Protein AF-0000000083203795 (afdb_homodimer)

pLDDT: mean 94.67, std 5.0, range [56.75, 98.94]

Sequence (546 aa):
MTAILDIIRDFRTAQGEVFRIEGTQDGPYAAVDPRRMRIEAAAGASGRIVVVHTAPDMSSLEVVAAEDARLEITEVFLAEAFAEVAVKQSARSLCRLTAVQLTSANVSYTIDLDGRDAENMLGGVFLAGGEEHCVVKLRTNHNVPDCRSNSYIKGVAGGSARGEFCGLVYVAPDAQHTDAQQQNRNILLSETAHIATQPQLEIYADDVKCSHGATVGQMDSEAVLYMRQRGLSEVQARRLQIEGFVGDVVRRCGVEPLCETMMEAVRAKMEKLMTAILDIIRDFRTAQGEVFRIEGTQDGPYAAVDPRRMRIEAAAGASGRIVVVHTAPDMSSLEVVAAEDARLEITEVFLAEAFAEVAVKQSARSLCRLTAVQLTSANVSYTIDLDGRDAENMLGGVFLAGGEEHCVVKLRTNHNVPDCRSNSYIKGVAGGSARGEFCGLVYVAPDAQHTDAQQQNRNILLSETAHIATQPQLEIYADDVKCSHGATVGQMDSEAVLYMRQRGLSEVQARRLQIEGFVGDVVRRCGVEPLCETMMEAVRAKMEKL

Foldseek 3Di:
DVLLVVVQVPAAEADDQEGEFEAEDDTAYEYEQAAHHEYEYDALYEHEYEYEYQEEYEHEYEYEYEHNYEYEYEYEYNDEYEYEYEYEYAALYEYEYFYEALFAYAYAYEYEDDYAAYEYEYEYEYEYEAATEHEYEYEYEQPAAHYEYYYEYEYEYEHLYEYEYHYEYEYDLHHAAYHYEEEYEYAYDYPNYYYYYHYYYHHNYDRYHYDYYYDYYHFDPVQLVVVVVVPDDSLRSVLVRVCVVRLVRLVVSVPVSSSVVSSVSSSVSSSRD/DVLLVVVQVPAAEADDQEGEFEAEDDTAYEYEQAAHHEYEYDALYEHEYEYEYQEEYEHEYEYEYEHNYEYEYEYEYNDEYEYEYEYEYAALYEYEYFYEALFAYAYAYEYEDDYAAYEYEYEYEYEYEAATEHEYEYEYEQPAAHYEYYYEYEYEYEHLYEYEYHYEYEYDQHHAAYHYEEEYEYAYDYPNYYYYYHYYYHHNYDRYHYDYYYDYYHFDPVQLVVVVVVPDDSLRSVLVRVCVVRLVRLCVSVPVSSSVVSSVSSSVSSSRD

Nearest PDB structures (foldseek):
  5awf-assembly1_B  TM=9.243E-01  e=5.149E-15  Escherichia coli K-12
  5awg-assembly2_F  TM=8.968E-01  e=3.156E-12  Escherichia coli K-12
  5awg-assembly1_A  TM=8.172E-01  e=1.665E-10  Escherichia coli K-12
  5awf-assembly1_A  TM=7.887E-01  e=2.277E-10  Escherichia coli K-12
  5awf-assembly2_E  TM=7.917E-01  e=4.043E-10  Escherichia coli K-12

Solvent-accessible surface area (backbone atoms only — not comparable to full-atom values): 23954 Å² total; per-residue (Å²): 120,65,63,55,54,61,56,47,66,76,34,49,78,51,63,64,57,66,34,76,41,70,46,75,52,91,58,45,28,27,28,72,59,57,47,60,31,33,39,36,30,35,67,56,5,29,42,37,38,37,37,36,29,74,48,78,43,64,26,40,38,38,37,38,30,26,43,46,6,35,39,37,39,30,38,38,29,71,20,44,32,39,36,38,37,40,37,40,29,25,34,47,10,37,41,40,38,27,38,40,30,68,32,30,27,40,37,39,39,39,38,38,33,69,17,50,48,14,37,41,36,38,28,31,39,36,43,19,38,47,77,23,47,29,35,44,35,37,37,39,36,34,59,28,32,45,24,37,38,42,34,44,36,39,39,37,19,8,39,56,2,30,36,37,40,38,33,36,42,37,32,33,59,70,12,33,53,25,37,37,41,38,38,36,43,35,35,31,72,23,59,59,10,31,46,36,41,38,48,33,40,42,37,27,31,18,56,31,46,37,38,38,38,38,39,42,22,47,72,61,59,66,59,35,50,52,37,34,75,72,71,40,50,72,68,55,27,53,45,51,51,50,48,63,69,50,41,72,46,54,55,64,59,75,43,65,74,56,32,53,42,50,51,51,50,51,54,58,50,54,75,69,69,120,65,62,55,54,61,57,47,66,76,34,48,77,49,62,65,57,66,35,77,42,70,46,77,52,92,58,44,28,25,27,72,61,58,47,58,31,31,40,37,28,35,66,56,5,29,44,36,39,35,37,37,28,73,47,77,42,64,25,38,39,37,37,39,30,26,44,46,6,36,40,38,40,30,38,39,28,72,20,41,32,38,36,39,37,39,38,42,28,24,34,46,11,36,41,38,38,28,38,40,30,68,33,29,27,39,38,38,38,39,37,38,34,69,16,50,48,14,36,41,37,38,28,32,38,36,42,19,37,45,78,23,47,29,37,44,36,37,37,37,36,34,60,29,32,44,24,36,38,42,34,44,36,38,41,38,19,8,38,54,2,30,36,38,40,38,35,35,43,36,32,33,58,69,13,34,53,26,38,36,41,37,40,36,43,34,35,31,72,24,59,60,9,30,45,36,41,38,48,33,41,41,37,28,30,17,55,29,46,36,38,40,37,38,39,42,21,47,74,60,59,66,59,37,50,52,39,34,75,72,72,38,49,71,66,54,27,52,46,51,51,51,46,63,69,49,39,73,46,52,55,64,59,77,41,65,74,57,33,52,44,50,51,50,50,50,53,58,50,54,76,70,70

InterPro domains:
  IPR000825 SUF system FeS cluster assembly, SufBD core domain [PF01458] (34-245)
  IPR037284 SUF system FeS cluster assembly, SufBD superfamily [SSF101960] (32-272)
  IPR055346 SUF system FeS cluster assembly, SufBD [PTHR43575] (79-271)

Structure (mmCIF, N/CA/C/O backbone):
data_AF-0000000083203795-model_v1
#
loop_
_entity.id
_entity.type
_entity.pdbx_description
1 polymer 'SufD family Fe-S cluster assembly protein'
#
loop_
_atom_site.group_PDB
_atom_site.id
_atom_site.type_symbol
_atom_site.label_atom_id
_atom_site.label_alt_id
_atom_site.label_comp_id
_atom_site.label_asym_id
_atom_site.label_entity_id
_atom_site.label_seq_id
_atom_site.pdbx_PDB_ins_code
_atom_site.Cartn_x
_atom_site.Cartn_y
_atom_site.Cartn_z
_atom_site.occupancy
_atom_site.B_iso_or_equiv
_atom_site.auth_seq_id
_atom_site.auth_comp_id
_atom_site.auth_asym_id
_atom_site.auth_atom_id
_atom_site.pdbx_PDB_model_num
ATOM 1 N N . MET A 1 1 ? -15.531 27.109 13.641 1 56.75 1 MET A N 1
ATOM 2 C CA . MET A 1 1 ? -14.625 27.75 12.688 1 56.75 1 MET A CA 1
ATOM 3 C C . MET A 1 1 ? -14.008 29 13.281 1 56.75 1 MET A C 1
ATOM 5 O O . MET A 1 1 ? -12.797 29.203 13.188 1 56.75 1 MET A O 1
ATOM 9 N N . THR A 1 2 ? -14.727 29.562 14.086 1 67 2 THR A N 1
ATOM 10 C CA . THR A 1 2 ? -14.32 30.859 14.633 1 67 2 THR A CA 1
ATOM 11 C C . THR A 1 2 ? -13.328 30.672 15.781 1 67 2 THR A C 1
ATOM 13 O O . THR A 1 2 ? -12.438 31.484 15.984 1 67 2 THR A O 1
ATOM 16 N N . ALA A 1 3 ? -13.344 29.484 16.344 1 84.44 3 ALA A N 1
ATOM 17 C CA . ALA A 1 3 ? -12.523 29.297 17.531 1 84.44 3 ALA A CA 1
ATOM 18 C C . ALA A 1 3 ? -11.047 29.156 17.172 1 84.44 3 ALA A C 1
ATOM 20 O O . ALA A 1 3 ? -10.18 29.641 17.891 1 84.44 3 ALA A O 1
ATOM 21 N N . ILE A 1 4 ? -10.773 28.625 16.078 1 87.81 4 ILE A N 1
ATOM 22 C CA . ILE A 1 4 ? -9.391 28.422 15.641 1 87.81 4 ILE A CA 1
ATOM 23 C C . ILE A 1 4 ? -8.766 29.766 15.289 1 87.81 4 ILE A C 1
ATOM 25 O O . ILE A 1 4 ? -7.641 30.062 15.688 1 87.81 4 ILE A O 1
ATOM 29 N N . LEU A 1 5 ? -9.539 30.578 14.734 1 88 5 LEU A N 1
ATOM 30 C CA . LEU A 1 5 ? -9.055 31.906 14.359 1 88 5 LEU A CA 1
ATOM 31 C C . LEU A 1 5 ? -8.773 32.75 15.594 1 88 5 LEU A C 1
ATOM 33 O O . LEU A 1 5 ? -7.82 33.531 15.609 1 88 5 LEU A O 1
ATOM 37 N N . ASP A 1 6 ? -9.617 32.562 16.578 1 89.69 6 ASP A N 1
ATOM 38 C CA . ASP A 1 6 ? -9.422 33.312 17.828 1 89.69 6 ASP A CA 1
ATOM 39 C C . ASP A 1 6 ? -8.102 32.906 18.484 1 89.69 6 ASP A C 1
ATOM 41 O O . ASP A 1 6 ? -7.402 33.781 19.031 1 89.69 6 ASP A O 1
ATOM 45 N N . ILE A 1 7 ? -7.746 31.719 18.359 1 90 7 ILE A N 1
ATOM 46 C CA . ILE A 1 7 ? -6.523 31.234 18.984 1 90 7 ILE A CA 1
ATOM 47 C C . ILE A 1 7 ? -5.305 31.734 18.219 1 90 7 ILE A C 1
ATOM 49 O O . ILE A 1 7 ? -4.332 32.188 18.812 1 90 7 ILE A O 1
ATOM 53 N N . ILE A 1 8 ? -5.371 31.734 16.953 1 89.62 8 ILE A N 1
ATOM 54 C CA . ILE A 1 8 ? -4.188 32.031 16.141 1 89.62 8 ILE A CA 1
ATOM 55 C C . ILE A 1 8 ? -3.941 33.531 16.125 1 89.62 8 ILE A C 1
ATOM 57 O O . ILE A 1 8 ? -2.85 34 15.773 1 89.62 8 ILE A O 1
ATOM 61 N N . ARG A 1 9 ? -4.945 34.312 16.516 1 88.56 9 ARG A N 1
ATOM 62 C CA . ARG A 1 9 ? -4.789 35.75 16.625 1 88.56 9 ARG A CA 1
ATOM 63 C C . ARG A 1 9 ? -3.711 36.125 17.641 1 88.56 9 ARG A C 1
ATOM 65 O O . ARG A 1 9 ? -3.102 37.188 17.547 1 88.56 9 ARG A O 1
ATOM 72 N N . ASP A 1 10 ? -3.469 35.156 18.562 1 88.12 10 ASP A N 1
ATOM 73 C CA . ASP A 1 10 ? -2.486 35.438 19.609 1 88.12 10 ASP A CA 1
ATOM 74 C C . ASP A 1 10 ? -1.089 35 19.172 1 88.12 10 ASP A C 1
ATOM 76 O O . ASP A 1 10 ? -0.113 35.188 19.906 1 88.12 10 ASP A O 1
ATOM 80 N N . PHE A 1 11 ? -1.006 34.438 18 1 92.69 11 PHE A N 1
ATOM 81 C CA . PHE A 1 11 ? 0.296 34.031 17.484 1 92.69 11 PHE A CA 1
ATOM 82 C C . PHE A 1 11 ? 0.985 35.156 16.75 1 92.69 11 PHE A C 1
ATOM 84 O O . PHE A 1 11 ? 0.326 36.094 16.281 1 92.69 11 PHE A O 1
ATOM 91 N N . ARG A 1 12 ? 2.357 35.094 16.75 1 93.44 12 ARG A N 1
ATOM 92 C CA . ARG A 1 12 ? 3.076 36 15.867 1 93.44 12 ARG A CA 1
ATOM 93 C C . ARG A 1 12 ? 2.717 35.75 14.406 1 93.44 12 ARG A C 1
ATOM 95 O O . ARG A 1 12 ? 2.553 34.594 13.992 1 93.44 12 ARG A O 1
ATOM 102 N N . THR A 1 13 ? 2.619 36.812 13.664 1 92.5 13 THR A N 1
ATOM 103 C CA . THR A 1 13 ? 2.166 36.688 12.281 1 92.5 13 THR A CA 1
ATOM 104 C C . THR A 1 13 ? 3.336 36.375 11.359 1 92.5 13 THR A C 1
ATOM 106 O O . THR A 1 13 ? 4.391 37.031 11.438 1 92.5 13 THR A O 1
ATOM 109 N N . ALA A 1 14 ? 3.201 35.375 10.57 1 92.44 14 ALA A N 1
ATOM 110 C CA . ALA A 1 14 ? 4.105 35.125 9.461 1 92.44 14 ALA A CA 1
ATOM 111 C C . ALA A 1 14 ? 3.561 35.688 8.156 1 92.44 14 ALA A C 1
ATOM 113 O O . ALA A 1 14 ? 2.477 35.312 7.707 1 92.44 14 ALA A O 1
ATOM 114 N N . GLN A 1 15 ? 4.266 36.625 7.645 1 86.75 15 GLN A N 1
ATOM 115 C CA . GLN A 1 15 ? 3.781 37.281 6.434 1 86.75 15 GLN A CA 1
ATOM 116 C C . GLN A 1 15 ? 4.922 37.531 5.449 1 86.75 15 GLN A C 1
ATOM 118 O O . GLN A 1 15 ? 6.094 37.406 5.809 1 86.75 15 GLN A O 1
ATOM 123 N N . GLY A 1 16 ? 4.492 37.688 4.184 1 87.81 16 GLY A N 1
ATOM 124 C CA . GLY A 1 16 ? 5.461 37.938 3.133 1 87.81 16 GLY A CA 1
ATOM 125 C C . GLY A 1 16 ? 5.754 36.75 2.266 1 87.81 16 GLY A C 1
ATOM 126 O O . GLY A 1 16 ? 5.27 35.625 2.541 1 87.81 16 GLY A O 1
ATOM 127 N N . GLU A 1 17 ? 6.508 37.031 1.245 1 91.88 17 GLU A N 1
ATOM 128 C CA . GLU A 1 17 ? 6.875 35.969 0.317 1 91.88 17 GLU A CA 1
ATOM 129 C C . GLU A 1 17 ? 7.887 35.031 0.943 1 91.88 17 GLU A C 1
ATOM 131 O O . GLU A 1 17 ? 7.824 33.812 0.727 1 91.88 17 GLU A O 1
ATOM 136 N N . VAL A 1 18 ? 8.812 35.656 1.651 1 95.81 18 VAL A N 1
ATOM 137 C CA . VAL A 1 18 ? 9.805 34.844 2.367 1 95.81 18 VAL A CA 1
ATOM 138 C C . VAL A 1 18 ? 9.75 35.188 3.859 1 95.81 18 VAL A C 1
ATOM 140 O O . VAL A 1 18 ? 9.852 36.344 4.258 1 95.81 18 VAL A O 1
ATOM 143 N N . PHE A 1 19 ? 9.492 34.188 4.723 1 96.31 19 PHE A N 1
ATOM 144 C CA . PHE A 1 19 ? 9.492 34.281 6.176 1 96.31 19 PHE A CA 1
ATOM 145 C C . PHE A 1 19 ? 10.648 33.5 6.773 1 96.31 19 PHE A C 1
ATOM 147 O O . PHE A 1 19 ? 10.703 32.281 6.633 1 96.31 19 PHE A O 1
ATOM 154 N N . ARG A 1 20 ? 11.562 34.156 7.504 1 96.69 20 ARG A N 1
ATOM 155 C CA . ARG A 1 20 ? 12.773 33.531 8 1 96.69 20 ARG A CA 1
ATOM 156 C C . ARG A 1 20 ? 12.703 33.344 9.516 1 96.69 20 ARG A C 1
ATOM 158 O O . ARG A 1 20 ? 12.32 34.25 10.242 1 96.69 20 ARG A O 1
ATOM 165 N N . ILE A 1 21 ? 12.953 32.156 9.852 1 95.94 21 ILE A N 1
ATOM 166 C CA . ILE A 1 21 ? 13.078 31.812 11.266 1 95.94 21 ILE A CA 1
ATOM 167 C C . ILE A 1 21 ? 14.555 31.672 11.633 1 95.94 21 ILE A C 1
ATOM 169 O O . ILE A 1 21 ? 15.25 30.797 11.125 1 95.94 21 ILE A O 1
ATOM 173 N N . GLU A 1 22 ? 14.852 32.562 12.5 1 94.94 22 GLU A N 1
ATOM 174 C CA . GLU A 1 22 ? 16.219 32.562 13 1 94.94 22 GLU A CA 1
ATOM 175 C C . GLU A 1 22 ? 16.266 32.188 14.484 1 94.94 22 GLU A C 1
ATOM 177 O O . GLU A 1 22 ? 15.391 32.625 15.25 1 94.94 22 GLU A O 1
ATOM 182 N N . GLY A 1 23 ? 17.078 31.328 14.875 1 93.94 23 GLY A N 1
ATOM 183 C CA . GLY A 1 23 ? 17.219 30.953 16.266 1 93.94 23 GLY A CA 1
ATOM 184 C C . GLY A 1 23 ? 16.047 30.125 16.781 1 93.94 23 GLY A C 1
ATOM 185 O O . GLY A 1 23 ? 15.344 29.484 16 1 93.94 23 GLY A O 1
ATOM 186 N N . THR A 1 24 ? 15.992 29.969 18.031 1 92.56 24 THR A N 1
ATOM 187 C CA . THR A 1 24 ? 14.914 29.219 18.672 1 92.56 24 THR A CA 1
ATOM 188 C C . THR A 1 24 ? 13.75 30.141 19.016 1 92.56 24 THR A C 1
ATOM 190 O O . THR A 1 24 ? 13.922 31.125 19.75 1 92.56 24 THR A O 1
ATOM 193 N N . GLN A 1 25 ? 12.617 29.781 18.547 1 87.12 25 GLN A N 1
ATOM 194 C CA . GLN A 1 25 ? 11.461 30.641 18.75 1 87.12 25 GLN A CA 1
ATOM 195 C C . GLN A 1 25 ? 10.609 30.172 19.906 1 87.12 25 GLN A C 1
ATOM 197 O O . GLN A 1 25 ? 10.375 28.969 20.062 1 87.12 25 GLN A O 1
ATOM 202 N N . ASP A 1 26 ? 10.055 31 20.688 1 80.94 26 ASP A N 1
ATOM 203 C CA . ASP A 1 26 ? 9.273 30.688 21.891 1 80.94 26 ASP A CA 1
ATOM 204 C C . ASP A 1 26 ? 7.832 30.328 21.516 1 80.94 26 ASP A C 1
ATOM 206 O O . ASP A 1 26 ? 7.23 29.453 22.141 1 80.94 26 ASP A O 1
ATOM 210 N N . GLY A 1 27 ? 7.375 31 20.547 1 86.81 27 GLY A N 1
ATOM 211 C CA . GLY A 1 27 ? 5.977 30.812 20.203 1 86.81 27 GLY A CA 1
ATOM 212 C C . GLY A 1 27 ? 5.754 30.547 18.719 1 86.81 27 GLY A C 1
ATOM 213 O O . GLY A 1 27 ? 6.664 30.734 17.906 1 86.81 27 GLY A O 1
ATOM 214 N N . PRO A 1 28 ? 4.488 30.109 18.594 1 93.12 28 PRO A N 1
ATOM 215 C CA . PRO A 1 28 ? 4.184 29.781 17.203 1 93.12 28 PRO A CA 1
ATOM 216 C C . PRO A 1 28 ? 3.889 31.016 16.344 1 93.12 28 PRO A C 1
ATOM 218 O O . PRO A 1 28 ? 3.49 32.062 16.875 1 93.12 28 PRO A O 1
ATOM 221 N N . TYR A 1 29 ? 4.18 30.891 15.102 1 94.69 29 TYR A N 1
ATOM 222 C CA . TYR A 1 29 ? 3.736 31.844 14.094 1 94.69 29 TYR A CA 1
ATOM 223 C C . TYR A 1 29 ? 2.453 31.375 13.422 1 94.69 29 TYR A C 1
ATOM 225 O O . TYR A 1 29 ? 2.105 30.188 13.492 1 94.69 29 TYR A O 1
ATOM 233 N N . ALA A 1 30 ? 1.77 32.375 12.844 1 95.31 30 ALA A N 1
ATOM 234 C CA . ALA A 1 30 ? 0.572 32 12.094 1 95.31 30 ALA A CA 1
ATOM 235 C C . ALA A 1 30 ? 0.577 32.656 10.711 1 95.31 30 ALA A C 1
ATOM 237 O O . ALA A 1 30 ? 0.967 33.812 10.562 1 95.31 30 ALA A O 1
ATOM 238 N N . ALA A 1 31 ? 0.233 31.922 9.727 1 95.19 31 ALA A N 1
ATOM 239 C CA . ALA A 1 31 ? -0.056 32.406 8.383 1 95.19 31 ALA A CA 1
ATOM 240 C C . ALA A 1 31 ? -1.481 32.062 7.969 1 95.19 31 ALA A C 1
ATOM 242 O O . ALA A 1 31 ? -1.871 30.875 7.996 1 95.19 31 ALA A O 1
ATOM 243 N N . VAL A 1 32 ? -2.252 33.062 7.566 1 94.06 32 VAL A N 1
ATOM 244 C CA . VAL A 1 32 ? -3.646 32.844 7.195 1 94.06 32 VAL A CA 1
ATOM 245 C C . VAL A 1 32 ? -3.811 33 5.688 1 94.06 32 VAL A C 1
ATOM 247 O O . VAL A 1 32 ? -3.482 34.062 5.137 1 94.06 32 VAL A O 1
ATOM 250 N N . ASP A 1 33 ? -4.258 32.031 4.992 1 94.56 33 ASP A N 1
ATOM 251 C CA . ASP A 1 33 ? -4.57 32 3.564 1 94.56 33 ASP A CA 1
ATOM 252 C C . ASP A 1 33 ? -3.379 32.469 2.734 1 94.56 33 ASP A C 1
ATOM 254 O O . ASP A 1 33 ? -3.521 33.344 1.878 1 94.56 33 ASP A O 1
ATOM 258 N N . PRO A 1 34 ? -2.234 31.844 3.068 1 94.31 34 PRO A N 1
ATOM 259 C CA . PRO A 1 34 ? -1.097 32.25 2.236 1 94.31 34 PRO A CA 1
ATOM 260 C C . PRO A 1 34 ? -1.214 31.75 0.797 1 94.31 34 PRO A C 1
ATOM 262 O O . PRO A 1 34 ? -1.435 30.562 0.567 1 94.31 34 PRO A O 1
ATOM 265 N N . ARG A 1 35 ? -1.07 32.656 -0.225 1 93.94 35 ARG A N 1
ATOM 266 C CA . ARG A 1 35 ? -1.091 32.25 -1.624 1 93.94 35 ARG A CA 1
ATOM 267 C C . ARG A 1 35 ? 0.244 31.625 -2.033 1 93.94 35 ARG A C 1
ATOM 269 O O . ARG A 1 35 ? 0.287 30.5 -2.551 1 93.94 35 ARG A O 1
ATOM 276 N N . ARG A 1 36 ? 1.267 32.406 -1.869 1 96.19 36 ARG A N 1
ATOM 277 C CA . ARG A 1 36 ? 2.643 31.969 -2.08 1 96.19 36 ARG A CA 1
ATOM 278 C C . ARG A 1 36 ? 3.537 32.375 -0.921 1 96.19 36 ARG A C 1
ATOM 280 O O . ARG A 1 36 ? 3.578 33.562 -0.564 1 96.19 36 ARG A O 1
ATOM 287 N N . MET A 1 37 ? 4.207 31.391 -0.273 1 96.81 37 MET A N 1
ATOM 288 C CA . MET A 1 37 ? 5.059 31.703 0.871 1 96.81 37 MET A CA 1
ATOM 289 C C . MET A 1 37 ? 6.219 30.719 0.969 1 96.81 37 MET A C 1
ATOM 291 O O . MET A 1 37 ? 6.039 29.516 0.747 1 96.81 37 MET A O 1
ATOM 295 N N . ARG A 1 38 ? 7.348 31.297 1.157 1 98.38 38 ARG A N 1
ATOM 296 C CA . ARG A 1 38 ? 8.523 30.484 1.467 1 98.38 38 ARG A CA 1
ATOM 297 C C . ARG A 1 38 ? 8.93 30.656 2.928 1 98.38 38 ARG A C 1
ATOM 299 O O . ARG A 1 38 ? 9.109 31.781 3.406 1 98.38 38 ARG A O 1
ATOM 306 N N . ILE A 1 39 ? 9.023 29.562 3.643 1 98.19 39 ILE A N 1
ATOM 307 C CA . ILE A 1 39 ? 9.477 29.547 5.027 1 98.19 39 ILE A CA 1
ATOM 308 C C . ILE A 1 39 ? 10.891 28.984 5.102 1 98.19 39 ILE A C 1
ATOM 310 O O . ILE A 1 39 ? 11.141 27.844 4.688 1 98.19 39 ILE A O 1
ATOM 314 N N . GLU A 1 40 ? 11.789 29.75 5.668 1 98.5 40 GLU A N 1
ATOM 315 C CA . GLU A 1 40 ? 13.18 29.328 5.789 1 98.5 40 GLU A CA 1
ATOM 316 C C . GLU A 1 40 ? 13.609 29.25 7.254 1 98.5 40 GLU A C 1
ATOM 318 O O . GLU A 1 40 ? 13.562 30.25 7.969 1 98.5 40 GLU A O 1
ATOM 323 N N . ALA A 1 41 ? 13.992 28.094 7.652 1 98.38 41 ALA A N 1
ATOM 324 C CA . ALA A 1 41 ? 14.625 27.953 8.961 1 98.38 41 ALA A CA 1
ATOM 325 C C . ALA A 1 41 ? 16.141 27.891 8.836 1 98.38 41 ALA A C 1
ATOM 327 O O . ALA A 1 41 ? 16.688 27 8.172 1 98.38 41 ALA A O 1
ATOM 328 N N . ALA A 1 42 ? 16.781 28.781 9.523 1 98.5 42 ALA A N 1
ATOM 329 C CA . ALA A 1 42 ? 18.234 28.828 9.5 1 98.5 42 ALA A CA 1
ATOM 330 C C . ALA A 1 42 ? 18.844 27.641 10.234 1 98.5 42 ALA A C 1
ATOM 332 O O . ALA A 1 42 ? 18.141 26.906 10.922 1 98.5 42 ALA A O 1
ATOM 333 N N . ALA A 1 43 ? 20.156 27.484 9.953 1 98.56 43 ALA A N 1
ATOM 334 C CA . ALA A 1 43 ? 20.859 26.391 10.609 1 98.56 43 ALA A CA 1
ATOM 335 C C . ALA A 1 43 ? 20.656 26.422 12.125 1 98.56 43 ALA A C 1
ATOM 337 O O . ALA A 1 43 ? 20.859 27.469 12.75 1 98.56 43 ALA A O 1
ATOM 338 N N . GLY A 1 44 ? 20.156 25.375 12.617 1 98.25 44 GLY A N 1
ATOM 339 C CA . GLY A 1 44 ? 20 25.25 14.055 1 98.25 44 GLY A CA 1
ATOM 340 C C . GLY A 1 44 ? 18.75 25.938 14.586 1 98.25 44 GLY A C 1
ATOM 341 O O . GLY A 1 44 ? 18.453 25.844 15.773 1 98.25 44 GLY A O 1
ATOM 342 N N . ALA A 1 45 ? 18.031 26.562 13.68 1 98.38 45 ALA A N 1
ATOM 343 C CA . ALA A 1 45 ? 16.844 27.281 14.117 1 98.38 45 ALA A CA 1
ATOM 344 C C . ALA A 1 45 ? 15.695 26.328 14.43 1 98.38 45 ALA A C 1
ATOM 346 O O . ALA A 1 45 ? 15.688 25.188 13.961 1 98.38 45 ALA A O 1
ATOM 347 N N . SER A 1 46 ? 14.836 26.75 15.312 1 97.44 46 SER A N 1
ATOM 348 C CA . SER A 1 46 ? 13.648 25.969 15.656 1 97.44 46 SER A CA 1
ATOM 349 C C . SER A 1 46 ? 12.406 26.859 15.727 1 97.44 46 SER A C 1
ATOM 351 O O . SER A 1 46 ? 12.461 27.984 16.234 1 97.44 46 SER A O 1
ATOM 353 N N . GLY A 1 47 ? 11.352 26.422 15.141 1 95.06 47 GLY A N 1
ATOM 354 C CA . GLY A 1 47 ? 10.125 27.203 15.18 1 95.06 47 GLY A CA 1
ATOM 355 C C . GLY A 1 47 ? 8.891 26.391 14.82 1 95.06 47 GLY A C 1
ATOM 356 O O . GLY A 1 47 ? 8.992 25.266 14.344 1 95.06 47 GLY A O 1
ATOM 357 N N . ARG A 1 48 ? 7.758 26.984 15.227 1 95.56 48 ARG A N 1
ATOM 358 C CA . ARG A 1 48 ? 6.441 26.422 14.93 1 95.56 48 ARG A CA 1
ATOM 359 C C . ARG A 1 48 ? 5.602 27.406 14.117 1 95.56 48 ARG A C 1
ATOM 361 O O . ARG A 1 48 ? 5.582 28.609 14.414 1 95.56 48 ARG A O 1
ATOM 368 N N . ILE A 1 49 ? 5.023 26.844 13.078 1 95.62 49 ILE A N 1
ATOM 369 C CA . ILE A 1 49 ? 4.168 27.688 12.242 1 95.62 49 ILE A CA 1
ATOM 370 C C . ILE A 1 49 ? 2.828 26.984 12.023 1 95.62 49 ILE A C 1
ATOM 372 O O . ILE A 1 49 ? 2.783 25.781 11.742 1 95.62 49 ILE A O 1
ATOM 376 N N . VAL A 1 50 ? 1.783 27.734 12.18 1 95.94 50 VAL A N 1
ATOM 377 C CA . VAL A 1 50 ? 0.435 27.281 11.875 1 95.94 50 VAL A CA 1
ATOM 378 C C . VAL A 1 50 ? -0.076 27.969 10.617 1 95.94 50 VAL A C 1
ATOM 380 O O . VAL A 1 50 ? -0.086 29.203 10.539 1 95.94 50 VAL A O 1
ATOM 383 N N . VAL A 1 51 ? -0.446 27.203 9.641 1 95.56 51 VAL A N 1
ATOM 384 C CA . VAL A 1 51 ? -1.045 27.719 8.406 1 95.56 51 VAL A CA 1
ATOM 385 C C . VAL A 1 51 ? -2.533 27.375 8.375 1 95.56 51 VAL A C 1
ATOM 387 O O . VAL A 1 51 ? -2.908 26.203 8.5 1 95.56 51 VAL A O 1
ATOM 390 N N . VAL A 1 52 ? -3.326 28.422 8.203 1 94.81 52 VAL A N 1
ATOM 391 C CA . VAL A 1 52 ? -4.766 28.172 8.219 1 94.81 52 VAL A CA 1
ATOM 392 C C . VAL A 1 52 ? -5.391 28.641 6.91 1 94.81 52 VAL A C 1
ATOM 394 O O . VAL A 1 52 ? -5.141 29.75 6.461 1 94.81 52 VAL A O 1
ATOM 397 N N . HIS A 1 53 ? -6.168 27.75 6.289 1 95.88 53 HIS A N 1
ATOM 398 C CA . HIS A 1 53 ? -6.957 28.094 5.109 1 95.88 53 HIS A CA 1
ATOM 399 C C . HIS A 1 53 ? -8.414 28.359 5.477 1 95.88 53 HIS A C 1
ATOM 401 O O . HIS A 1 53 ? -9.148 27.438 5.84 1 95.88 53 HIS A O 1
ATOM 407 N N . THR A 1 54 ? -8.836 29.594 5.406 1 93.81 54 THR A N 1
ATOM 408 C CA . THR A 1 54 ? -10.148 30 5.895 1 93.81 54 THR A CA 1
ATOM 409 C C . THR A 1 54 ? -11.086 30.328 4.73 1 93.81 54 THR A C 1
ATOM 411 O O . THR A 1 54 ? -12.281 30.531 4.926 1 93.81 54 THR A O 1
ATOM 414 N N . ALA A 1 55 ? -10.547 30.391 3.51 1 93 55 ALA A N 1
ATOM 415 C CA . ALA A 1 55 ? -11.305 30.688 2.295 1 93 55 ALA A CA 1
ATOM 416 C C . ALA A 1 55 ? -10.789 29.859 1.119 1 93 55 ALA A C 1
ATOM 418 O O . ALA A 1 55 ? -9.703 29.281 1.184 1 93 55 ALA A O 1
ATOM 419 N N . PRO A 1 56 ? -11.75 29.656 0.118 1 88.5 56 PRO A N 1
ATOM 420 C CA . PRO A 1 56 ? -11.242 28.953 -1.062 1 88.5 56 PRO A CA 1
ATOM 421 C C . PRO A 1 56 ? -9.914 29.531 -1.566 1 88.5 56 PRO A C 1
ATOM 423 O O . PRO A 1 56 ? -9.781 30.75 -1.691 1 88.5 56 PRO A O 1
ATOM 426 N N . ASP A 1 57 ? -8.984 28.672 -1.72 1 85.88 57 ASP A N 1
ATOM 427 C CA . ASP A 1 57 ? -7.637 29.188 -1.969 1 85.88 57 ASP A CA 1
ATOM 428 C C . ASP A 1 57 ? -6.793 28.156 -2.732 1 85.88 57 ASP A C 1
ATOM 430 O O . ASP A 1 57 ? -7.105 26.969 -2.742 1 85.88 57 ASP A O 1
ATOM 434 N N . MET A 1 58 ? -5.867 28.75 -3.51 1 93.38 58 MET A N 1
ATOM 435 C CA . MET A 1 58 ? -4.723 28 -4.039 1 93.38 58 MET A CA 1
ATOM 436 C C . MET A 1 58 ? -3.432 28.438 -3.354 1 93.38 58 MET A C 1
ATOM 438 O O . MET A 1 58 ? -3.043 29.609 -3.432 1 93.38 58 MET A O 1
ATOM 442 N N . SER A 1 59 ? -2.836 27.562 -2.641 1 96.31 59 SER A N 1
ATOM 443 C CA . SER A 1 59 ? -1.688 27.906 -1.809 1 96.31 59 SER A CA 1
ATOM 444 C C . SER A 1 59 ? -0.452 27.109 -2.221 1 96.31 59 SER A C 1
ATOM 446 O O . SER A 1 59 ? -0.549 25.922 -2.545 1 96.31 59 SER A O 1
ATOM 448 N N . SER A 1 60 ? 0.619 27.797 -2.35 1 97.81 60 SER A N 1
ATOM 449 C CA . SER A 1 60 ? 1.926 27.188 -2.576 1 97.81 60 SER A CA 1
ATOM 450 C C . SER A 1 60 ? 2.906 27.547 -1.468 1 97.81 60 SER A C 1
ATOM 452 O O . SER A 1 60 ? 3.27 28.719 -1.313 1 97.81 60 SER A O 1
ATOM 454 N N . LEU A 1 61 ? 3.309 26.578 -0.708 1 97.88 61 LEU A N 1
ATOM 455 C CA . LEU A 1 61 ? 4.242 26.781 0.396 1 97.88 61 LEU A CA 1
ATOM 456 C C . LEU A 1 61 ? 5.555 26.047 0.13 1 97.88 61 LEU A C 1
ATOM 458 O O . LEU A 1 61 ? 5.555 24.859 -0.219 1 97.88 61 LEU A O 1
ATOM 462 N N . GLU A 1 62 ? 6.641 26.766 0.216 1 98.75 62 GLU A N 1
ATOM 463 C CA . GLU A 1 62 ? 7.977 26.172 0.202 1 98.75 62 GLU A CA 1
ATOM 464 C C . GLU A 1 62 ? 8.633 26.266 1.575 1 98.75 62 GLU A C 1
ATOM 466 O O . GLU A 1 62 ? 8.703 27.344 2.166 1 98.75 62 GLU A O 1
ATOM 471 N N . VAL A 1 63 ? 9.086 25.156 2.051 1 98.81 63 VAL A N 1
ATOM 472 C CA . VAL A 1 63 ? 9.742 25.094 3.352 1 98.81 63 VAL A CA 1
ATOM 473 C C . VAL A 1 63 ? 11.195 24.641 3.178 1 98.81 63 VAL A C 1
ATOM 475 O O . VAL A 1 63 ? 11.453 23.594 2.561 1 98.81 63 VAL A O 1
ATOM 478 N N . VAL A 1 64 ? 12.055 25.406 3.719 1 98.88 64 VAL A N 1
ATOM 479 C CA . VAL A 1 64 ? 13.469 25.047 3.67 1 98.88 64 VAL A CA 1
ATOM 480 C C . VAL A 1 64 ? 14.031 24.953 5.09 1 98.88 64 VAL A C 1
ATOM 482 O O . VAL A 1 64 ? 14.031 25.953 5.828 1 98.88 64 VAL A O 1
ATOM 485 N N . ALA A 1 65 ? 14.445 23.797 5.461 1 98.88 65 ALA A N 1
ATOM 486 C CA . ALA A 1 65 ? 15.094 23.578 6.754 1 98.88 65 ALA A CA 1
ATOM 487 C C . ALA A 1 65 ? 16.594 23.391 6.59 1 98.88 65 ALA A C 1
ATOM 489 O O . ALA A 1 65 ? 17.047 22.375 6.051 1 98.88 65 ALA A O 1
ATOM 490 N N . ALA A 1 66 ? 17.344 24.297 7.07 1 98.81 66 ALA A N 1
ATOM 491 C CA . ALA A 1 66 ? 18.797 24.203 7.012 1 98.81 66 ALA A CA 1
ATOM 492 C C . ALA A 1 66 ? 19.328 23.188 8.023 1 98.81 66 ALA A C 1
ATOM 494 O O . ALA A 1 66 ? 18.547 22.516 8.703 1 98.81 66 ALA A O 1
ATOM 495 N N . GLU A 1 67 ? 20.656 23.078 7.973 1 98.81 67 GLU A N 1
ATOM 496 C CA . GLU A 1 67 ? 21.297 22.062 8.805 1 98.81 67 GLU A CA 1
ATOM 497 C C . GLU A 1 67 ? 20.875 22.219 10.266 1 98.81 67 GLU A C 1
ATOM 499 O O . GLU A 1 67 ? 20.875 23.312 10.812 1 98.81 67 GLU A O 1
ATOM 504 N N . ASP A 1 68 ? 20.406 21.172 10.875 1 98.75 68 ASP A N 1
ATOM 505 C CA . ASP A 1 68 ? 20.109 21.078 12.297 1 98.75 68 ASP A CA 1
ATOM 506 C C . ASP A 1 68 ? 18.859 21.875 12.641 1 98.75 68 ASP A C 1
ATOM 508 O O . ASP A 1 68 ? 18.547 22.078 13.82 1 98.75 68 ASP A O 1
ATOM 512 N N . ALA A 1 69 ? 18.141 22.328 11.617 1 98.75 69 ALA A N 1
ATOM 513 C CA . ALA A 1 69 ? 16.906 23.078 11.875 1 98.75 69 ALA A CA 1
ATOM 514 C C . ALA A 1 69 ? 15.789 22.141 12.32 1 98.75 69 ALA A C 1
ATOM 516 O O . ALA A 1 69 ? 15.75 20.969 11.93 1 98.75 69 ALA A O 1
ATOM 517 N N . ARG A 1 70 ? 14.922 22.656 13.188 1 98.19 70 ARG A N 1
ATOM 518 C CA . ARG A 1 70 ? 13.742 21.922 13.648 1 98.19 70 ARG A CA 1
ATOM 519 C C . ARG A 1 70 ? 12.477 22.734 13.414 1 98.19 70 ARG A C 1
ATOM 521 O O . ARG A 1 70 ? 12.273 23.781 14.031 1 98.19 70 ARG A O 1
ATOM 528 N N . LEU A 1 71 ? 11.633 22.219 12.555 1 97.06 71 LEU A N 1
ATOM 529 C CA . LEU A 1 71 ? 10.43 22.953 12.188 1 97.06 71 LEU A CA 1
ATOM 530 C C . LEU A 1 71 ? 9.188 22.109 12.43 1 97.06 71 LEU A C 1
ATOM 532 O O . LEU A 1 71 ? 9.18 20.906 12.148 1 97.06 71 LEU A O 1
ATOM 536 N N . GLU A 1 72 ? 8.203 22.703 13.047 1 96.56 72 GLU A N 1
ATOM 537 C CA . GLU A 1 72 ? 6.867 22.125 13.156 1 96.56 72 GLU A CA 1
ATOM 538 C C . GLU A 1 72 ? 5.84 22.969 12.406 1 96.56 72 GLU A C 1
ATOM 540 O O . GLU A 1 72 ? 5.691 24.156 12.68 1 96.56 72 GLU A O 1
ATOM 545 N N . ILE A 1 73 ? 5.195 22.344 11.477 1 96.81 73 ILE A N 1
ATOM 546 C CA . ILE A 1 73 ? 4.203 23.062 10.68 1 96.81 73 ILE A CA 1
ATOM 547 C C . ILE A 1 73 ? 2.848 22.359 10.805 1 96.81 73 ILE A C 1
ATOM 549 O O . ILE A 1 73 ? 2.738 21.156 10.562 1 96.81 73 ILE A O 1
ATOM 553 N N . THR A 1 74 ? 1.896 23.078 11.227 1 96.69 74 THR A N 1
ATOM 554 C CA . THR A 1 74 ? 0.521 22.594 11.25 1 96.69 74 THR A CA 1
ATOM 555 C C . THR A 1 74 ? -0.333 23.328 10.219 1 96.69 74 THR A C 1
ATOM 557 O O . THR A 1 74 ? -0.381 24.562 10.211 1 96.69 74 THR A O 1
ATOM 560 N N . GLU A 1 75 ? -0.934 22.609 9.398 1 96.44 75 GLU A N 1
ATOM 561 C CA . GLU A 1 75 ? -1.804 23.156 8.367 1 96.44 75 GLU A CA 1
ATOM 562 C C . GLU A 1 75 ? -3.256 22.75 8.586 1 96.44 75 GLU A C 1
ATOM 564 O O . GLU A 1 75 ? -3.566 21.547 8.664 1 96.44 75 GLU A O 1
ATOM 569 N N . VAL A 1 76 ? -4.137 23.719 8.68 1 95.62 76 VAL A N 1
ATOM 570 C CA . VAL A 1 76 ? -5.547 23.453 8.961 1 95.62 76 VAL A CA 1
ATOM 571 C C . VAL A 1 76 ? -6.406 23.969 7.809 1 95.62 76 VAL A C 1
ATOM 573 O O . VAL A 1 76 ? -6.297 25.125 7.414 1 95.62 76 VAL A O 1
ATOM 576 N N . PHE A 1 77 ? -7.27 23.125 7.316 1 96.31 77 PHE A N 1
ATOM 577 C CA . PHE A 1 77 ? -8.172 23.469 6.223 1 96.31 77 PHE A CA 1
ATOM 578 C C . PHE A 1 77 ? -9.594 23.656 6.73 1 96.31 77 PHE A C 1
ATOM 580 O O . PHE A 1 77 ? -10.305 22.688 6.969 1 96.31 77 PHE A O 1
ATOM 587 N N . LEU A 1 78 ? -10.016 24.922 6.816 1 93.38 78 LEU A N 1
ATOM 588 C CA . LEU A 1 78 ? -11.359 25.266 7.273 1 93.38 78 LEU A CA 1
ATOM 589 C C . LEU A 1 78 ? -12.266 25.578 6.094 1 93.38 78 LEU A C 1
ATOM 591 O O . LEU A 1 78 ? -13.484 25.734 6.262 1 93.38 78 LEU A O 1
ATOM 595 N N . ALA A 1 79 ? -11.633 25.703 4.934 1 94.44 79 ALA A N 1
ATOM 596 C CA . ALA A 1 79 ? -12.336 25.938 3.676 1 94.44 79 ALA A CA 1
ATOM 597 C C . ALA A 1 79 ? -11.703 25.156 2.537 1 94.44 79 ALA A C 1
ATOM 599 O O . ALA A 1 79 ? -10.594 24.625 2.68 1 94.44 79 ALA A O 1
ATOM 600 N N . GLU A 1 80 ? -12.5 25.031 1.48 1 94.25 80 GLU A N 1
ATOM 601 C CA . GLU A 1 80 ? -11.977 24.328 0.313 1 94.25 80 GLU A CA 1
ATOM 602 C C . GLU A 1 80 ? -10.664 24.953 -0.167 1 94.25 80 GLU A C 1
ATOM 604 O O . GLU A 1 80 ? -10.578 26.172 -0.335 1 94.25 80 GLU A O 1
ATOM 609 N N . ALA A 1 81 ? -9.695 24.125 -0.333 1 93.31 81 ALA A N 1
ATOM 610 C CA . ALA A 1 81 ? -8.406 24.656 -0.752 1 93.31 81 ALA A CA 1
ATOM 611 C C . ALA A 1 81 ? -7.602 23.625 -1.521 1 93.31 81 ALA A C 1
ATOM 613 O O . ALA A 1 81 ? -7.816 22.422 -1.356 1 93.31 81 ALA A O 1
ATOM 614 N N . PHE A 1 82 ? -6.855 24.109 -2.408 1 97 82 PHE A N 1
ATOM 615 C CA . PHE A 1 82 ? -5.785 23.359 -3.053 1 97 82 PHE A CA 1
ATOM 616 C C . PHE A 1 82 ? -4.418 23.844 -2.576 1 97 82 PHE A C 1
ATOM 618 O O . PHE A 1 82 ? -4.102 25.031 -2.686 1 97 82 PHE A O 1
ATOM 625 N N . ALA A 1 83 ? -3.666 23 -2 1 97.81 83 ALA A N 1
ATOM 626 C CA . ALA A 1 83 ? -2.383 23.406 -1.438 1 97.81 83 ALA A CA 1
ATOM 627 C C . ALA A 1 83 ? -1.25 22.516 -1.936 1 97.81 83 ALA A C 1
ATOM 629 O O . ALA A 1 83 ? -1.418 21.297 -2.059 1 97.81 83 ALA A O 1
ATOM 630 N N . GLU A 1 84 ? -0.186 23.109 -2.297 1 98.56 84 GLU A N 1
ATOM 631 C CA . GLU A 1 84 ? 1.079 22.438 -2.578 1 98.56 84 GLU A CA 1
ATOM 632 C C . GLU A 1 84 ? 2.152 22.844 -1.569 1 98.56 84 GLU A C 1
ATOM 634 O O . GLU A 1 84 ? 2.43 24.031 -1.385 1 98.56 84 GLU A O 1
ATOM 639 N N . VAL A 1 85 ? 2.734 21.906 -0.944 1 98.62 85 VAL A N 1
ATOM 640 C CA . VAL A 1 85 ? 3.785 22.156 0.037 1 98.62 85 VAL A CA 1
ATOM 641 C C . VAL A 1 85 ? 5.055 21.406 -0.362 1 98.62 85 VAL A C 1
ATOM 643 O O . VAL A 1 85 ? 5.055 20.172 -0.464 1 98.62 85 VAL A O 1
ATOM 646 N N . ALA A 1 86 ? 6.086 22.125 -0.622 1 98.88 86 ALA A N 1
ATOM 647 C CA . ALA A 1 86 ? 7.402 21.547 -0.898 1 98.88 86 ALA A CA 1
ATOM 648 C C . ALA A 1 86 ? 8.352 21.75 0.279 1 98.88 86 ALA A C 1
ATOM 650 O O . ALA A 1 86 ? 8.531 22.875 0.75 1 98.88 86 ALA A O 1
ATOM 651 N N . VAL A 1 87 ? 8.938 20.672 0.773 1 98.94 87 VAL A N 1
ATOM 652 C CA . VAL A 1 87 ? 9.867 20.734 1.896 1 98.94 87 VAL A CA 1
ATOM 653 C C . VAL A 1 87 ? 11.25 20.266 1.446 1 98.94 87 VAL A C 1
ATOM 655 O O . VAL A 1 87 ? 11.391 19.188 0.872 1 98.94 87 VAL A O 1
ATOM 658 N N . LYS A 1 88 ? 12.211 21.062 1.65 1 98.94 88 LYS A N 1
ATOM 659 C CA . LYS A 1 88 ? 13.609 20.703 1.438 1 98.94 88 LYS A CA 1
ATOM 660 C C . LYS A 1 88 ? 14.367 20.641 2.76 1 98.94 88 LYS A C 1
ATOM 662 O O . LYS A 1 88 ? 14.422 21.641 3.492 1 98.94 88 LYS A O 1
ATOM 667 N N . GLN A 1 89 ? 14.969 19.5 3.045 1 98.94 89 GLN A N 1
ATOM 668 C CA . GLN A 1 89 ? 15.602 19.328 4.348 1 98.94 89 GLN A CA 1
ATOM 669 C C . GLN A 1 89 ? 17.094 19.047 4.203 1 98.94 89 GLN A C 1
ATOM 671 O O . GLN A 1 89 ? 17.484 18.125 3.488 1 98.94 89 GLN A O 1
ATOM 676 N N . SER A 1 90 ? 17.906 19.828 4.875 1 98.88 90 SER A N 1
ATOM 677 C CA . SER A 1 90 ? 19.359 19.625 4.957 1 98.88 90 SER A CA 1
ATOM 678 C C . SER A 1 90 ? 19.719 18.656 6.086 1 98.88 90 SER A C 1
ATOM 680 O O . SER A 1 90 ? 18.828 18.094 6.73 1 98.88 90 SER A O 1
ATOM 682 N N . ALA A 1 91 ? 21.016 18.5 6.25 1 98.88 91 ALA A N 1
ATOM 683 C CA . ALA A 1 91 ? 21.516 17.453 7.137 1 98.88 91 ALA A CA 1
ATOM 684 C C . ALA A 1 91 ? 21.016 17.656 8.562 1 98.88 91 ALA A C 1
ATOM 686 O O . ALA A 1 91 ? 20.969 18.781 9.062 1 98.88 91 ALA A O 1
ATOM 687 N N . ARG A 1 92 ? 20.531 16.609 9.242 1 98.81 92 ARG A N 1
ATOM 688 C CA . ARG A 1 92 ? 20.156 16.531 10.656 1 98.81 92 ARG A CA 1
ATOM 689 C C . ARG A 1 92 ? 18.984 17.469 10.961 1 98.81 92 ARG A C 1
ATOM 691 O O . ARG A 1 92 ? 18.797 17.875 12.109 1 98.81 92 ARG A O 1
ATOM 698 N N . SER A 1 93 ? 18.312 17.859 9.914 1 98.88 93 SER A N 1
ATOM 699 C CA . SER A 1 93 ? 17.125 18.656 10.148 1 98.88 93 SER A CA 1
ATOM 700 C C . SER A 1 93 ? 15.922 17.766 10.477 1 98.88 93 SER A C 1
ATOM 702 O O . SER A 1 93 ? 15.914 16.578 10.148 1 98.88 93 SER A O 1
ATOM 704 N N . LEU A 1 94 ? 14.984 18.344 11.211 1 98.75 94 LEU A N 1
ATOM 705 C CA . LEU A 1 94 ? 13.727 17.688 11.547 1 98.75 94 LEU A CA 1
ATOM 706 C C . LEU A 1 94 ? 12.539 18.562 11.148 1 98.75 94 LEU A C 1
ATOM 708 O O . LEU A 1 94 ? 12.461 19.719 11.539 1 98.75 94 LEU A O 1
ATOM 712 N N . CYS A 1 95 ? 11.68 18.047 10.352 1 98.56 95 CYS A N 1
ATOM 713 C CA . CYS A 1 95 ? 10.445 18.734 9.992 1 98.56 95 CYS A CA 1
ATOM 714 C C . CYS A 1 95 ? 9.227 17.859 10.312 1 98.56 95 CYS A C 1
ATOM 716 O O . CYS A 1 95 ? 9.094 16.766 9.789 1 98.56 95 CYS A O 1
ATOM 718 N N . ARG A 1 96 ? 8.414 18.297 11.188 1 97.69 96 ARG A N 1
ATOM 719 C CA . ARG A 1 96 ? 7.152 17.656 11.531 1 97.69 96 ARG A CA 1
ATOM 720 C C . ARG A 1 96 ? 5.965 18.422 10.961 1 97.69 96 ARG A C 1
ATOM 722 O O . ARG A 1 96 ? 5.773 19.594 11.266 1 97.69 96 ARG A O 1
ATOM 729 N N . LEU A 1 97 ? 5.238 17.75 10.148 1 98 97 LEU A N 1
ATOM 730 C CA . LEU A 1 97 ? 4.047 18.344 9.547 1 98 97 LEU A CA 1
ATOM 731 C C . LEU A 1 97 ? 2.781 17.688 10.086 1 98 97 LEU A C 1
ATOM 733 O O . LEU A 1 97 ? 2.742 16.469 10.281 1 98 97 LEU A O 1
ATOM 737 N N . THR A 1 98 ? 1.816 18.438 10.375 1 97.25 98 THR A N 1
ATOM 738 C CA . THR A 1 98 ? 0.471 17.984 10.703 1 97.25 98 THR A CA 1
ATOM 739 C C . THR A 1 98 ? -0.565 18.656 9.812 1 97.25 98 THR A C 1
ATOM 741 O O . THR A 1 98 ? -0.596 19.891 9.711 1 97.25 98 THR A O 1
ATOM 744 N N . ALA A 1 99 ? -1.365 17.906 9.156 1 97.56 99 ALA A N 1
ATOM 745 C CA . ALA A 1 99 ? -2.42 18.438 8.297 1 97.56 99 ALA A CA 1
ATOM 746 C C . ALA A 1 99 ? -3.797 17.984 8.773 1 97.56 99 ALA A C 1
ATOM 748 O O . ALA A 1 99 ? -4.02 16.797 9.008 1 97.56 99 ALA A O 1
ATOM 749 N N . VAL A 1 100 ? -4.676 18.906 8.914 1 96.81 100 VAL A N 1
ATOM 750 C CA . VAL A 1 100 ? -6.039 18.594 9.328 1 96.81 100 VAL A CA 1
ATOM 751 C C . VAL A 1 100 ? -7.031 19.188 8.336 1 96.81 100 VAL A C 1
ATOM 753 O O . VAL A 1 100 ? -7.184 20.406 8.273 1 96.81 100 VAL A O 1
ATOM 756 N N . GLN A 1 101 ? -7.688 18.375 7.594 1 97.25 101 GLN A N 1
ATOM 757 C CA . GLN A 1 101 ? -8.734 18.797 6.668 1 97.25 101 GLN A CA 1
ATOM 758 C C . GLN A 1 101 ? -10.117 18.609 7.27 1 97.25 101 GLN A C 1
ATOM 760 O O . GLN A 1 101 ? -10.562 17.469 7.457 1 97.25 101 GLN A O 1
ATOM 765 N N . LEU A 1 102 ? -10.805 19.672 7.445 1 95 102 LEU A N 1
ATOM 766 C CA . LEU A 1 102 ? -12.133 19.609 8.039 1 95 102 LEU A CA 1
ATOM 767 C C . LEU A 1 102 ? -13.219 19.828 6.984 1 95 102 LEU A C 1
ATOM 769 O O . LEU A 1 102 ? -14.406 19.859 7.305 1 95 102 LEU A O 1
ATOM 773 N N . THR A 1 103 ? -12.836 20.078 5.773 1 95.12 103 THR A N 1
ATOM 774 C CA . THR A 1 103 ? -13.672 20.203 4.586 1 95.12 103 THR A CA 1
ATOM 775 C C . THR A 1 103 ? -12.898 19.781 3.336 1 95.12 103 THR A C 1
ATOM 777 O O . THR A 1 103 ? -11.766 19.312 3.43 1 95.12 103 THR A O 1
ATOM 780 N N . SER A 1 104 ? -13.578 19.938 2.213 1 97.12 104 SER A N 1
ATOM 781 C CA . SER A 1 104 ? -12.938 19.578 0.951 1 97.12 104 SER A CA 1
ATOM 782 C C . SER A 1 104 ? -11.594 20.281 0.79 1 97.12 104 SER A C 1
ATOM 784 O O . SER A 1 104 ? -11.523 21.516 0.851 1 97.12 104 SER A O 1
ATOM 786 N N . ALA A 1 105 ? -10.602 19.516 0.6 1 97.62 105 ALA A N 1
ATOM 787 C CA . ALA A 1 105 ? -9.273 20.047 0.319 1 97.62 105 ALA A CA 1
ATOM 788 C C . ALA A 1 105 ? -8.406 19.031 -0.417 1 97.62 105 ALA A C 1
ATOM 790 O O . ALA A 1 105 ? -8.594 17.828 -0.261 1 97.62 105 ALA A O 1
ATOM 791 N N . ASN A 1 106 ? -7.621 19.516 -1.289 1 98.31 106 ASN A N 1
ATOM 792 C CA . ASN A 1 106 ? -6.602 18.75 -2.002 1 98.31 106 ASN A CA 1
ATOM 793 C C . ASN A 1 106 ? -5.199 19.281 -1.695 1 98.31 106 ASN A C 1
ATOM 795 O O . ASN A 1 106 ? -4.844 20.391 -2.094 1 98.31 106 ASN A O 1
ATOM 799 N N . VAL A 1 107 ? -4.441 18.5 -0.959 1 98.44 107 VAL A N 1
ATOM 800 C CA . VAL A 1 107 ? -3.111 18.969 -0.586 1 98.44 107 VAL A CA 1
ATOM 801 C C . VAL A 1 107 ? -2.061 17.969 -1.068 1 98.44 107 VAL A C 1
ATOM 803 O O . VAL A 1 107 ? -2.264 16.766 -0.991 1 98.44 107 VAL A O 1
ATOM 806 N N . SER A 1 108 ? -0.987 18.5 -1.634 1 98.75 108 SER A N 1
ATOM 807 C CA . SER A 1 108 ? 0.151 17.703 -2.088 1 98.75 108 SER A CA 1
ATOM 808 C C . SER A 1 108 ? 1.43 18.109 -1.359 1 98.75 108 SER A C 1
ATOM 810 O O . SER A 1 108 ? 1.816 19.281 -1.372 1 98.75 108 SER A O 1
ATOM 812 N N . TYR A 1 109 ? 2.031 17.125 -0.708 1 98.81 109 TYR A N 1
ATOM 813 C CA . TYR A 1 109 ? 3.316 17.328 -0.046 1 98.81 109 TYR A CA 1
ATOM 814 C C . TYR A 1 109 ? 4.445 16.672 -0.834 1 98.81 109 TYR A C 1
ATOM 816 O O . TYR A 1 109 ? 4.344 15.5 -1.223 1 98.81 109 TYR A O 1
ATOM 824 N N . THR A 1 110 ? 5.418 17.375 -1.113 1 98.94 110 THR A N 1
ATOM 825 C CA . THR A 1 110 ? 6.668 16.844 -1.641 1 98.94 110 THR A CA 1
ATOM 826 C C . THR A 1 110 ? 7.82 17.094 -0.672 1 98.94 110 THR A C 1
ATOM 828 O O . THR A 1 110 ? 8.172 18.25 -0.41 1 98.94 110 THR A O 1
ATOM 831 N N . ILE A 1 111 ? 8.383 16.062 -0.146 1 98.94 111 ILE A N 1
ATOM 832 C CA . ILE A 1 111 ? 9.461 16.141 0.839 1 98.94 111 ILE A CA 1
ATOM 833 C C . ILE A 1 111 ? 10.766 15.664 0.214 1 98.94 111 ILE A C 1
ATOM 835 O O . ILE A 1 111 ? 10.852 14.539 -0.281 1 98.94 111 ILE A O 1
ATOM 839 N N . ASP A 1 112 ? 11.695 16.484 0.236 1 98.94 112 ASP A N 1
ATOM 840 C CA . ASP A 1 112 ? 13.031 16.125 -0.222 1 98.94 112 ASP A CA 1
ATOM 841 C C . ASP A 1 112 ? 14.016 16.047 0.945 1 98.94 112 ASP A C 1
ATOM 843 O O . ASP A 1 112 ? 14.352 17.078 1.542 1 98.94 112 ASP A O 1
ATOM 847 N N . LEU A 1 113 ? 14.438 14.867 1.273 1 98.94 113 LEU A N 1
ATOM 848 C CA . LEU A 1 113 ? 15.516 14.672 2.238 1 98.94 113 LEU A CA 1
ATOM 849 C C . LEU A 1 113 ? 16.875 14.711 1.548 1 98.94 113 LEU A C 1
ATOM 851 O O . LEU A 1 113 ? 17.344 13.688 1.052 1 98.94 113 LEU A O 1
ATOM 855 N N . ASP A 1 114 ? 17.5 15.898 1.673 1 98.81 114 ASP A N 1
ATOM 856 C CA . ASP A 1 114 ? 18.672 16.188 0.846 1 98.81 114 ASP A CA 1
ATOM 857 C C . ASP A 1 114 ? 19.953 16.156 1.674 1 98.81 114 ASP A C 1
ATOM 859 O O . ASP A 1 114 ? 21.047 16.25 1.126 1 98.81 114 ASP A O 1
ATOM 863 N N . GLY A 1 115 ? 19.875 16.094 2.959 1 98.75 115 GLY A N 1
ATOM 864 C CA . GLY A 1 115 ? 21.016 15.969 3.836 1 98.75 115 GLY A CA 1
ATOM 865 C C . GLY A 1 115 ? 20.938 14.789 4.777 1 98.75 115 GLY A C 1
ATOM 866 O O . GLY A 1 115 ? 19.844 14.445 5.258 1 98.75 115 GLY A O 1
ATOM 867 N N . ARG A 1 116 ? 22.109 14.219 5.059 1 98.56 116 ARG A N 1
ATOM 868 C CA . ARG A 1 116 ? 22.172 13.008 5.875 1 98.56 116 ARG A CA 1
ATOM 869 C C . ARG A 1 116 ? 21.5 13.234 7.23 1 98.56 116 ARG A C 1
ATOM 871 O O . ARG A 1 116 ? 21.625 14.312 7.812 1 98.56 116 ARG A O 1
ATOM 878 N N . ASP A 1 117 ? 20.812 12.219 7.727 1 98.75 117 ASP A N 1
ATOM 879 C CA . ASP A 1 117 ? 20.203 12.188 9.055 1 98.75 117 ASP A CA 1
ATOM 880 C C . ASP A 1 117 ? 19.031 13.156 9.156 1 98.75 117 ASP A C 1
ATOM 882 O O . ASP A 1 117 ? 18.641 13.547 10.258 1 98.75 117 ASP A O 1
ATOM 886 N N . ALA A 1 118 ? 18.547 13.633 8 1 98.88 118 ALA A N 1
ATOM 887 C CA . ALA A 1 118 ? 17.281 14.383 8.023 1 98.88 118 ALA A CA 1
ATOM 888 C C . ALA A 1 118 ? 16.109 13.477 8.359 1 98.88 118 ALA A C 1
ATOM 890 O O . ALA A 1 118 ? 16.109 12.297 8 1 98.88 118 ALA A O 1
ATOM 891 N N . GLU A 1 119 ? 15.164 14.016 9.07 1 98.88 119 GLU A N 1
ATOM 892 C CA . GLU A 1 119 ? 13.969 13.266 9.461 1 98.88 119 GLU A CA 1
ATOM 893 C C . GLU A 1 119 ? 12.703 14.062 9.164 1 98.88 119 GLU A C 1
ATOM 895 O O . GLU A 1 119 ? 12.617 15.25 9.477 1 98.88 119 GLU A O 1
ATOM 900 N N . ASN A 1 120 ? 11.805 13.422 8.508 1 98.88 120 ASN A N 1
ATOM 901 C CA . ASN A 1 120 ? 10.516 14.031 8.234 1 98.88 120 ASN A CA 1
ATOM 902 C C . ASN A 1 120 ? 9.367 13.195 8.797 1 98.88 120 ASN A C 1
ATOM 904 O O . ASN A 1 120 ? 9.359 11.969 8.648 1 98.88 120 ASN A O 1
ATOM 908 N N . MET A 1 121 ? 8.422 13.836 9.438 1 98.38 121 MET A N 1
ATOM 909 C CA . MET A 1 121 ? 7.195 13.211 9.922 1 98.38 121 MET A CA 1
ATOM 910 C C . MET A 1 121 ? 5.965 13.961 9.414 1 98.38 121 MET A C 1
ATOM 912 O O . MET A 1 121 ? 5.898 15.188 9.5 1 98.38 121 MET A O 1
ATOM 916 N N . LEU A 1 122 ? 5.062 13.25 8.867 1 98.31 122 LEU A N 1
ATOM 917 C CA . LEU A 1 122 ? 3.791 13.844 8.461 1 98.31 122 LEU A CA 1
ATOM 918 C C . LEU A 1 122 ? 2.619 13.102 9.094 1 98.31 122 LEU A C 1
ATOM 920 O O . LEU A 1 122 ? 2.467 11.891 8.898 1 98.31 122 LEU A O 1
ATOM 924 N N . GLY A 1 123 ? 1.873 13.766 9.898 1 97.88 123 GLY A N 1
ATOM 925 C CA . GLY A 1 123 ? 0.56 13.32 10.336 1 97.88 123 GLY A CA 1
ATOM 926 C C . GLY A 1 123 ? -0.578 14.039 9.633 1 97.88 123 GLY A C 1
ATOM 927 O O . GLY A 1 123 ? -0.584 15.266 9.547 1 97.88 123 GLY A O 1
ATOM 928 N N . GLY A 1 124 ? -1.454 13.32 9.102 1 97.81 124 GLY A N 1
ATOM 929 C CA . GLY A 1 124 ? -2.582 13.922 8.414 1 97.81 124 GLY A CA 1
ATOM 930 C C . GLY A 1 124 ? -3.914 13.305 8.797 1 97.81 124 GLY A C 1
ATOM 931 O O . GLY A 1 124 ? -4 12.102 9.031 1 97.81 124 GLY A O 1
ATOM 932 N N . VAL A 1 125 ? -4.879 14.188 8.844 1 97.75 125 VAL A N 1
ATOM 933 C CA . VAL A 1 125 ? -6.254 13.75 9.055 1 97.75 125 VAL A CA 1
ATOM 934 C C . VAL A 1 125 ? -7.184 14.453 8.07 1 97.75 125 VAL A C 1
ATOM 936 O O . VAL A 1 125 ? -7.059 15.664 7.848 1 97.75 125 VAL A O 1
ATOM 939 N N . PHE A 1 126 ? -8.102 13.703 7.5 1 97.75 126 PHE A N 1
ATOM 940 C CA . PHE A 1 126 ? -9.195 14.352 6.789 1 97.75 126 PHE A CA 1
ATOM 941 C C . PHE A 1 126 ? -10.539 13.773 7.215 1 97.75 126 PHE A C 1
ATOM 943 O O . PHE A 1 126 ? -10.656 12.57 7.457 1 97.75 126 PHE A O 1
ATOM 950 N N . LEU A 1 127 ? -11.453 14.594 7.41 1 96.88 127 LEU A N 1
ATOM 951 C CA . LEU A 1 127 ? -12.852 14.281 7.688 1 96.88 127 LEU A CA 1
ATOM 952 C C . LEU A 1 127 ? -13.758 14.805 6.578 1 96.88 127 LEU A C 1
ATOM 954 O O . LEU A 1 127 ? -13.992 16.016 6.48 1 96.88 127 LEU A O 1
ATOM 958 N N . ALA A 1 128 ? -14.281 13.906 5.797 1 96.56 128 ALA A N 1
ATOM 959 C CA . ALA A 1 128 ? -15.125 14.281 4.664 1 96.56 128 ALA A CA 1
ATOM 960 C C . ALA A 1 128 ? -16.578 13.906 4.91 1 96.56 128 ALA A C 1
ATOM 962 O O . ALA A 1 128 ? -16.891 12.742 5.184 1 96.56 128 ALA A O 1
ATOM 963 N N . GLY A 1 129 ? -17.453 14.875 4.84 1 94.81 129 GLY A N 1
ATOM 964 C CA . GLY A 1 129 ? -18.891 14.641 4.984 1 94.81 129 GLY A CA 1
ATOM 965 C C . GLY A 1 129 ? -19.703 15.156 3.811 1 94.81 129 GLY A C 1
ATOM 966 O O . GLY A 1 129 ? -19.188 15.938 2.998 1 94.81 129 GLY A O 1
ATOM 967 N N . GLY A 1 130 ? -20.953 14.75 3.766 1 94.69 130 GLY A N 1
ATOM 968 C CA . GLY A 1 130 ? -21.781 15.188 2.658 1 94.69 130 GLY A CA 1
ATOM 969 C C . GLY A 1 130 ? -21.219 14.812 1.301 1 94.69 130 GLY A C 1
ATOM 970 O O . GLY A 1 130 ? -20.984 13.633 1.022 1 94.69 130 GLY A O 1
ATOM 971 N N . GLU A 1 131 ? -20.953 15.805 0.543 1 96 131 GLU A N 1
ATOM 972 C CA . GLU A 1 131 ? -20.406 15.578 -0.792 1 96 131 GLU A CA 1
ATOM 973 C C . GLU A 1 131 ? -18.969 16.062 -0.889 1 96 131 GLU A C 1
ATOM 975 O O . GLU A 1 131 ? -18.453 16.297 -1.987 1 96 131 GLU A O 1
ATOM 980 N N . GLU A 1 132 ? -18.375 16.188 0.259 1 96.94 132 GLU A N 1
ATOM 981 C CA . GLU A 1 132 ? -17.016 16.734 0.306 1 96.94 132 GLU A CA 1
ATOM 982 C C . GLU A 1 132 ? -16 15.75 -0.278 1 96.94 132 GLU A C 1
ATOM 984 O O . GLU A 1 132 ? -16.25 14.547 -0.311 1 96.94 132 GLU A O 1
ATOM 989 N N . HIS A 1 133 ? -14.93 16.25 -0.756 1 98.19 133 HIS A N 1
ATOM 990 C CA . HIS A 1 133 ? -13.836 15.484 -1.339 1 98.19 133 HIS A CA 1
ATOM 991 C C . HIS A 1 133 ? -12.492 15.906 -0.756 1 98.19 133 HIS A C 1
ATOM 993 O O . HIS A 1 133 ? -12.055 17.031 -0.961 1 98.19 133 HIS A O 1
ATOM 999 N N . CYS A 1 134 ? -11.859 15.047 -0.037 1 98.5 134 CYS A N 1
ATOM 1000 C CA . CYS A 1 134 ? -10.555 15.312 0.562 1 98.5 134 CYS A CA 1
ATOM 1001 C C . CYS A 1 134 ? -9.477 14.453 -0.087 1 98.5 134 CYS A C 1
ATOM 1003 O O . CYS A 1 134 ? -9.656 13.25 -0.272 1 98.5 134 CYS A O 1
ATOM 1005 N N . VAL A 1 135 ? -8.383 15.062 -0.466 1 98.69 135 VAL A N 1
ATOM 1006 C CA . VAL A 1 135 ? -7.258 14.383 -1.099 1 98.69 135 VAL A CA 1
ATOM 1007 C C . VAL A 1 135 ? -5.957 14.75 -0.387 1 98.69 135 VAL A C 1
ATOM 1009 O O . VAL A 1 135 ? -5.703 15.93 -0.124 1 98.69 135 VAL A O 1
ATOM 1012 N N . VAL A 1 136 ? -5.199 13.766 0.012 1 98.69 136 VAL A N 1
ATOM 1013 C CA . VAL A 1 136 ? -3.838 13.961 0.496 1 98.69 136 VAL A CA 1
ATOM 1014 C C . VAL A 1 136 ? -2.859 13.195 -0.393 1 98.69 136 VAL A C 1
ATOM 1016 O O . VAL A 1 136 ? -2.936 11.969 -0.5 1 98.69 136 VAL A O 1
ATOM 1019 N N . LYS A 1 137 ? -1.99 13.898 -1.031 1 98.75 137 LYS A N 1
ATOM 1020 C CA . LYS A 1 137 ? -0.893 13.32 -1.801 1 98.75 137 LYS A CA 1
ATOM 1021 C C . LYS A 1 137 ? 0.45 13.578 -1.122 1 98.75 137 LYS A C 1
ATOM 1023 O O . LYS A 1 137 ? 0.687 14.664 -0.596 1 98.75 137 LYS A O 1
ATOM 1028 N N . LEU A 1 138 ? 1.277 12.586 -1.082 1 98.75 138 LEU A N 1
ATOM 1029 C CA . LEU A 1 138 ? 2.58 12.688 -0.434 1 98.75 138 LEU A CA 1
ATOM 1030 C C . LEU A 1 138 ? 3.656 12 -1.266 1 98.75 138 LEU A C 1
ATOM 1032 O O . LEU A 1 138 ? 3.482 10.852 -1.691 1 98.75 138 LEU A O 1
ATOM 1036 N N . ARG A 1 139 ? 4.633 12.695 -1.581 1 98.81 139 ARG A N 1
ATOM 1037 C CA . ARG A 1 139 ? 5.855 12.117 -2.131 1 98.81 139 ARG A CA 1
ATOM 1038 C C . ARG A 1 139 ? 7.051 12.414 -1.229 1 98.81 139 ARG A C 1
ATOM 1040 O O . ARG A 1 139 ? 7.387 13.578 -0.995 1 98.81 139 ARG A O 1
ATOM 1047 N N . THR A 1 140 ? 7.672 11.406 -0.692 1 98.88 140 THR A N 1
ATOM 1048 C CA . THR A 1 140 ? 8.875 11.555 0.116 1 98.88 140 THR A CA 1
ATOM 1049 C C . THR A 1 140 ? 10.094 10.984 -0.616 1 98.88 140 THR A C 1
ATOM 1051 O O . THR A 1 140 ? 10.141 9.789 -0.903 1 98.88 140 THR A O 1
ATOM 1054 N N . ASN A 1 141 ? 10.984 11.836 -0.847 1 98.88 141 ASN A N 1
ATOM 1055 C CA . ASN A 1 141 ? 12.203 11.453 -1.554 1 98.88 141 ASN A CA 1
ATOM 1056 C C . ASN A 1 141 ? 13.391 11.32 -0.601 1 98.88 141 ASN A C 1
ATOM 1058 O O . ASN A 1 141 ? 13.875 12.32 -0.07 1 98.88 141 ASN A O 1
ATOM 1062 N N . HIS A 1 142 ? 13.766 10.094 -0.377 1 98.88 142 HIS A N 1
ATOM 1063 C CA . HIS A 1 142 ? 15.055 9.852 0.267 1 98.88 142 HIS A CA 1
ATOM 1064 C C . HIS A 1 142 ? 16.203 9.922 -0.742 1 98.88 142 HIS A C 1
ATOM 1066 O O . HIS A 1 142 ? 16.5 8.93 -1.406 1 98.88 142 HIS A O 1
ATOM 1072 N N . ASN A 1 143 ? 16.844 11.031 -0.721 1 98.75 143 ASN A N 1
ATOM 1073 C CA . ASN A 1 143 ? 17.812 11.289 -1.776 1 98.75 143 ASN A CA 1
ATOM 1074 C C . ASN A 1 143 ? 19.234 10.938 -1.332 1 98.75 143 ASN A C 1
ATOM 1076 O O . ASN A 1 143 ? 20.125 10.781 -2.164 1 98.75 143 ASN A O 1
ATOM 1080 N N . VAL A 1 144 ? 19.484 10.883 0.004 1 98.56 144 VAL A N 1
ATOM 1081 C CA . VAL A 1 144 ? 20.812 10.594 0.562 1 98.56 144 VAL A CA 1
ATOM 1082 C C . VAL A 1 144 ? 20.672 9.57 1.685 1 98.56 144 VAL A C 1
ATOM 1084 O O . VAL A 1 144 ? 19.562 9.273 2.139 1 98.56 144 VAL A O 1
ATOM 1087 N N . PRO A 1 145 ? 21.781 9.023 2.104 1 98.19 145 PRO A N 1
ATOM 1088 C CA . PRO A 1 145 ? 21.734 7.953 3.105 1 98.19 145 PRO A CA 1
ATOM 1089 C C . PRO A 1 145 ? 21.297 8.453 4.48 1 98.19 145 PRO A C 1
ATOM 1091 O O . PRO A 1 145 ? 21.359 9.656 4.758 1 98.19 145 PRO A O 1
ATOM 1094 N N . ASP A 1 146 ? 20.828 7.621 5.324 1 98.62 146 ASP A N 1
ATOM 1095 C CA . ASP A 1 146 ? 20.656 7.75 6.766 1 98.62 146 ASP A CA 1
ATOM 1096 C C . ASP A 1 146 ? 19.5 8.688 7.102 1 98.62 146 ASP A C 1
ATOM 1098 O O . ASP A 1 146 ? 19.531 9.398 8.109 1 98.62 146 ASP A O 1
ATOM 1102 N N . CYS A 1 147 ? 18.562 8.773 6.148 1 98.81 147 CYS A N 1
ATOM 1103 C CA . CYS A 1 147 ? 17.391 9.602 6.422 1 98.81 147 CYS A CA 1
ATOM 1104 C C . CYS A 1 147 ? 16.234 8.75 6.906 1 98.81 147 CYS A C 1
ATOM 1106 O O . CYS A 1 147 ? 16.219 7.531 6.707 1 98.81 147 CYS A O 1
ATOM 1108 N N . ARG A 1 148 ? 15.297 9.383 7.609 1 98.81 148 ARG A N 1
ATOM 1109 C CA . ARG A 1 148 ? 14.125 8.711 8.156 1 98.81 148 ARG A CA 1
ATOM 1110 C C . ARG A 1 148 ? 12.852 9.477 7.812 1 98.81 148 ARG A C 1
ATOM 1112 O O . ARG A 1 148 ? 12.828 10.711 7.852 1 98.81 148 ARG A O 1
ATOM 1119 N N . SER A 1 149 ? 11.836 8.758 7.492 1 98.81 149 SER A N 1
ATOM 1120 C CA . SER A 1 149 ? 10.523 9.359 7.293 1 98.81 149 SER A CA 1
ATOM 1121 C C . SER A 1 149 ? 9.422 8.492 7.887 1 98.81 149 SER A C 1
ATOM 1123 O O . SER A 1 149 ? 9.5 7.262 7.852 1 98.81 149 SER A O 1
ATOM 1125 N N . ASN A 1 150 ? 8.414 9.109 8.453 1 98.5 150 ASN A N 1
ATOM 1126 C CA . ASN A 1 150 ? 7.219 8.469 9 1 98.5 150 ASN A CA 1
ATOM 1127 C C . ASN A 1 150 ? 5.961 9.273 8.68 1 98.5 150 ASN A C 1
ATOM 1129 O O . ASN A 1 150 ? 5.836 10.43 9.094 1 98.5 150 ASN A O 1
ATOM 1133 N N . SER A 1 151 ? 5.09 8.727 7.914 1 98.12 151 SER A N 1
ATOM 1134 C CA . SER A 1 151 ? 3.816 9.367 7.605 1 98.12 151 SER A CA 1
ATOM 1135 C C . SER A 1 151 ? 2.641 8.516 8.07 1 98.12 151 SER A C 1
ATOM 1137 O O . SER A 1 151 ? 2.646 7.293 7.898 1 98.12 151 SER A O 1
ATOM 1139 N N . TYR A 1 152 ? 1.738 9.109 8.688 1 97.94 152 TYR A N 1
ATOM 1140 C CA . TYR A 1 152 ? 0.533 8.477 9.203 1 97.94 152 TYR A CA 1
ATOM 1141 C C . TYR A 1 152 ? -0.707 9.289 8.859 1 97.94 152 TYR A C 1
ATOM 1143 O O . TYR A 1 152 ? -0.965 10.328 9.469 1 97.94 152 TYR A O 1
ATOM 1151 N N . ILE A 1 153 ? -1.457 8.805 7.906 1 98.31 153 ILE A N 1
ATOM 1152 C CA . ILE A 1 153 ? -2.631 9.523 7.426 1 98.31 153 ILE A CA 1
ATOM 1153 C C . ILE A 1 153 ? -3.896 8.758 7.809 1 98.31 153 ILE A C 1
ATOM 1155 O O . ILE A 1 153 ? -4 7.555 7.562 1 98.31 153 ILE A O 1
ATOM 1159 N N . LYS A 1 154 ? -4.805 9.461 8.398 1 98 154 LYS A N 1
ATOM 1160 C CA . LYS A 1 154 ? -6.094 8.883 8.773 1 98 154 LYS A CA 1
ATOM 1161 C C . LYS A 1 154 ? -7.242 9.594 8.062 1 98 154 LYS A C 1
ATOM 1163 O O . LYS A 1 154 ? -7.277 10.828 8.016 1 98 154 LYS A O 1
ATOM 1168 N N . GLY A 1 155 ? -8.141 8.812 7.504 1 97.62 155 GLY A N 1
ATOM 1169 C CA . GLY A 1 155 ? -9.289 9.359 6.797 1 97.62 155 GLY A CA 1
ATOM 1170 C C . GLY A 1 155 ? -10.617 8.859 7.332 1 97.62 155 GLY A C 1
ATOM 1171 O O . GLY A 1 155 ? -10.742 7.688 7.691 1 97.62 155 GLY A O 1
ATOM 1172 N N . VAL A 1 156 ? -11.547 9.742 7.426 1 97 156 VAL A N 1
ATOM 1173 C CA . VAL A 1 156 ? -12.93 9.414 7.754 1 97 156 VAL A CA 1
ATOM 1174 C C . VAL A 1 156 ? -13.867 10.008 6.703 1 97 156 VAL A C 1
ATOM 1176 O O . VAL A 1 156 ? -13.758 11.188 6.367 1 97 156 VAL A O 1
ATOM 1179 N N . ALA A 1 157 ? -14.742 9.219 6.145 1 96.62 157 ALA A N 1
ATOM 1180 C CA . ALA A 1 157 ? -15.688 9.711 5.145 1 96.62 157 ALA A CA 1
ATOM 1181 C C . ALA A 1 157 ? -17.109 9.25 5.465 1 96.62 157 ALA A C 1
ATOM 1183 O O . ALA A 1 157 ? -17.328 8.094 5.832 1 96.62 157 ALA A O 1
ATOM 1184 N N . GLY A 1 158 ? -18.031 10.164 5.375 1 94.38 158 GLY A N 1
ATOM 1185 C CA . GLY A 1 158 ? -19.453 9.891 5.559 1 94.38 158 GLY A CA 1
ATOM 1186 C C . GLY A 1 158 ? -20.328 10.523 4.492 1 94.38 158 GLY A C 1
ATOM 1187 O O . GLY A 1 158 ? -19.828 11.289 3.66 1 94.38 158 GLY A O 1
ATOM 1188 N N . GLY A 1 159 ? -21.609 10.234 4.566 1 93.94 159 GLY A N 1
ATOM 1189 C CA . GLY A 1 159 ? -22.469 10.711 3.49 1 93.94 159 GLY A CA 1
ATOM 1190 C C . GLY A 1 159 ? -22.078 10.156 2.131 1 93.94 159 GLY A C 1
ATOM 1191 O O . GLY A 1 159 ? -21.922 8.945 1.964 1 93.94 159 GLY A O 1
ATOM 1192 N N . SER A 1 160 ? -21.969 11.016 1.191 1 95.5 160 SER A N 1
ATOM 1193 C CA . SER A 1 160 ? -21.5 10.633 -0.135 1 95.5 160 SER A CA 1
ATOM 1194 C C . SER A 1 160 ? -20.094 11.18 -0.408 1 95.5 160 SER A C 1
ATOM 1196 O O . SER A 1 160 ? -19.734 11.406 -1.562 1 95.5 160 SER A O 1
ATOM 1198 N N . ALA A 1 161 ? -19.391 11.414 0.707 1 96.75 161 ALA A N 1
ATOM 1199 C CA . ALA A 1 161 ? -18.078 12.055 0.599 1 96.75 161 ALA A CA 1
ATOM 1200 C C . ALA A 1 161 ? -17.047 11.094 0.027 1 96.75 161 ALA A C 1
ATOM 1202 O O . ALA A 1 161 ? -17.266 9.883 -0.023 1 96.75 161 ALA A O 1
ATOM 1203 N N . ARG A 1 162 ? -16.016 11.75 -0.414 1 97.44 162 ARG A N 1
ATOM 1204 C CA . ARG A 1 162 ? -14.906 11.008 -0.987 1 97.44 162 ARG A CA 1
ATOM 1205 C C . ARG A 1 162 ? -13.586 11.391 -0.32 1 97.44 162 ARG A C 1
ATOM 1207 O O . ARG A 1 162 ? -13.344 12.57 -0.056 1 97.44 162 ARG A O 1
ATOM 1214 N N . GLY A 1 163 ? -12.781 10.375 -0.04 1 98.25 163 GLY A N 1
ATOM 1215 C CA . GLY A 1 163 ? -11.43 10.562 0.459 1 98.25 163 GLY A CA 1
ATOM 1216 C C . GLY A 1 163 ? -10.383 9.828 -0.357 1 98.25 163 GLY A C 1
ATOM 1217 O O . GLY A 1 163 ? -10.617 8.711 -0.813 1 98.25 163 GLY A O 1
ATOM 1218 N N . GLU A 1 164 ? -9.227 10.461 -0.567 1 98.44 164 GLU A N 1
ATOM 1219 C CA . GLU A 1 164 ? -8.148 9.844 -1.333 1 98.44 164 GLU A CA 1
ATOM 1220 C C . GLU A 1 164 ? -6.797 10.094 -0.677 1 98.44 164 GLU A C 1
ATOM 1222 O O . GLU A 1 164 ? -6.496 11.219 -0.27 1 98.44 164 GLU A O 1
ATOM 1227 N N . PHE A 1 165 ? -6.031 8.984 -0.534 1 98.5 165 PHE A N 1
ATOM 1228 C CA . PHE A 1 165 ? -4.625 9.109 -0.163 1 98.5 165 PHE A CA 1
ATOM 1229 C C . PHE A 1 165 ? -3.729 8.469 -1.219 1 98.5 165 PHE A C 1
ATOM 1231 O O . PHE A 1 165 ? -3.949 7.328 -1.619 1 98.5 165 PHE A O 1
ATOM 1238 N N . CYS A 1 166 ? -2.764 9.227 -1.69 1 97.81 166 CYS A N 1
ATOM 1239 C CA . CYS A 1 166 ? -1.698 8.742 -2.562 1 97.81 166 CYS A CA 1
ATOM 1240 C C . CYS A 1 166 ? -0.328 9.047 -1.972 1 97.81 166 CYS A C 1
ATOM 1242 O O . CYS A 1 166 ? 0.052 10.219 -1.85 1 97.81 166 CYS A O 1
ATOM 1244 N N . GLY A 1 167 ? 0.4 8.031 -1.604 1 97.88 167 GLY A N 1
ATOM 1245 C CA . GLY A 1 167 ? 1.707 8.219 -0.996 1 97.88 167 GLY A CA 1
ATOM 1246 C C . GLY A 1 167 ? 2.809 7.445 -1.697 1 97.88 167 GLY A C 1
ATOM 1247 O O . GLY A 1 167 ? 2.658 6.254 -1.972 1 97.88 167 GLY A O 1
ATOM 1248 N N . LEU A 1 168 ? 3.875 8.156 -1.969 1 98.31 168 LEU A N 1
ATOM 1249 C CA . LEU A 1 168 ? 5.031 7.512 -2.584 1 98.31 168 LEU A CA 1
ATOM 1250 C C . LEU A 1 168 ? 6.293 7.758 -1.761 1 98.31 168 LEU A C 1
ATOM 1252 O O . LEU A 1 168 ? 6.605 8.906 -1.427 1 98.31 168 LEU A O 1
ATOM 1256 N N . VAL A 1 169 ? 6.938 6.676 -1.38 1 98.62 169 VAL A N 1
ATOM 1257 C CA . VAL A 1 169 ? 8.297 6.77 -0.861 1 98.62 169 VAL A CA 1
ATOM 1258 C C . VAL A 1 169 ? 9.297 6.371 -1.947 1 98.62 169 VAL A C 1
ATOM 1260 O O . VAL A 1 169 ? 9.234 5.262 -2.477 1 98.62 169 VAL A O 1
ATOM 1263 N N . TYR A 1 170 ? 10.078 7.301 -2.229 1 98.62 170 TYR A N 1
ATOM 1264 C CA . TYR A 1 170 ? 11.156 7.07 -3.184 1 98.62 170 TYR A CA 1
ATOM 1265 C C . TYR A 1 170 ? 12.508 6.984 -2.475 1 98.62 170 TYR A C 1
ATOM 1267 O O . TYR A 1 170 ? 12.836 7.848 -1.659 1 98.62 170 TYR A O 1
ATOM 1275 N N . VAL A 1 171 ? 13.297 5.926 -2.799 1 98.38 171 VAL A N 1
ATOM 1276 C CA . VAL A 1 171 ? 14.641 5.785 -2.244 1 98.38 171 VAL A CA 1
ATOM 1277 C C . VAL A 1 171 ? 15.664 5.746 -3.375 1 98.38 171 VAL A C 1
ATOM 1279 O O . VAL A 1 171 ? 15.672 4.816 -4.184 1 98.38 171 VAL A O 1
ATOM 1282 N N . ALA A 1 172 ? 16.5 6.711 -3.387 1 97.75 172 ALA A N 1
ATOM 1283 C CA . ALA A 1 172 ? 17.516 6.84 -4.43 1 97.75 172 ALA A CA 1
ATOM 1284 C C . ALA A 1 172 ? 18.578 5.746 -4.309 1 97.75 172 ALA A C 1
ATOM 1286 O O . ALA A 1 172 ? 18.734 5.145 -3.244 1 97.75 172 ALA A O 1
ATOM 1287 N N . PRO A 1 173 ? 19.375 5.371 -5.363 1 94.44 173 PRO A N 1
ATOM 1288 C CA . PRO A 1 173 ? 20.359 4.289 -5.359 1 94.44 173 PRO A CA 1
ATOM 1289 C C . PRO A 1 173 ? 21.375 4.43 -4.227 1 94.44 173 PRO A C 1
ATOM 1291 O O . PRO A 1 173 ? 21.781 3.43 -3.629 1 94.44 173 PRO A O 1
ATOM 1294 N N . ASP A 1 174 ? 21.719 5.695 -3.814 1 93.69 174 ASP A N 1
ATOM 1295 C CA . ASP A 1 174 ? 22.766 5.887 -2.814 1 93.69 174 ASP A CA 1
ATOM 1296 C C . ASP A 1 174 ? 22.172 6.199 -1.444 1 93.69 174 ASP A C 1
ATOM 1298 O O . ASP A 1 174 ? 22.906 6.434 -0.481 1 93.69 174 ASP A O 1
ATOM 1302 N N . ALA A 1 175 ? 20.891 6.066 -1.361 1 97.19 175 ALA A N 1
ATOM 1303 C CA . ALA A 1 175 ? 20.25 6.441 -0.105 1 97.19 175 ALA A CA 1
ATOM 1304 C C . ALA A 1 175 ? 20.172 5.254 0.851 1 97.19 175 ALA A C 1
ATOM 1306 O O . ALA A 1 175 ? 19.094 4.895 1.323 1 97.19 175 ALA A O 1
ATOM 1307 N N . GLN A 1 176 ? 21.281 4.727 1.227 1 96.12 176 GLN A N 1
ATOM 1308 C CA . GLN A 1 176 ? 21.391 3.58 2.123 1 96.12 176 GLN A CA 1
ATOM 1309 C C . GLN A 1 176 ? 20.938 3.943 3.535 1 96.12 176 GLN A C 1
ATOM 1311 O O . GLN A 1 176 ? 20.922 5.117 3.906 1 96.12 176 GLN A O 1
ATOM 1316 N N . HIS A 1 177 ? 20.5 2.986 4.254 1 96.81 177 HIS A N 1
ATOM 1317 C CA . HIS A 1 177 ? 20.078 3.111 5.645 1 96.81 177 HIS A CA 1
ATOM 1318 C C . HIS A 1 177 ? 18.844 3.984 5.77 1 96.81 177 HIS A C 1
ATOM 1320 O O . HIS A 1 177 ? 18.594 4.574 6.824 1 96.81 177 HIS A O 1
ATOM 1326 N N . THR A 1 178 ? 18.172 4.086 4.637 1 97.62 178 THR A N 1
ATOM 1327 C CA . THR A 1 178 ? 16.859 4.723 4.688 1 97.62 178 THR A CA 1
ATOM 1328 C C . THR A 1 178 ? 15.914 3.938 5.594 1 97.62 178 THR A C 1
ATOM 1330 O O . THR A 1 178 ? 15.875 2.707 5.535 1 97.62 178 THR A O 1
ATOM 1333 N N . ASP A 1 179 ? 15.203 4.578 6.449 1 98.5 179 ASP A N 1
ATOM 1334 C CA . ASP A 1 179 ? 14.094 4.051 7.25 1 98.5 179 ASP A CA 1
ATOM 1335 C C . ASP A 1 179 ? 12.812 4.832 6.988 1 98.5 179 ASP A C 1
ATOM 1337 O O . ASP A 1 179 ? 12.68 5.98 7.414 1 98.5 179 ASP A O 1
ATOM 1341 N N . ALA A 1 180 ? 11.914 4.238 6.238 1 98.56 180 ALA A N 1
ATOM 1342 C CA . ALA A 1 180 ? 10.703 4.934 5.828 1 98.56 180 ALA A CA 1
ATOM 1343 C C . ALA A 1 180 ? 9.461 4.113 6.164 1 98.56 180 ALA A C 1
ATOM 1345 O O . ALA A 1 180 ? 9.391 2.924 5.852 1 98.56 180 ALA A O 1
ATOM 1346 N N . GLN A 1 181 ? 8.523 4.695 6.844 1 98.31 181 GLN A N 1
ATOM 1347 C CA . GLN A 1 181 ? 7.238 4.086 7.168 1 98.31 181 GLN A CA 1
ATOM 1348 C C . GLN A 1 181 ? 6.082 4.973 6.719 1 98.31 181 GLN A C 1
ATOM 1350 O O . GLN A 1 181 ? 6.113 6.191 6.914 1 98.31 181 GLN A O 1
ATOM 1355 N N . GLN A 1 182 ? 5.109 4.367 6.051 1 98.12 182 GLN A N 1
ATOM 1356 C CA . GLN A 1 182 ? 3.906 5.059 5.598 1 98.12 182 GLN A CA 1
ATOM 1357 C C . GLN A 1 182 ? 2.65 4.262 5.938 1 98.12 182 GLN A C 1
ATOM 1359 O O . GLN A 1 182 ? 2.529 3.094 5.559 1 98.12 182 GLN A O 1
ATOM 1364 N N . GLN A 1 183 ? 1.772 4.871 6.711 1 97.5 183 GLN A N 1
ATOM 1365 C CA . GLN A 1 183 ? 0.531 4.207 7.094 1 97.5 183 GLN A CA 1
ATOM 1366 C C . GLN A 1 183 ? -0.682 5.055 6.734 1 97.5 183 GLN A C 1
ATOM 1368 O O . GLN A 1 183 ? -0.663 6.277 6.898 1 97.5 183 GLN A O 1
ATOM 1373 N N . ASN A 1 184 ? -1.718 4.422 6.191 1 98.12 184 ASN A N 1
ATOM 1374 C CA . ASN A 1 184 ? -2.998 5.047 5.883 1 98.12 184 ASN A CA 1
ATOM 1375 C C . ASN A 1 184 ? -4.168 4.23 6.422 1 98.12 184 ASN A C 1
ATOM 1377 O O . ASN A 1 184 ? -4.379 3.09 6 1 98.12 184 ASN A O 1
ATOM 1381 N N . ARG A 1 185 ? -4.883 4.789 7.371 1 97.62 185 ARG A N 1
ATOM 1382 C CA . ARG A 1 185 ? -6.039 4.117 7.961 1 97.62 185 ARG A CA 1
ATOM 1383 C C . ARG A 1 185 ? -7.32 4.902 7.695 1 97.62 185 ARG A C 1
ATOM 1385 O O . ARG A 1 185 ? -7.363 6.117 7.902 1 97.62 185 ARG A O 1
ATOM 1392 N N . ASN A 1 186 ? -8.359 4.18 7.281 1 97.75 186 ASN A N 1
ATOM 1393 C CA . ASN A 1 186 ? -9.578 4.859 6.859 1 97.75 186 ASN A CA 1
ATOM 1394 C C . ASN A 1 186 ? -10.82 4.195 7.445 1 97.75 186 ASN A C 1
ATOM 1396 O O . ASN A 1 186 ? -10.891 2.969 7.547 1 97.75 186 ASN A O 1
ATOM 1400 N N . ILE A 1 187 ? -11.742 5.02 7.793 1 96.38 187 ILE A N 1
ATOM 1401 C CA . ILE A 1 187 ? -13.039 4.559 8.281 1 96.38 187 ILE A CA 1
ATOM 1402 C C . ILE A 1 187 ? -14.148 5.113 7.387 1 96.38 187 ILE A C 1
ATOM 1404 O O . ILE A 1 187 ? -14.18 6.312 7.09 1 96.38 187 ILE A O 1
ATOM 1408 N N . LEU A 1 188 ? -15.008 4.246 6.977 1 95.81 188 LEU A N 1
ATOM 1409 C CA . LEU A 1 188 ? -16.219 4.637 6.254 1 95.81 188 LEU A CA 1
ATOM 1410 C C . LEU A 1 188 ? -17.422 4.641 7.176 1 95.81 188 LEU A C 1
ATOM 1412 O O . LEU A 1 188 ? -17.672 3.66 7.879 1 95.81 188 LEU A O 1
ATOM 1416 N N . LEU A 1 189 ? -18.219 5.723 7.066 1 93.12 189 LEU A N 1
ATOM 1417 C CA . LEU A 1 189 ? -19.328 5.883 8 1 93.12 189 LEU A CA 1
ATOM 1418 C C . LEU A 1 189 ? -20.656 5.625 7.312 1 93.12 189 LEU A C 1
ATOM 1420 O O . LEU A 1 189 ? -21.703 5.582 7.969 1 93.12 189 LEU A O 1
ATOM 1424 N N . SER A 1 190 ? -20.625 5.578 6.023 1 91.81 190 SER A N 1
ATOM 1425 C CA . SER A 1 190 ? -21.859 5.398 5.266 1 91.81 190 SER A CA 1
ATOM 1426 C C . SER A 1 190 ? -21.641 4.496 4.055 1 91.81 190 SER A C 1
ATOM 1428 O O . SER A 1 190 ? -20.516 4.352 3.578 1 91.81 190 SER A O 1
ATOM 1430 N N . GLU A 1 191 ? -22.719 3.98 3.5 1 89.81 191 GLU A N 1
ATOM 1431 C CA . GLU A 1 191 ? -22.672 3.055 2.373 1 89.81 191 GLU A CA 1
ATOM 1432 C C . GLU A 1 191 ? -22.297 3.777 1.081 1 89.81 191 GLU A C 1
ATOM 1434 O O . GLU A 1 191 ? -21.844 3.148 0.12 1 89.81 191 GLU A O 1
ATOM 1439 N N . THR A 1 192 ? -22.469 5.078 1.114 1 92.75 192 THR A N 1
ATOM 1440 C CA . THR A 1 192 ? -22.281 5.816 -0.131 1 92.75 192 THR A CA 1
ATOM 1441 C C . THR A 1 192 ? -20.938 6.547 -0.129 1 92.75 192 THR A C 1
ATOM 1443 O O . THR A 1 192 ? -20.547 7.148 -1.134 1 92.75 192 THR A O 1
ATOM 1446 N N . ALA A 1 193 ? -20.266 6.477 0.984 1 94.25 193 ALA A N 1
ATOM 1447 C CA . ALA A 1 193 ? -18.938 7.094 1.048 1 94.25 193 ALA A CA 1
ATOM 1448 C C . ALA A 1 193 ? -17.906 6.223 0.353 1 94.25 193 ALA A C 1
ATOM 1450 O O . ALA A 1 193 ? -18.078 5.008 0.242 1 94.25 193 ALA A O 1
ATOM 1451 N N . HIS A 1 194 ? -16.844 6.922 -0.118 1 94.75 194 HIS A N 1
ATOM 1452 C CA . HIS A 1 194 ? -15.805 6.242 -0.889 1 94.75 194 HIS A CA 1
ATOM 1453 C C . HIS A 1 194 ? -14.414 6.656 -0.421 1 94.75 194 HIS A C 1
ATOM 1455 O O . HIS A 1 194 ? -14.148 7.84 -0.196 1 94.75 194 HIS A O 1
ATOM 1461 N N . ILE A 1 195 ? -13.555 5.609 -0.341 1 96.75 195 ILE A N 1
ATOM 1462 C CA . ILE A 1 195 ? -12.156 5.891 -0.04 1 96.75 195 ILE A CA 1
ATOM 1463 C C . ILE A 1 195 ? -11.258 5.172 -1.047 1 96.75 195 ILE A C 1
ATOM 1465 O O . ILE A 1 195 ? -11.477 4 -1.361 1 96.75 195 ILE A O 1
ATOM 1469 N N . ALA A 1 196 ? -10.289 5.879 -1.608 1 96.81 196 ALA A N 1
ATOM 1470 C CA . ALA A 1 196 ? -9.227 5.324 -2.436 1 96.81 196 ALA A CA 1
ATOM 1471 C C . ALA A 1 196 ? -7.859 5.555 -1.794 1 96.81 196 ALA A C 1
ATOM 1473 O O . ALA A 1 196 ? -7.531 6.676 -1.404 1 96.81 196 ALA A O 1
ATOM 1474 N N . THR A 1 197 ? -7.059 4.453 -1.58 1 96.12 197 THR A N 1
ATOM 1475 C CA . THR A 1 197 ? -5.723 4.543 -1.003 1 96.12 197 THR A CA 1
ATOM 1476 C C . THR A 1 197 ? -4.688 3.912 -1.931 1 96.12 197 THR A C 1
ATOM 1478 O O . THR A 1 197 ? -4.891 2.805 -2.432 1 96.12 197 THR A O 1
ATOM 1481 N N . GLN A 1 198 ? -3.613 4.641 -2.229 1 94.62 198 GLN A N 1
ATOM 1482 C CA . GLN A 1 198 ? -2.57 4.188 -3.145 1 94.62 198 GLN A CA 1
ATOM 1483 C C . GLN A 1 198 ? -1.182 4.449 -2.57 1 94.62 198 GLN A C 1
ATOM 1485 O O . GLN A 1 198 ? -0.435 5.281 -3.094 1 94.62 198 GLN A O 1
ATOM 1490 N N . PRO A 1 199 ? -0.781 3.693 -1.597 1 94.19 199 PRO A N 1
ATOM 1491 C CA . PRO A 1 199 ? 0.609 3.797 -1.146 1 94.19 199 PRO A CA 1
ATOM 1492 C C . PRO A 1 199 ? 1.586 3.078 -2.074 1 94.19 199 PRO A C 1
ATOM 1494 O O . PRO A 1 199 ? 1.251 2.035 -2.641 1 94.19 199 PRO A O 1
ATOM 1497 N N . GLN A 1 200 ? 2.734 3.689 -2.256 1 95.25 200 GLN A N 1
ATOM 1498 C CA . GLN A 1 200 ? 3.713 3.15 -3.193 1 95.25 200 GLN A CA 1
ATOM 1499 C C . 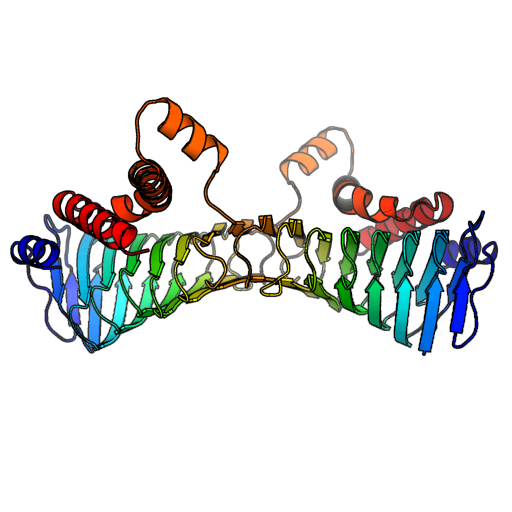GLN A 1 200 ? 5.121 3.207 -2.609 1 95.25 200 GLN A C 1
ATOM 1501 O O . GLN A 1 200 ? 5.445 4.117 -1.843 1 95.25 200 GLN A O 1
ATOM 1506 N N . LEU A 1 201 ? 5.91 2.193 -2.955 1 96.62 201 LEU A N 1
ATOM 1507 C CA . LEU A 1 201 ? 7.34 2.18 -2.676 1 96.62 201 LEU A CA 1
ATOM 1508 C C . LEU A 1 201 ? 8.141 2.021 -3.963 1 96.62 201 LEU A C 1
ATOM 1510 O O . LEU A 1 201 ? 7.859 1.14 -4.773 1 96.62 201 LEU A O 1
ATOM 1514 N N . GLU A 1 202 ? 9.023 2.896 -4.223 1 96.94 202 GLU A N 1
ATOM 1515 C CA . GLU A 1 202 ? 10.008 2.801 -5.293 1 96.94 202 GLU A CA 1
ATOM 1516 C C . GLU A 1 202 ? 11.43 2.824 -4.738 1 96.94 202 GLU A C 1
ATOM 1518 O O . GLU A 1 202 ? 11.953 3.889 -4.402 1 96.94 202 GLU A O 1
ATOM 1523 N N . ILE A 1 203 ? 12.141 1.63 -4.676 1 96.56 203 ILE A N 1
ATOM 1524 C CA . ILE A 1 203 ? 13.352 1.468 -3.875 1 96.56 203 ILE A CA 1
ATOM 1525 C C . ILE A 1 203 ? 14.516 1.054 -4.777 1 96.56 203 ILE A C 1
ATOM 1527 O O . ILE A 1 203 ? 14.461 0.006 -5.422 1 96.56 203 ILE A O 1
ATOM 1531 N N . TYR A 1 204 ? 15.602 1.876 -4.75 1 94.5 204 TYR A N 1
ATOM 1532 C CA . TYR A 1 204 ? 16.766 1.604 -5.582 1 94.5 204 TYR A CA 1
ATOM 1533 C C . TYR A 1 204 ? 18 1.364 -4.727 1 94.5 204 TYR A C 1
ATOM 1535 O O . TYR A 1 204 ? 19.125 1.54 -5.191 1 94.5 204 TYR A O 1
ATOM 1543 N N . ALA A 1 205 ? 17.812 1.121 -3.471 1 91.75 205 ALA A N 1
ATOM 1544 C CA . ALA A 1 205 ? 18.891 0.807 -2.529 1 91.75 205 ALA A CA 1
ATOM 1545 C C . ALA A 1 205 ? 18.562 -0.461 -1.74 1 91.75 205 ALA A C 1
ATOM 1547 O O . ALA A 1 205 ? 17.406 -0.742 -1.447 1 91.75 205 ALA A O 1
ATOM 1548 N N . ASP A 1 206 ? 19.562 -1.146 -1.309 1 89.62 206 ASP A N 1
ATOM 1549 C CA . ASP A 1 206 ? 19.281 -2.471 -0.76 1 89.62 206 ASP A CA 1
ATOM 1550 C C . ASP A 1 206 ? 19.266 -2.439 0.766 1 89.62 206 ASP A C 1
ATOM 1552 O O . ASP A 1 206 ? 18.531 -3.209 1.396 1 89.62 206 ASP A O 1
ATOM 1556 N N . ASP A 1 207 ? 20.141 -1.556 1.338 1 93.25 207 ASP A N 1
ATOM 1557 C CA . ASP A 1 207 ? 20.188 -1.488 2.795 1 93.25 207 ASP A CA 1
ATOM 1558 C C . ASP A 1 207 ? 19.172 -0.47 3.324 1 93.25 207 ASP A C 1
ATOM 1560 O O . ASP A 1 207 ? 19.562 0.603 3.795 1 93.25 207 ASP A O 1
ATOM 1564 N N . VAL A 1 208 ? 17.922 -0.84 3.158 1 95.44 208 VAL A N 1
ATOM 1565 C CA . VAL A 1 208 ? 16.828 0.046 3.549 1 95.44 208 VAL A CA 1
ATOM 1566 C C . VAL A 1 208 ? 15.805 -0.733 4.367 1 95.44 208 VAL A C 1
ATOM 1568 O O . VAL A 1 208 ? 15.812 -1.967 4.367 1 95.44 208 VAL A O 1
ATOM 1571 N N . LYS A 1 209 ? 15.023 -0.116 5.152 1 96.38 209 LYS A N 1
ATOM 1572 C CA . LYS A 1 209 ? 13.805 -0.59 5.805 1 96.38 209 LYS A CA 1
ATOM 1573 C C . LYS A 1 209 ? 12.609 0.289 5.445 1 96.38 209 LYS A C 1
ATOM 1575 O O . LYS A 1 209 ? 12.414 1.352 6.039 1 96.38 209 LYS A O 1
ATOM 1580 N N . CYS A 1 210 ? 11.875 -0.178 4.469 1 97.62 210 CYS A N 1
ATOM 1581 C CA . CYS A 1 210 ? 10.727 0.587 4 1 97.62 210 CYS A CA 1
ATOM 1582 C C . CYS A 1 210 ? 9.445 -0.235 4.105 1 97.62 210 CYS A C 1
ATOM 1584 O O . CYS A 1 210 ? 9.43 -1.413 3.746 1 97.62 210 CYS A O 1
ATOM 1586 N N . SER A 1 211 ? 8.43 0.384 4.633 1 97.31 211 SER A N 1
ATOM 1587 C CA . SER A 1 211 ? 7.145 -0.3 4.742 1 97.31 211 SER A CA 1
ATOM 1588 C C . SER A 1 211 ? 5.984 0.674 4.566 1 97.31 211 SER A C 1
ATOM 1590 O O . SER A 1 211 ? 6.129 1.872 4.82 1 97.31 211 SER A O 1
ATOM 1592 N N . HIS A 1 212 ? 4.934 0.147 4.094 1 95.88 212 HIS A N 1
ATOM 1593 C CA . HIS A 1 212 ? 3.678 0.889 4.121 1 95.88 212 HIS A CA 1
ATOM 1594 C C . HIS A 1 212 ? 2.5 -0.033 4.422 1 95.88 212 HIS A C 1
ATOM 1596 O O . HIS A 1 212 ? 2.613 -1.254 4.289 1 95.88 212 HIS A O 1
ATOM 1602 N N . GLY A 1 213 ? 1.424 0.547 4.809 1 96.12 213 GLY A N 1
ATOM 1603 C CA . GLY A 1 213 ? 0.182 -0.159 5.086 1 96.12 213 GLY A CA 1
ATOM 1604 C C . GLY A 1 213 ? -1.051 0.703 4.891 1 96.12 213 GLY A C 1
ATOM 1605 O O . GLY A 1 213 ? -0.988 1.926 5.027 1 96.12 213 GLY A O 1
ATOM 1606 N N . ALA A 1 214 ? -2.094 0.039 4.559 1 96.75 214 ALA A N 1
ATOM 1607 C CA . ALA A 1 214 ? -3.369 0.739 4.422 1 96.75 214 ALA A CA 1
ATOM 1608 C C . ALA A 1 214 ? -4.531 -0.148 4.863 1 96.75 214 ALA A C 1
ATOM 1610 O O . ALA A 1 214 ? -4.523 -1.357 4.621 1 96.75 214 ALA A O 1
ATOM 1611 N N . THR A 1 215 ? -5.508 0.461 5.52 1 96.5 215 THR A N 1
ATOM 1612 C CA . THR A 1 215 ? -6.738 -0.223 5.895 1 96.5 215 THR A CA 1
ATOM 1613 C C . THR A 1 215 ? -7.957 0.632 5.555 1 96.5 215 THR A C 1
ATOM 1615 O O . THR A 1 215 ? -7.887 1.862 5.59 1 96.5 215 THR A O 1
ATOM 1618 N N . VAL A 1 216 ? -8.992 -0.001 5.148 1 96.56 216 VAL A N 1
ATOM 1619 C CA . VAL A 1 216 ? -10.312 0.6 5 1 96.56 216 VAL A CA 1
ATOM 1620 C C . VAL A 1 216 ? -11.359 -0.28 5.676 1 96.56 216 VAL A C 1
ATOM 1622 O O . VAL A 1 216 ? -11.438 -1.482 5.41 1 96.56 216 VAL A O 1
ATOM 1625 N N . GLY A 1 217 ? -12.18 0.363 6.512 1 94.12 217 GLY A N 1
ATOM 1626 C CA . GLY A 1 217 ? -13.227 -0.383 7.195 1 94.12 217 GLY A CA 1
ATOM 1627 C C . GLY A 1 217 ? -14.25 0.508 7.883 1 94.12 217 GLY A C 1
ATOM 1628 O O . GLY A 1 217 ? -14.414 1.672 7.512 1 94.12 217 GLY A O 1
ATOM 1629 N N . GLN A 1 218 ? -14.938 -0.206 8.797 1 90.88 218 GLN A N 1
ATOM 1630 C CA . GLN A 1 218 ? -15.953 0.512 9.57 1 90.88 218 GLN A CA 1
ATOM 1631 C C . GLN A 1 218 ? -15.5 0.73 11.008 1 90.88 218 GLN A C 1
ATOM 1633 O O . GLN A 1 218 ? -14.406 0.297 11.391 1 90.88 218 GLN A O 1
ATOM 1638 N N . MET A 1 219 ? -16.344 1.482 11.656 1 88.69 219 MET A N 1
ATOM 1639 C CA . MET A 1 219 ? -16.125 1.653 13.094 1 88.69 219 MET A CA 1
ATOM 1640 C C . MET A 1 219 ? -16.234 0.318 13.82 1 88.69 219 MET A C 1
ATOM 1642 O O . MET A 1 219 ? -16.906 -0.602 13.344 1 88.69 219 MET A O 1
ATOM 1646 N N . ASP A 1 220 ? -15.57 0.263 14.898 1 87.88 220 ASP A N 1
ATOM 1647 C CA . ASP A 1 220 ? -15.648 -0.933 15.734 1 87.88 220 ASP A CA 1
ATOM 1648 C C . ASP A 1 220 ? -17.031 -1.075 16.375 1 87.88 220 ASP A C 1
ATOM 1650 O O . ASP A 1 220 ? -17.312 -0.443 17.391 1 87.88 220 ASP A O 1
ATOM 1654 N N . SER A 1 221 ? -17.734 -1.972 15.836 1 86.94 221 SER A N 1
ATOM 1655 C CA . SER A 1 221 ? -19.125 -2.139 16.266 1 86.94 221 SER A CA 1
ATOM 1656 C C . SER A 1 221 ? -19.188 -2.666 17.703 1 86.94 221 SER A C 1
ATOM 1658 O O . SER A 1 221 ? -20.078 -2.295 18.469 1 86.94 221 SER A O 1
ATOM 1660 N N . GLU A 1 222 ? -18.25 -3.51 18 1 90.12 222 GLU A N 1
ATOM 1661 C CA . GLU A 1 222 ? -18.219 -4.047 19.359 1 90.12 222 GLU A CA 1
ATOM 1662 C C . GLU A 1 222 ? -17.922 -2.953 20.375 1 90.12 222 GLU A C 1
ATOM 1664 O O . GLU A 1 222 ? -18.531 -2.912 21.453 1 90.12 222 GLU A O 1
ATOM 1669 N N . ALA A 1 223 ? -16.984 -2.152 19.969 1 90.31 223 ALA A N 1
ATOM 1670 C CA . ALA A 1 223 ? -16.672 -1.032 20.844 1 90.31 223 ALA A CA 1
ATOM 1671 C C . ALA A 1 223 ? -17.859 -0.096 21 1 90.31 223 ALA A C 1
ATOM 1673 O O . ALA A 1 223 ? -18.156 0.367 22.109 1 90.31 223 ALA A O 1
ATOM 1674 N N . VAL A 1 224 ? -18.547 0.142 19.969 1 90.62 224 VAL A N 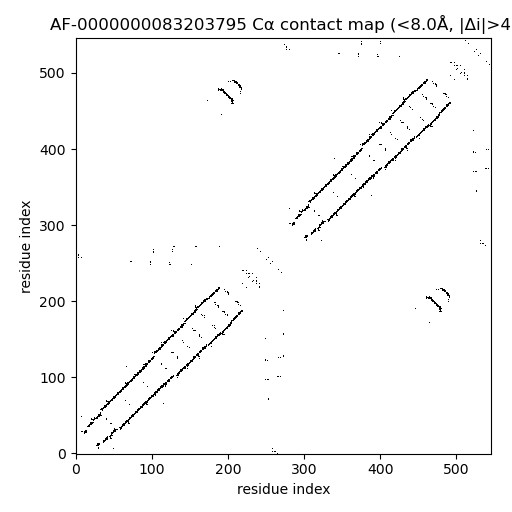1
ATOM 1675 C CA . VAL A 1 224 ? -19.719 1.014 20 1 90.62 224 VAL A CA 1
ATOM 1676 C C . VAL A 1 224 ? -20.812 0.389 20.859 1 90.62 224 VAL A C 1
ATOM 1678 O O . VAL A 1 224 ? -21.391 1.064 21.719 1 90.62 224 VAL A O 1
ATOM 1681 N N . LEU A 1 225 ? -21 -0.882 20.688 1 92.62 225 LEU A N 1
ATOM 1682 C CA . LEU A 1 225 ? -21.984 -1.583 21.484 1 92.62 225 LEU A CA 1
ATOM 1683 C C . LEU A 1 225 ? -21.641 -1.525 22.969 1 92.62 225 LEU A C 1
ATOM 1685 O O . LEU A 1 225 ? -22.516 -1.285 23.812 1 92.62 225 LEU A O 1
ATOM 1689 N N . TYR A 1 226 ? -20.406 -1.711 23.188 1 93.94 226 TYR A N 1
ATOM 1690 C CA . TYR A 1 226 ? -19.938 -1.66 24.562 1 93.94 226 TYR A CA 1
ATOM 1691 C C . TYR A 1 226 ? -20.219 -0.298 25.188 1 93.94 226 TYR A C 1
ATOM 1693 O O . TYR A 1 226 ? -20.719 -0.213 26.312 1 93.94 226 TYR A O 1
ATOM 1701 N N . MET A 1 227 ? -19.938 0.762 24.469 1 93.94 227 MET A N 1
ATOM 1702 C CA . MET A 1 227 ? -20.141 2.121 24.953 1 93.94 227 MET A CA 1
ATOM 1703 C C . MET A 1 227 ? -21.625 2.414 25.156 1 93.94 227 MET A C 1
ATOM 1705 O O . MET A 1 227 ? -22.016 3.1 26.109 1 93.94 227 MET A O 1
ATOM 1709 N N . ARG A 1 228 ? -22.375 1.824 24.312 1 94.06 228 ARG A N 1
ATOM 1710 C CA . ARG A 1 228 ? -23.812 2.012 24.438 1 94.06 228 ARG A CA 1
ATOM 1711 C C . ARG A 1 228 ? -24.359 1.306 25.672 1 94.06 228 ARG A C 1
ATOM 1713 O O . ARG A 1 228 ? -25.234 1.833 26.359 1 94.06 228 ARG A O 1
ATOM 1720 N N . GLN A 1 229 ? -23.828 0.209 25.922 1 95.75 229 GLN A N 1
ATOM 1721 C CA . GLN A 1 229 ? -24.219 -0.531 27.109 1 95.75 229 GLN A CA 1
ATOM 1722 C C . GLN A 1 229 ? -23.859 0.239 28.391 1 95.75 229 GLN A C 1
ATOM 1724 O O . GLN A 1 229 ? -24.453 0.017 29.438 1 95.75 229 GLN A O 1
ATOM 1729 N N . ARG A 1 230 ? -22.938 1.106 28.281 1 94.81 230 ARG A N 1
ATOM 1730 C CA . ARG A 1 230 ? -22.5 1.905 29.422 1 94.81 230 ARG A CA 1
ATOM 1731 C C . ARG A 1 230 ? -23.234 3.242 29.469 1 94.81 230 ARG A C 1
ATOM 1733 O O . ARG A 1 230 ? -22.797 4.172 30.156 1 94.81 230 ARG A O 1
ATOM 1740 N N . GLY A 1 231 ? -24.266 3.422 28.609 1 95.38 231 GLY A N 1
ATOM 1741 C CA . GLY A 1 231 ? -25.172 4.543 28.766 1 95.38 231 GLY A CA 1
ATOM 1742 C C . GLY A 1 231 ? -24.969 5.621 27.719 1 95.38 231 GLY A C 1
ATOM 1743 O O . GLY A 1 231 ? -25.672 6.637 27.719 1 95.38 231 GLY A O 1
ATOM 1744 N N . LEU A 1 232 ? -24.094 5.43 26.781 1 94.94 232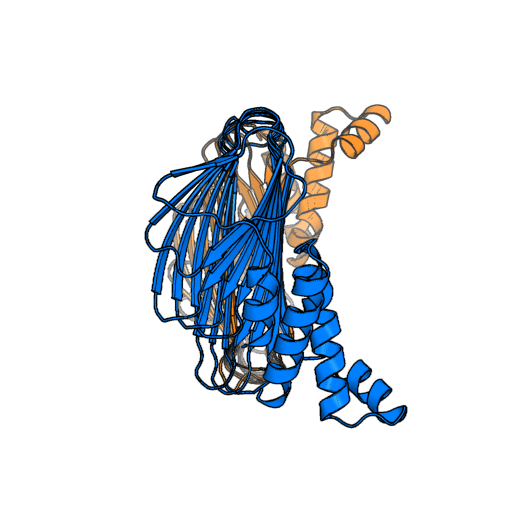 LEU A N 1
ATOM 1745 C CA . LEU A 1 232 ? -23.891 6.418 25.734 1 94.94 232 LEU A CA 1
ATOM 1746 C C . LEU A 1 232 ? -24.859 6.191 24.578 1 94.94 232 LEU A C 1
ATOM 1748 O O . LEU A 1 232 ? -25.219 5.051 24.281 1 94.94 232 LEU A O 1
ATOM 1752 N N . SER A 1 233 ? -25.344 7.293 23.969 1 93.31 233 SER A N 1
ATOM 1753 C CA . SER A 1 233 ? -26.094 7.164 22.734 1 93.31 233 SER A CA 1
ATOM 1754 C C . SER A 1 233 ? -25.219 6.68 21.594 1 93.31 233 SER A C 1
ATOM 1756 O O . SER A 1 233 ? -23.984 6.699 21.703 1 93.31 233 SER A O 1
ATOM 1758 N N . GLU A 1 234 ? -25.891 6.23 20.516 1 89.12 234 GLU A N 1
ATOM 1759 C CA . GLU A 1 234 ? -25.141 5.797 19.344 1 89.12 234 GLU A CA 1
ATOM 1760 C C . GLU A 1 234 ? -24.281 6.926 18.781 1 89.12 234 GLU A C 1
ATOM 1762 O O . GLU A 1 234 ? -23.109 6.719 18.438 1 89.12 234 GLU A O 1
ATOM 1767 N N . VAL A 1 235 ? -24.875 8.039 18.828 1 87.19 235 VAL A N 1
ATOM 1768 C CA . VAL A 1 235 ? -24.203 9.211 18.281 1 87.19 235 VAL A CA 1
ATOM 1769 C C . VAL A 1 235 ? -22.984 9.547 19.141 1 87.19 235 VAL A C 1
ATOM 1771 O O . VAL A 1 235 ? -21.891 9.82 18.609 1 87.19 235 VAL A O 1
ATOM 1774 N N . GLN A 1 236 ? -23.156 9.5 20.359 1 90.12 236 GLN A N 1
ATOM 1775 C CA . GLN A 1 236 ? -22.062 9.781 21.281 1 90.12 236 GLN A CA 1
ATOM 1776 C C . GLN A 1 236 ? -20.953 8.742 21.156 1 90.12 236 GLN A C 1
ATOM 1778 O O . GLN A 1 236 ? -19.766 9.086 21.141 1 90.12 236 GLN A O 1
ATOM 1783 N N . ALA A 1 237 ? -21.328 7.52 21.078 1 92 237 ALA A N 1
ATOM 1784 C CA . ALA A 1 237 ? -20.375 6.422 20.969 1 92 237 ALA A CA 1
ATOM 1785 C C . ALA A 1 237 ? -19.547 6.547 19.688 1 92 237 ALA A C 1
ATOM 1787 O O . ALA A 1 237 ? -18.312 6.406 19.734 1 92 237 ALA A O 1
ATOM 1788 N N . ARG A 1 238 ? -20.172 6.816 18.641 1 89.88 238 ARG A N 1
ATOM 1789 C CA . ARG A 1 238 ? -19.5 6.961 17.359 1 89.88 238 ARG A CA 1
ATOM 1790 C C . ARG A 1 238 ? -18.547 8.148 17.375 1 89.88 238 ARG A C 1
ATOM 1792 O O . ARG A 1 238 ? -17.438 8.055 16.859 1 89.88 238 ARG A O 1
ATOM 1799 N N . ARG A 1 239 ? -18.984 9.172 17.953 1 90.5 239 ARG A N 1
ATOM 1800 C CA . ARG A 1 239 ? -18.156 10.367 18.062 1 90.5 239 ARG A CA 1
ATOM 1801 C C . ARG A 1 239 ? -16.875 10.07 18.844 1 90.5 239 ARG A C 1
ATOM 1803 O O . ARG A 1 239 ? -15.789 10.453 18.422 1 90.5 239 ARG A O 1
ATOM 1810 N N . LEU A 1 240 ? -17 9.406 19.922 1 91.5 240 LEU A N 1
ATOM 1811 C CA . LEU A 1 240 ? -15.859 9.086 20.766 1 91.5 240 LEU A CA 1
ATOM 1812 C C . LEU A 1 240 ? -14.867 8.188 20.016 1 91.5 240 LEU A C 1
ATOM 1814 O O . LEU A 1 240 ? -13.656 8.352 20.156 1 91.5 240 LEU A O 1
ATOM 1818 N N . GLN A 1 241 ? -15.414 7.312 19.359 1 92.06 241 GLN A N 1
ATOM 1819 C CA . GLN A 1 241 ? -14.555 6.406 18.609 1 92.06 241 GLN A CA 1
ATOM 1820 C C . GLN A 1 241 ? -13.742 7.168 17.562 1 92.06 241 GLN A C 1
ATOM 1822 O O . GLN A 1 241 ? -12.539 6.941 17.406 1 92.06 241 GLN A O 1
ATOM 1827 N N . ILE A 1 242 ? -14.367 8.031 16.875 1 92.75 242 ILE A N 1
ATOM 1828 C CA . ILE A 1 242 ? -13.688 8.789 15.828 1 92.75 242 ILE A CA 1
ATOM 1829 C C . ILE A 1 242 ? -12.68 9.75 16.453 1 92.75 242 ILE A C 1
ATOM 1831 O O . ILE A 1 242 ? -11.586 9.938 15.93 1 92.75 242 ILE A O 1
ATOM 1835 N N . GLU A 1 243 ? -13.008 10.336 17.547 1 92.44 243 GLU A N 1
ATOM 1836 C CA . GLU A 1 243 ? -12.07 11.195 18.266 1 92.44 243 GLU A CA 1
ATOM 1837 C C . GLU A 1 243 ? -10.812 10.43 18.656 1 92.44 243 GLU A C 1
ATOM 1839 O O . GLU A 1 243 ? -9.695 10.945 18.547 1 92.44 243 GLU A O 1
ATOM 1844 N N . GLY A 1 244 ? -11.055 9.25 19.188 1 92.44 244 GLY A N 1
ATOM 1845 C CA . GLY A 1 244 ? -9.914 8.398 19.516 1 92.44 244 GLY A CA 1
ATOM 1846 C C . GLY A 1 244 ? -9.094 8.023 18.297 1 92.44 244 GLY A C 1
ATOM 1847 O O . GLY A 1 244 ? -7.863 7.941 18.375 1 92.44 244 GLY A O 1
ATOM 1848 N N . PHE A 1 245 ? -9.836 7.844 17.203 1 95.5 245 PHE A N 1
ATOM 1849 C CA . PHE A 1 245 ? -9.195 7.414 15.969 1 95.5 245 PHE A CA 1
ATOM 1850 C C . PHE A 1 245 ? -8.289 8.508 15.422 1 95.5 245 PHE A C 1
ATOM 1852 O O . PHE A 1 245 ? -7.156 8.234 15.016 1 95.5 245 PHE A O 1
ATOM 1859 N N . VAL A 1 246 ? -8.711 9.781 15.477 1 95.19 246 VAL A N 1
ATOM 1860 C CA . VAL A 1 246 ? -7.945 10.836 14.812 1 95.19 246 VAL A CA 1
ATOM 1861 C C . VAL A 1 246 ? -7.137 11.617 15.852 1 95.19 246 VAL A C 1
ATOM 1863 O O . VAL A 1 246 ? -6.254 12.398 15.5 1 95.19 246 VAL A O 1
ATOM 1866 N N . GLY A 1 247 ? -7.332 11.445 17.125 1 94.12 247 GLY A N 1
ATOM 1867 C CA . GLY A 1 247 ? -6.797 12.266 18.203 1 94.12 247 GLY A CA 1
ATOM 1868 C C . GLY A 1 247 ? -5.281 12.281 18.234 1 94.12 247 GLY A C 1
ATOM 1869 O O . GLY A 1 247 ? -4.668 13.328 18.469 1 94.12 247 GLY A O 1
ATOM 1870 N N . ASP A 1 248 ? -4.672 11.117 18.031 1 92.88 248 ASP A N 1
ATOM 1871 C CA . ASP A 1 248 ? -3.219 11.031 18.125 1 92.88 248 ASP A CA 1
ATOM 1872 C C . ASP A 1 248 ? -2.549 11.891 17.062 1 92.88 248 ASP A C 1
ATOM 1874 O O . ASP A 1 248 ? -1.483 12.469 17.297 1 92.88 248 ASP A O 1
ATOM 1878 N N . VAL A 1 249 ? -3.178 12.062 15.914 1 94.44 249 VAL A N 1
ATOM 1879 C CA . VAL A 1 249 ? -2.609 12.875 14.844 1 94.44 249 VAL A CA 1
ATOM 1880 C C . VAL A 1 249 ? -2.84 14.352 15.141 1 94.44 249 VAL A C 1
ATOM 1882 O O . VAL A 1 249 ? -1.911 15.164 15.07 1 94.44 249 VAL A O 1
ATOM 1885 N N . VAL A 1 250 ? -4.008 14.672 15.57 1 92.62 250 VAL A N 1
ATOM 1886 C CA . VAL A 1 250 ? -4.371 16.062 15.836 1 92.62 250 VAL A CA 1
ATOM 1887 C C . VAL A 1 250 ? -3.52 16.609 16.984 1 92.62 250 VAL A C 1
ATOM 1889 O O . VAL A 1 250 ? -3.098 17.766 16.953 1 92.62 250 VAL A O 1
ATOM 1892 N N . ARG A 1 251 ? -3.158 15.789 17.859 1 89.38 251 ARG A N 1
ATOM 1893 C CA . ARG A 1 251 ? -2.43 16.234 19.047 1 89.38 251 ARG A CA 1
ATOM 1894 C C . ARG A 1 251 ? -0.95 16.438 18.734 1 89.38 251 ARG A C 1
ATOM 1896 O O . ARG A 1 251 ? -0.222 17.047 19.516 1 89.38 251 ARG A O 1
ATOM 1903 N N . ARG A 1 252 ? -0.515 16.078 17.578 1 86.31 252 ARG A N 1
ATOM 1904 C CA . ARG A 1 252 ? 0.865 16.297 17.172 1 86.31 252 ARG A CA 1
ATOM 1905 C C . ARG A 1 252 ? 1.136 17.781 16.938 1 86.31 252 ARG A C 1
ATOM 1907 O O . ARG A 1 252 ? 2.293 18.203 16.859 1 86.31 252 ARG A O 1
ATOM 1914 N N . CYS A 1 253 ? 0.191 18.609 16.719 1 83.81 253 CYS A N 1
ATOM 1915 C CA . CYS A 1 253 ? 0.316 20.047 16.484 1 83.81 253 CYS A CA 1
ATOM 1916 C C . CYS A 1 253 ? 1.155 20.703 17.578 1 83.81 253 CYS A C 1
ATOM 1918 O O . CYS A 1 253 ? 1.846 21.703 17.328 1 83.81 253 CYS A O 1
ATOM 1920 N N . GLY A 1 254 ? 1.242 20.281 18.75 1 79.31 254 GLY A N 1
ATOM 1921 C CA . GLY A 1 254 ? 2.107 20.781 19.797 1 79.31 254 GLY A CA 1
ATOM 1922 C C . GLY A 1 254 ? 1.615 22.094 20.406 1 79.31 254 GLY A C 1
ATOM 1923 O O . GLY A 1 254 ? 2.281 22.672 21.266 1 79.31 254 GLY A O 1
ATOM 1924 N N . VAL A 1 255 ? 0.587 22.734 19.859 1 87.06 255 VAL A N 1
ATOM 1925 C CA . VAL A 1 255 ? -0.039 23.938 20.422 1 87.06 255 VAL A CA 1
ATOM 1926 C C . VAL A 1 255 ? -1.361 23.562 21.094 1 87.06 255 VAL A C 1
ATOM 1928 O O . VAL A 1 255 ? -2.389 23.438 20.422 1 87.06 255 VAL A O 1
ATOM 1931 N N . GLU A 1 256 ? -1.277 23.5 22.359 1 86.88 256 GLU A N 1
ATOM 1932 C CA . GLU A 1 256 ? -2.346 22.875 23.109 1 86.88 256 GLU A CA 1
ATOM 1933 C C . GLU A 1 256 ? -3.695 23.531 22.828 1 86.88 256 GLU A C 1
ATOM 1935 O O . GLU A 1 256 ? -4.672 22.828 22.516 1 86.88 256 GLU A O 1
ATOM 1940 N N . PRO A 1 257 ? -3.713 24.922 22.891 1 88.12 257 PRO A N 1
ATOM 1941 C CA . PRO A 1 257 ? -5.016 25.531 22.609 1 88.12 257 PRO A CA 1
ATOM 1942 C C . PRO A 1 257 ? -5.523 25.219 21.203 1 88.12 257 PRO A C 1
ATOM 1944 O O . PRO A 1 257 ? -6.73 25.078 21 1 88.12 257 PRO A O 1
ATOM 1947 N N . LEU A 1 258 ? -4.672 25.094 20.328 1 90.75 258 LEU A N 1
ATOM 1948 C CA . LEU A 1 258 ? -5.051 24.781 18.953 1 90.75 258 LEU A CA 1
ATOM 1949 C C . LEU A 1 258 ? -5.508 23.344 18.828 1 90.75 258 LEU A C 1
ATOM 1951 O O . LEU A 1 258 ? -6.5 23.047 18.156 1 90.75 258 LEU A O 1
ATOM 1955 N N . CYS A 1 259 ? -4.859 22.469 19.516 1 91.25 259 CYS A N 1
ATOM 1956 C CA . CYS A 1 259 ? -5.242 21.047 19.531 1 91.25 259 CYS A CA 1
ATOM 1957 C C . CYS A 1 259 ? -6.672 20.891 20.031 1 91.25 259 CYS A C 1
ATOM 1959 O O . CYS A 1 259 ? -7.477 20.188 19.406 1 91.25 259 CYS A O 1
ATOM 1961 N N . GLU A 1 260 ? -6.941 21.531 21.078 1 91.06 260 GLU A N 1
ATOM 1962 C CA . GLU A 1 260 ? -8.266 21.422 21.688 1 91.06 260 GLU A CA 1
ATOM 1963 C C . GLU A 1 260 ? -9.352 21.969 20.75 1 91.06 260 GLU A C 1
ATOM 1965 O O . GLU A 1 260 ? -10.406 21.359 20.609 1 91.06 260 GLU A O 1
ATOM 1970 N N . THR A 1 261 ? -9.039 23.047 20.172 1 90.62 261 THR A N 1
ATOM 1971 C CA . THR A 1 261 ? -10.023 23.641 19.297 1 90.62 261 THR A CA 1
ATOM 1972 C C . THR A 1 261 ? -10.211 22.812 18.031 1 90.62 261 THR A C 1
ATOM 1974 O O . THR A 1 261 ? -11.328 22.688 17.516 1 90.62 261 THR A O 1
ATOM 1977 N N . MET A 1 262 ? -9.156 22.234 17.562 1 92 262 MET A N 1
ATOM 1978 C CA . MET A 1 262 ? -9.266 21.344 16.422 1 92 262 MET A CA 1
ATOM 1979 C C . MET A 1 262 ? -10.094 20.109 16.766 1 92 262 MET A C 1
ATOM 1981 O O . MET A 1 262 ? -10.93 19.672 15.961 1 92 262 MET A O 1
ATOM 1985 N N . MET A 1 263 ? -9.914 19.641 17.938 1 91.62 263 MET A N 1
ATOM 1986 C CA . MET A 1 263 ? -10.688 18.484 18.375 1 91.62 263 MET A CA 1
ATOM 1987 C C . MET A 1 263 ? -12.164 18.844 18.5 1 91.62 263 MET A C 1
ATOM 1989 O O . MET A 1 263 ? -13.031 18.016 18.219 1 91.62 263 MET A O 1
ATOM 1993 N N . GLU A 1 264 ? -12.406 20.031 18.922 1 90.88 264 GLU A N 1
ATOM 1994 C CA . GLU A 1 264 ? -13.789 20.5 18.969 1 90.88 264 GLU A CA 1
ATOM 1995 C C . GLU A 1 264 ? -14.398 20.578 17.578 1 90.88 264 GLU A C 1
ATOM 1997 O O . GLU A 1 264 ? -15.57 20.234 17.375 1 90.88 264 GLU A O 1
ATOM 2002 N N . ALA A 1 265 ? -13.625 21 16.703 1 89.75 265 ALA A N 1
ATOM 2003 C CA . ALA A 1 265 ? -14.086 21.078 15.32 1 89.75 265 ALA A CA 1
ATOM 2004 C C . ALA A 1 265 ? -14.359 19.688 14.766 1 89.75 265 ALA A C 1
ATOM 2006 O O . ALA A 1 265 ? -15.32 19.484 14.023 1 89.75 265 ALA A O 1
ATOM 2007 N N . VAL A 1 266 ? -13.531 18.766 15.109 1 90.06 266 VAL A N 1
ATOM 2008 C CA . VAL A 1 266 ? -13.727 17.375 14.719 1 90.06 266 VAL A CA 1
ATOM 2009 C C . VAL A 1 266 ? -15.055 16.859 15.266 1 90.06 266 VAL A C 1
ATOM 2011 O O . VAL A 1 266 ? -15.844 16.266 14.539 1 90.06 266 VAL A O 1
ATOM 2014 N N . ARG A 1 267 ? -15.312 17.172 16.484 1 88.88 267 ARG A N 1
ATOM 2015 C CA . ARG A 1 267 ? -16.547 16.734 17.125 1 88.88 267 ARG A CA 1
ATOM 2016 C C . ARG A 1 267 ? -17.766 17.328 16.422 1 88.88 267 ARG A C 1
ATOM 2018 O O . ARG A 1 267 ? -18.75 16.625 16.172 1 88.88 267 ARG A O 1
ATOM 2025 N N . ALA A 1 268 ? -17.656 18.562 16.156 1 88.06 268 ALA A N 1
ATOM 2026 C CA . ALA A 1 268 ? -18.766 19.25 15.508 1 88.06 268 ALA A CA 1
ATOM 2027 C C . ALA A 1 268 ? -19.047 18.656 14.125 1 88.06 268 ALA A C 1
ATOM 2029 O O . ALA A 1 268 ? -20.203 18.516 13.727 1 88.06 268 ALA A O 1
ATOM 2030 N N . LYS A 1 269 ? -18.047 18.344 13.484 1 88.31 269 LYS A N 1
ATOM 2031 C CA . LYS A 1 269 ? -18.188 17.75 12.156 1 88.31 269 LYS A CA 1
ATOM 2032 C C . LYS A 1 269 ? -18.828 16.375 12.227 1 88.31 269 LYS A C 1
ATOM 2034 O O . LYS A 1 269 ? -19.656 16.031 11.375 1 88.31 269 LYS A O 1
ATOM 2039 N N . MET A 1 270 ? -18.484 15.617 13.219 1 86.06 270 MET A N 1
ATOM 2040 C CA . MET A 1 270 ? -19 14.258 13.367 1 86.06 270 MET A CA 1
ATOM 2041 C C . MET A 1 270 ? -20.5 14.258 13.586 1 86.06 270 MET A C 1
ATOM 2043 O O . MET A 1 270 ? -21.188 13.281 13.258 1 86.06 270 MET A O 1
ATOM 2047 N N . GLU A 1 271 ? -20.984 15.273 14.094 1 81.75 271 GLU A N 1
ATOM 2048 C CA . GLU A 1 271 ? -22.422 15.391 14.312 1 81.75 271 GLU A CA 1
ATOM 2049 C C . GLU A 1 271 ? -23.188 15.492 12.984 1 81.75 271 GLU A C 1
ATOM 2051 O O . GLU A 1 271 ? -24.375 15.211 12.922 1 81.75 271 GLU A O 1
ATOM 2056 N N . LYS A 1 272 ? -22.438 15.828 12.016 1 79.25 272 LYS A N 1
ATOM 2057 C CA . LYS A 1 272 ? -23.062 16.047 10.719 1 79.25 272 LYS A CA 1
ATOM 2058 C C . LYS A 1 272 ? -22.828 14.859 9.781 1 79.25 272 LYS A C 1
ATOM 2060 O O . LYS A 1 272 ? -23.328 14.836 8.664 1 79.25 272 LYS A O 1
ATOM 2065 N N . LEU A 1 273 ? -21.844 13.984 10.188 1 78.31 273 LEU A N 1
ATOM 2066 C CA . LEU A 1 273 ? -21.438 12.883 9.32 1 78.31 273 LEU A CA 1
ATOM 2067 C C . LEU A 1 273 ? -22.391 11.703 9.469 1 78.31 273 LEU A C 1
ATOM 2069 O O . LEU A 1 273 ? -22.719 11.031 8.484 1 78.31 273 LEU A O 1
ATOM 2073 N N . MET B 1 1 ? 15.742 -26.953 -14.398 1 57.28 1 MET B N 1
ATOM 2074 C CA . MET B 1 1 ? 14.688 -26.688 -15.375 1 57.28 1 MET B CA 1
ATOM 2075 C C . MET B 1 1 ? 14.078 -28 -15.883 1 57.28 1 MET B C 1
ATOM 2077 O O . MET B 1 1 ? 12.859 -28.141 -15.938 1 57.28 1 MET B O 1
ATOM 2081 N N . THR B 1 2 ? 14.875 -28.938 -15.961 1 66.62 2 THR B N 1
ATOM 2082 C CA . THR B 1 2 ? 14.461 -30.203 -16.547 1 66.62 2 THR B CA 1
ATOM 2083 C C . THR B 1 2 ? 13.664 -31.031 -15.539 1 66.62 2 THR B C 1
ATOM 2085 O O . THR B 1 2 ? 12.75 -31.766 -15.914 1 66.62 2 THR B O 1
ATOM 2088 N N . ALA B 1 3 ? 13.82 -30.688 -14.273 1 84.19 3 ALA B N 1
ATOM 2089 C CA . ALA B 1 3 ? 13.203 -31.531 -13.258 1 84.19 3 ALA B CA 1
ATOM 2090 C C . ALA B 1 3 ? 11.703 -31.266 -13.156 1 84.19 3 ALA B C 1
ATOM 2092 O O . ALA B 1 3 ? 10.914 -32.188 -12.953 1 84.19 3 ALA B O 1
ATOM 2093 N N . ILE B 1 4 ? 11.305 -30.125 -13.414 1 87.94 4 ILE B N 1
ATOM 2094 C CA . ILE B 1 4 ? 9.891 -29.766 -13.336 1 87.94 4 ILE B CA 1
ATOM 2095 C C . ILE B 1 4 ? 9.133 -30.391 -14.5 1 87.94 4 ILE B C 1
ATOM 2097 O O . ILE B 1 4 ? 8.062 -30.969 -14.312 1 87.94 4 ILE B O 1
ATOM 2101 N N . LEU B 1 5 ? 9.766 -30.438 -15.57 1 87.94 5 LEU B N 1
ATOM 2102 C CA . LEU B 1 5 ? 9.141 -31.031 -16.75 1 87.94 5 LEU B CA 1
ATOM 2103 C C . LEU B 1 5 ? 8.984 -32.531 -16.578 1 87.94 5 LEU B C 1
ATOM 2105 O O . LEU B 1 5 ? 7.992 -33.125 -17.031 1 87.94 5 LEU B O 1
ATOM 2109 N N . ASP B 1 6 ? 9.984 -33.125 -15.93 1 89.75 6 ASP B N 1
ATOM 2110 C CA . ASP B 1 6 ? 9.922 -34.562 -15.68 1 89.75 6 ASP B CA 1
ATOM 2111 C C . ASP B 1 6 ? 8.734 -34.906 -14.781 1 89.75 6 ASP B C 1
ATOM 2113 O O . ASP B 1 6 ? 8.07 -35.906 -15 1 89.75 6 ASP B O 1
ATOM 2117 N N . ILE B 1 7 ? 8.438 -34.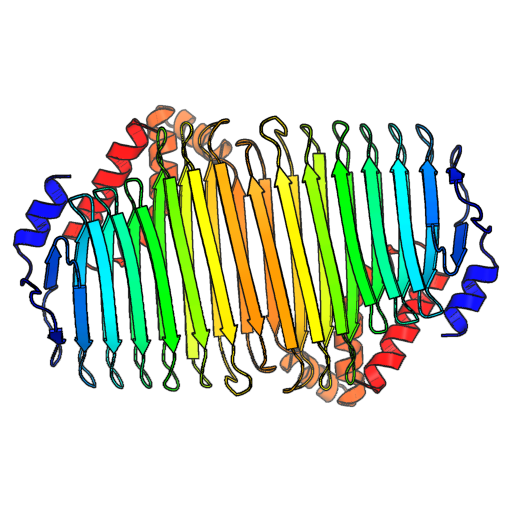062 -13.898 1 90 7 ILE B N 1
ATOM 2118 C CA . ILE B 1 7 ? 7.359 -34.312 -12.953 1 90 7 ILE B CA 1
ATOM 2119 C C . ILE B 1 7 ? 6.012 -34.125 -13.648 1 90 7 ILE B C 1
ATOM 2121 O O . ILE B 1 7 ? 5.105 -34.938 -13.484 1 90 7 ILE B O 1
ATOM 2125 N N . ILE B 1 8 ? 5.895 -33.156 -14.461 1 89.88 8 ILE B N 1
ATOM 2126 C CA . ILE B 1 8 ? 4.59 -32.812 -15.016 1 89.88 8 ILE B CA 1
ATOM 2127 C C . ILE B 1 8 ? 4.246 -33.781 -16.156 1 89.88 8 ILE B C 1
ATOM 2129 O O . ILE B 1 8 ? 3.09 -33.875 -16.562 1 89.88 8 ILE B O 1
ATOM 2133 N N . ARG B 1 9 ? 5.246 -34.5 -16.625 1 88.62 9 ARG B N 1
ATOM 2134 C CA . ARG B 1 9 ? 5.016 -35.531 -17.641 1 88.62 9 ARG B CA 1
ATOM 2135 C C . ARG B 1 9 ? 4.07 -36.594 -17.141 1 88.62 9 ARG B C 1
ATOM 2137 O O . ARG B 1 9 ? 3.385 -37.25 -17.922 1 88.62 9 ARG B O 1
ATOM 2144 N N . ASP B 1 10 ? 4.016 -36.719 -15.812 1 88.12 10 ASP B N 1
ATOM 2145 C CA . ASP B 1 10 ? 3.174 -37.75 -15.211 1 88.12 10 ASP B CA 1
ATOM 2146 C C . ASP B 1 10 ? 1.763 -37.25 -14.953 1 88.12 10 ASP B C 1
ATOM 2148 O O . ASP B 1 10 ? 0.888 -38 -14.516 1 88.12 10 ASP B O 1
ATOM 2152 N N . PHE B 1 11 ? 1.545 -35.969 -15.242 1 92.69 11 PHE B N 1
ATOM 2153 C CA . PHE B 1 11 ? 0.216 -35.406 -15.055 1 92.69 11 PHE B CA 1
ATOM 2154 C C . PHE B 1 11 ? -0.645 -35.625 -16.297 1 92.69 11 PHE B C 1
ATOM 2156 O O . PHE B 1 11 ? -0.122 -35.812 -17.391 1 92.69 11 PHE B O 1
ATOM 2163 N N . ARG B 1 12 ? -1.989 -35.688 -16.047 1 93.44 12 ARG B N 1
ATOM 2164 C CA . ARG B 1 12 ? -2.885 -35.625 -17.203 1 93.44 12 ARG B CA 1
ATOM 2165 C C . ARG B 1 12 ? -2.721 -34.312 -17.969 1 93.44 12 ARG B C 1
ATOM 2167 O O . ARG B 1 12 ? -2.543 -33.25 -17.359 1 93.44 12 ARG B O 1
ATOM 2174 N N . THR B 1 13 ? -2.812 -34.438 -19.266 1 92.62 13 THR B N 1
ATOM 2175 C CA . THR B 1 13 ? -2.553 -33.281 -20.109 1 92.62 13 THR B CA 1
ATOM 2176 C C . THR B 1 13 ? -3.818 -32.438 -20.281 1 92.62 13 THR B C 1
ATOM 2178 O O . THR B 1 13 ? -4.891 -32.969 -20.562 1 92.62 13 THR B O 1
ATOM 2181 N N . ALA B 1 14 ? -3.736 -31.188 -20.031 1 92.62 14 ALA B N 1
ATOM 2182 C CA . ALA B 1 14 ? -4.77 -30.219 -20.391 1 92.62 14 ALA B CA 1
ATOM 2183 C C . ALA B 1 14 ? -4.449 -29.562 -21.734 1 92.62 14 ALA B C 1
ATOM 2185 O O . ALA B 1 14 ? -3.416 -28.891 -21.859 1 92.62 14 ALA B O 1
ATOM 2186 N N . GLN B 1 15 ? -5.262 -29.812 -22.672 1 87 15 GLN B N 1
ATOM 2187 C CA . GLN B 1 15 ? -4.992 -29.266 -24 1 87 15 GLN B CA 1
ATOM 2188 C C . GLN B 1 15 ? -6.27 -28.766 -24.656 1 87 15 GLN B C 1
ATOM 2190 O O . GLN B 1 15 ? -7.371 -29.031 -24.172 1 87 15 GLN B O 1
ATOM 2195 N N . GLY B 1 16 ? -6.031 -27.875 -25.609 1 88.12 16 GLY B N 1
ATOM 2196 C CA . GLY B 1 16 ? -7.152 -27.312 -26.344 1 88.12 16 GLY B CA 1
ATOM 2197 C C . GLY B 1 16 ? -7.488 -25.891 -25.938 1 88.12 16 GLY B C 1
ATOM 2198 O O . GLY B 1 16 ? -6.898 -25.359 -24.984 1 88.12 16 GLY B O 1
ATOM 2199 N N . GLU B 1 17 ? -8.406 -25.375 -26.703 1 92.12 17 GLU B N 1
ATOM 2200 C CA . GLU B 1 17 ? -8.828 -24 -26.422 1 92.12 17 GLU B CA 1
ATOM 2201 C C . GLU B 1 17 ? -9.688 -23.938 -25.156 1 92.12 17 GLU B C 1
ATOM 2203 O O . GLU B 1 17 ? -9.586 -22.984 -24.391 1 92.12 17 GLU B O 1
ATOM 2208 N N . VAL B 1 18 ? -10.531 -24.938 -25.062 1 95.88 18 VAL B N 1
ATOM 2209 C CA . VAL B 1 18 ? -11.359 -25.047 -23.859 1 95.88 18 VAL B CA 1
ATOM 2210 C C . VAL B 1 18 ? -11.117 -26.391 -23.172 1 95.88 18 VAL B C 1
ATOM 2212 O O . VAL B 1 18 ? -11.234 -27.438 -23.797 1 95.88 18 VAL B O 1
ATOM 2215 N N . PHE B 1 19 ? -10.68 -26.406 -21.922 1 96.44 19 PHE B N 1
ATOM 2216 C CA . PHE B 1 19 ? -10.492 -27.578 -21.094 1 96.44 19 PHE B CA 1
ATOM 2217 C C . PHE B 1 19 ? -11.492 -27.594 -19.938 1 96.44 19 PHE B C 1
ATOM 2219 O O . PHE B 1 19 ? -11.492 -26.703 -19.094 1 96.44 19 PHE B O 1
ATOM 2226 N N . ARG B 1 20 ? -12.328 -28.641 -19.859 1 96.81 20 ARG B N 1
ATOM 2227 C CA . ARG B 1 20 ? -13.414 -28.688 -18.875 1 96.81 20 ARG B CA 1
ATOM 2228 C C . ARG B 1 20 ? -13.125 -29.703 -17.781 1 96.81 20 ARG B C 1
ATOM 2230 O O . ARG B 1 20 ? -12.703 -30.828 -18.078 1 96.81 20 ARG B O 1
ATOM 2237 N N . ILE B 1 21 ? -13.234 -29.234 -16.625 1 96 21 ILE B N 1
ATOM 2238 C CA . ILE B 1 21 ? -13.141 -30.094 -15.461 1 96 21 ILE B CA 1
ATOM 2239 C C . ILE B 1 21 ? -14.539 -30.391 -14.922 1 96 21 ILE B C 1
ATOM 2241 O O . ILE B 1 21 ? -15.242 -29.484 -14.477 1 96 21 ILE B O 1
ATOM 2245 N N . GLU B 1 22 ? -14.758 -31.656 -15.016 1 95 22 GLU B N 1
ATOM 2246 C CA . GLU B 1 22 ? -16.047 -32.125 -14.5 1 95 22 GLU B CA 1
ATOM 2247 C C . GLU B 1 22 ? -15.852 -33.031 -13.289 1 95 22 GLU B C 1
ATOM 2249 O O . GLU B 1 22 ? -14.914 -33.812 -13.25 1 95 22 GLU B O 1
ATOM 2254 N N . GLY B 1 23 ? -16.562 -32.812 -12.266 1 94.12 23 GLY B N 1
ATOM 2255 C CA . GLY B 1 23 ? -16.469 -33.656 -11.078 1 94.12 23 GLY B CA 1
ATOM 2256 C C . GLY B 1 23 ? -15.195 -33.438 -10.289 1 94.12 23 GLY B C 1
ATOM 2257 O O . GLY B 1 23 ? -14.562 -32.375 -10.398 1 94.12 23 GLY B O 1
ATOM 2258 N N . THR B 1 24 ? -14.953 -34.281 -9.398 1 92.94 24 THR B N 1
ATOM 2259 C CA . THR B 1 24 ? -13.75 -34.219 -8.578 1 92.94 24 THR B CA 1
ATOM 2260 C C . THR B 1 24 ? -12.609 -35 -9.234 1 92.94 24 THR B C 1
ATOM 2262 O O . THR B 1 24 ? -12.734 -36.219 -9.484 1 92.94 24 THR B O 1
ATOM 2265 N N . GLN B 1 25 ? -11.531 -34.312 -9.414 1 87.75 25 GLN B N 1
ATOM 2266 C CA . GLN B 1 25 ? -10.422 -34.969 -10.109 1 87.75 25 GLN B CA 1
ATOM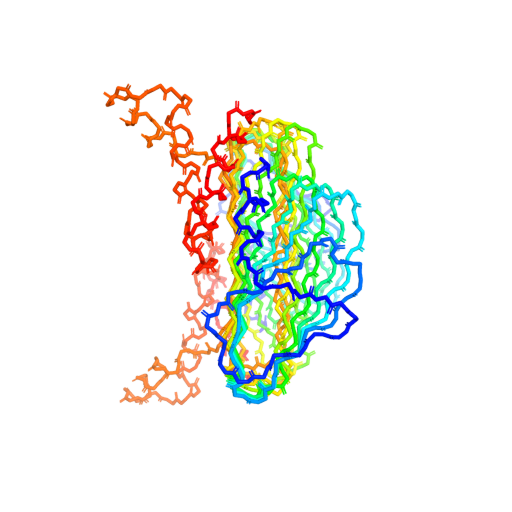 2267 C C . GLN B 1 25 ? -9.383 -35.5 -9.125 1 87.75 25 GLN B C 1
ATOM 2269 O O . GLN B 1 25 ? -9.07 -34.844 -8.133 1 87.75 25 GLN B O 1
ATOM 2274 N N . ASP B 1 26 ? -8.789 -36.594 -9.352 1 81.75 26 ASP B N 1
ATOM 2275 C CA . ASP B 1 26 ? -7.836 -37.281 -8.484 1 81.75 26 ASP B CA 1
ATOM 2276 C C . ASP B 1 26 ? -6.438 -36.688 -8.625 1 81.75 26 ASP B C 1
ATOM 2278 O O . ASP B 1 26 ? -5.691 -36.594 -7.652 1 81.75 26 ASP B O 1
ATOM 2282 N N . GLY B 1 27 ? -6.156 -36.281 -9.812 1 87.31 27 GLY B N 1
ATOM 2283 C CA . GLY B 1 27 ? -4.809 -35.812 -10.07 1 87.31 27 GLY B CA 1
ATOM 2284 C C . GLY B 1 27 ? -4.781 -34.5 -10.836 1 87.31 27 GLY B C 1
ATOM 2285 O O . GLY B 1 27 ? -5.801 -34.062 -11.375 1 87.31 27 GLY B O 1
ATOM 2286 N N . PRO B 1 28 ? -3.52 -34.031 -10.773 1 93.19 28 PRO B N 1
ATOM 2287 C CA . PRO B 1 28 ? -3.391 -32.719 -11.445 1 93.19 28 PRO B CA 1
ATOM 2288 C C . PRO B 1 28 ? -3.303 -32.844 -12.961 1 93.19 28 PRO B C 1
ATOM 2290 O O . PRO B 1 28 ? -2.906 -33.906 -13.477 1 93.19 28 PRO B O 1
ATOM 2293 N N . TYR B 1 29 ? -3.75 -31.859 -13.609 1 94.75 29 TYR B N 1
ATOM 2294 C CA . TYR B 1 29 ? -3.52 -31.672 -15.039 1 94.75 29 TYR B CA 1
ATOM 2295 C C . TYR B 1 29 ? -2.316 -30.766 -15.281 1 94.75 29 TYR B C 1
ATOM 2297 O O . TYR B 1 29 ? -1.889 -30.031 -14.383 1 94.75 29 TYR B O 1
ATOM 2305 N N . ALA B 1 30 ? -1.795 -30.906 -16.5 1 95.31 30 ALA B N 1
ATOM 2306 C CA . ALA B 1 30 ? -0.694 -30.031 -16.875 1 95.31 30 ALA B CA 1
ATOM 2307 C C . ALA B 1 30 ? -0.938 -29.391 -18.234 1 95.31 30 ALA B C 1
ATOM 2309 O O . ALA B 1 30 ? -1.422 -30.047 -19.156 1 95.31 30 ALA B O 1
ATOM 2310 N N . ALA B 1 31 ? -0.683 -28.156 -18.344 1 95.19 31 ALA B N 1
ATOM 2311 C CA . ALA B 1 31 ? -0.621 -27.406 -19.594 1 95.19 31 ALA B CA 1
ATOM 2312 C C . ALA B 1 31 ? 0.752 -26.766 -19.797 1 95.19 31 ALA B C 1
ATOM 2314 O O . ALA B 1 31 ? 1.219 -26.016 -18.938 1 95.19 31 ALA B O 1
ATOM 2315 N N . VAL B 1 32 ? 1.386 -27.062 -20.922 1 94.06 32 VAL B N 1
ATOM 2316 C CA . VAL B 1 32 ? 2.723 -26.531 -21.188 1 94.06 32 VAL B CA 1
ATOM 2317 C C . VAL B 1 32 ? 2.658 -25.484 -22.281 1 94.06 32 VAL B C 1
ATOM 2319 O O . VAL B 1 32 ? 2.184 -25.766 -23.391 1 94.06 32 VAL B O 1
ATOM 2322 N N . ASP B 1 33 ? 3.07 -24.297 -22.031 1 94.5 33 ASP B N 1
ATOM 2323 C CA . ASP B 1 33 ? 3.174 -23.172 -22.953 1 94.5 33 ASP B CA 1
ATOM 2324 C C . ASP B 1 33 ? 1.849 -22.922 -23.672 1 94.5 33 ASP B C 1
ATOM 2326 O O . ASP B 1 33 ? 1.812 -22.828 -24.906 1 94.5 33 ASP B O 1
ATOM 2330 N N . PRO B 1 34 ? 0.812 -22.844 -22.828 1 94.19 34 PRO B N 1
ATOM 2331 C CA . PRO B 1 34 ? -0.454 -22.547 -23.5 1 94.19 34 PRO B CA 1
ATOM 2332 C C . PRO B 1 34 ? -0.508 -21.109 -24.047 1 94.19 34 PRO B C 1
ATOM 2334 O O . PRO B 1 34 ? -0.224 -20.156 -23.312 1 94.19 34 PRO B O 1
ATOM 2337 N N . ARG B 1 35 ? -0.866 -20.922 -25.359 1 93.81 35 ARG B N 1
ATOM 2338 C CA . ARG B 1 35 ? -1.017 -19.594 -25.922 1 93.81 35 ARG B CA 1
ATOM 2339 C C . ARG B 1 35 ? -2.352 -18.969 -25.516 1 93.81 35 ARG B C 1
ATOM 2341 O O . ARG B 1 35 ? -2.389 -17.859 -24.969 1 93.81 35 ARG B O 1
ATOM 2348 N N . ARG B 1 36 ? -3.379 -19.656 -25.875 1 96.12 36 ARG B N 1
ATOM 2349 C CA . ARG B 1 36 ? -4.738 -19.297 -25.469 1 96.12 36 ARG B CA 1
ATOM 2350 C C . ARG B 1 36 ? -5.484 -20.516 -24.938 1 96.12 36 ARG B C 1
ATOM 2352 O O . ARG B 1 36 ? -5.559 -21.547 -25.609 1 96.12 36 ARG B O 1
ATOM 2359 N N . MET B 1 37 ? -5.992 -20.422 -23.688 1 96.81 37 MET B N 1
ATOM 2360 C CA . MET B 1 37 ? -6.691 -21.547 -23.078 1 96.81 37 MET B CA 1
ATOM 2361 C C . MET B 1 37 ? -7.758 -21.078 -22.109 1 96.81 37 MET B C 1
ATOM 2363 O O . MET B 1 37 ? -7.539 -20.125 -21.359 1 96.81 37 MET B O 1
ATOM 2367 N N . ARG B 1 38 ? -8.883 -21.672 -22.25 1 98.38 38 ARG B N 1
ATOM 2368 C CA . ARG B 1 38 ? -9.945 -21.469 -21.281 1 98.38 38 ARG B CA 1
ATOM 2369 C C . ARG B 1 38 ? -10.148 -22.719 -20.422 1 98.38 38 ARG B C 1
ATOM 2371 O O . ARG B 1 38 ? -10.328 -23.812 -20.953 1 98.38 38 ARG B O 1
ATOM 2378 N N . ILE B 1 39 ? -10.078 -22.578 -19.125 1 98.19 39 ILE B N 1
ATOM 2379 C CA . ILE B 1 39 ? -10.328 -23.656 -18.172 1 98.19 39 ILE B CA 1
ATOM 2380 C C . ILE B 1 39 ? -11.68 -23.438 -17.5 1 98.19 39 ILE B C 1
ATOM 2382 O O . ILE B 1 39 ? -11.906 -22.422 -16.859 1 98.19 39 ILE B O 1
ATOM 2386 N N . GLU B 1 40 ? -12.539 -24.422 -17.609 1 98.5 40 GLU B N 1
ATOM 2387 C CA . GLU B 1 40 ? -13.867 -24.328 -17 1 98.5 40 GLU B CA 1
ATOM 2388 C C . GLU B 1 40 ? -14.078 -25.438 -15.969 1 98.5 40 GLU B C 1
ATOM 2390 O O . GLU B 1 40 ? -14 -26.625 -16.281 1 98.5 40 GLU B O 1
ATOM 2395 N N . ALA B 1 41 ? -14.32 -25.031 -14.781 1 98.44 41 ALA B N 1
ATOM 2396 C CA . ALA B 1 41 ? -14.742 -25.969 -13.758 1 98.44 41 ALA B CA 1
ATOM 2397 C C . ALA B 1 41 ? -16.266 -25.938 -13.578 1 98.44 41 ALA B C 1
ATOM 2399 O O . ALA B 1 41 ? -16.828 -24.906 -13.234 1 98.44 41 ALA B O 1
ATOM 2400 N N . ALA B 1 42 ? -16.844 -27.078 -13.719 1 98.56 42 ALA B N 1
ATOM 2401 C CA . ALA B 1 42 ? -18.297 -27.188 -13.578 1 98.56 42 ALA B CA 1
ATOM 2402 C C . ALA B 1 42 ? -18.719 -27.016 -12.117 1 98.56 42 ALA B C 1
ATOM 2404 O O . ALA B 1 42 ? -17.875 -27.031 -11.219 1 98.56 42 ALA B O 1
ATOM 2405 N N . ALA B 1 43 ? -20.047 -26.797 -12 1 98.62 43 ALA B N 1
ATOM 2406 C CA . ALA B 1 43 ? -20.578 -26.641 -10.641 1 98.62 43 ALA B CA 1
ATOM 2407 C C . ALA B 1 43 ? -20.172 -27.812 -9.75 1 98.62 43 ALA B C 1
ATOM 2409 O O . ALA B 1 43 ? -20.344 -28.969 -10.125 1 98.62 43 ALA B O 1
ATOM 2410 N N . GLY B 1 44 ? -19.547 -27.469 -8.719 1 98.31 44 GLY B N 1
ATOM 2411 C CA . GLY B 1 44 ? -19.172 -28.484 -7.734 1 98.31 44 GLY B CA 1
ATOM 2412 C C . GLY B 1 44 ? -17.922 -29.25 -8.109 1 98.31 44 GLY B C 1
ATOM 2413 O O . GLY B 1 44 ? -17.438 -30.078 -7.34 1 98.31 44 GLY B O 1
ATOM 2414 N N . ALA B 1 45 ? -17.359 -28.906 -9.258 1 98.38 45 ALA B N 1
ATOM 2415 C CA . ALA B 1 45 ? -16.172 -29.625 -9.703 1 98.38 45 ALA B CA 1
ATOM 2416 C C . ALA B 1 45 ? -14.938 -29.172 -8.93 1 98.38 45 ALA B C 1
ATOM 2418 O O . ALA B 1 45 ? -14.922 -28.078 -8.367 1 98.38 45 ALA B O 1
ATOM 2419 N N . SER B 1 46 ? -13.992 -30.062 -8.82 1 97.5 46 SER B N 1
ATOM 2420 C CA . SER B 1 46 ? -12.727 -29.75 -8.172 1 97.5 46 SER B CA 1
ATOM 2421 C C . SER B 1 46 ? -11.547 -30.281 -8.977 1 97.5 46 SER B C 1
ATOM 2423 O O . SER B 1 46 ? -11.602 -31.406 -9.5 1 97.5 46 SER B O 1
ATOM 2425 N N . GLY B 1 47 ? -10.539 -29.484 -9.164 1 95.19 47 GLY B N 1
ATOM 2426 C CA . GLY B 1 47 ? -9.383 -29.938 -9.914 1 95.19 47 GLY B CA 1
ATOM 2427 C C . GLY B 1 47 ? -8.156 -29.078 -9.695 1 95.19 47 GLY B C 1
ATOM 2428 O O . GLY B 1 47 ? -8.25 -27.984 -9.125 1 95.19 47 GLY B O 1
ATOM 2429 N N . ARG B 1 48 ? -7.023 -29.672 -10.047 1 95.62 48 ARG B N 1
ATOM 2430 C CA . ARG B 1 48 ? -5.73 -29 -9.992 1 95.62 48 ARG B CA 1
ATOM 2431 C C . ARG B 1 48 ? -5.082 -28.953 -11.375 1 95.62 48 ARG B C 1
ATOM 2433 O O . ARG B 1 48 ? -5.102 -29.953 -12.102 1 95.62 48 ARG B O 1
ATOM 2440 N N . ILE B 1 49 ? -4.609 -27.766 -11.68 1 95.69 49 ILE B N 1
ATOM 2441 C CA . ILE B 1 49 ? -3.938 -27.609 -12.969 1 95.69 49 ILE B CA 1
ATOM 2442 C C . ILE B 1 49 ? -2.6 -26.906 -12.766 1 95.69 49 ILE B C 1
ATOM 2444 O O . ILE B 1 49 ? -2.516 -25.922 -12.023 1 95.69 49 ILE B O 1
ATOM 2448 N N . VAL B 1 50 ? -1.604 -27.438 -13.391 1 96 50 VAL B N 1
ATOM 2449 C CA . VAL B 1 50 ? -0.287 -26.812 -13.422 1 96 50 VAL B CA 1
ATOM 2450 C C . VAL B 1 50 ? -0.006 -26.266 -14.82 1 96 50 VAL B C 1
ATOM 2452 O O . VAL B 1 50 ? -0.089 -27 -15.805 1 96 50 VAL B O 1
ATOM 2455 N N . VAL B 1 51 ? 0.28 -25.016 -14.898 1 95.62 51 VAL B N 1
ATOM 2456 C CA . VAL B 1 51 ? 0.665 -24.359 -16.141 1 95.62 51 VAL B CA 1
ATOM 2457 C C . VAL B 1 51 ? 2.152 -24.016 -16.109 1 95.62 51 VAL B C 1
ATOM 2459 O O . VAL B 1 51 ? 2.619 -23.328 -15.195 1 95.62 51 VAL B O 1
ATOM 2462 N N . VAL B 1 52 ? 2.84 -24.484 -17.125 1 94.75 52 VAL B N 1
ATOM 2463 C CA . VAL B 1 52 ? 4.281 -24.25 -17.125 1 94.75 52 VAL B CA 1
ATOM 2464 C C . VAL B 1 52 ? 4.68 -23.5 -18.406 1 94.75 52 VAL B C 1
ATOM 2466 O O . VAL B 1 52 ? 4.297 -23.891 -19.5 1 94.75 52 VAL B O 1
ATOM 2469 N N . HIS B 1 53 ? 5.418 -22.406 -18.219 1 95.88 53 HIS B N 1
ATOM 2470 C CA . HIS B 1 53 ? 6.004 -21.672 -19.328 1 95.88 53 HIS B CA 1
ATOM 2471 C C . HIS B 1 53 ? 7.473 -22.031 -19.516 1 95.88 53 HIS B C 1
ATOM 2473 O O . HIS B 1 53 ? 8.312 -21.672 -18.688 1 95.88 53 HIS B O 1
ATOM 2479 N N . THR B 1 54 ? 7.812 -22.719 -20.578 1 93.69 54 THR B N 1
ATOM 2480 C CA . THR B 1 54 ? 9.148 -23.266 -20.766 1 93.69 54 THR B CA 1
ATOM 2481 C C . THR B 1 54 ? 9.883 -22.531 -21.891 1 93.69 54 THR B C 1
ATOM 2483 O O . THR B 1 54 ? 11.078 -22.734 -22.094 1 93.69 54 THR B O 1
ATOM 2486 N N . ALA B 1 55 ? 9.172 -21.672 -22.625 1 92.69 55 ALA B N 1
ATOM 2487 C CA . ALA B 1 55 ? 9.727 -20.891 -23.734 1 92.69 55 ALA B CA 1
ATOM 2488 C C . ALA B 1 55 ? 9.109 -19.5 -23.766 1 92.69 55 ALA B C 1
ATOM 2490 O O . ALA B 1 55 ? 8.078 -19.25 -23.141 1 92.69 55 ALA B O 1
ATOM 2491 N N . PRO B 1 56 ? 9.93 -18.531 -24.359 1 87.5 56 PRO B N 1
ATOM 2492 C CA . PRO B 1 56 ? 9.312 -17.219 -24.484 1 87.5 56 PRO B CA 1
ATOM 2493 C C . PRO B 1 56 ? 7.906 -17.281 -25.078 1 87.5 56 PRO B C 1
ATOM 2495 O O . PRO B 1 56 ? 7.676 -17.969 -26.078 1 87.5 56 PRO B O 1
ATOM 2498 N N . ASP B 1 57 ? 7.004 -16.688 -24.375 1 85.62 57 ASP B N 1
ATOM 2499 C CA . ASP B 1 57 ? 5.613 -16.891 -24.766 1 85.62 57 ASP B CA 1
ATOM 2500 C C . ASP B 1 57 ? 4.738 -15.719 -24.344 1 85.62 57 ASP B C 1
ATOM 2502 O O . ASP B 1 57 ? 5.121 -14.938 -23.469 1 85.62 57 ASP B O 1
ATOM 2506 N N . MET B 1 58 ? 3.668 -15.57 -25.141 1 93.25 58 MET B N 1
ATOM 2507 C CA . MET B 1 58 ? 2.51 -14.773 -24.734 1 93.25 58 MET B CA 1
ATOM 2508 C C . MET B 1 58 ? 1.31 -15.672 -24.453 1 93.25 58 MET B C 1
ATOM 2510 O O . MET B 1 58 ? 0.842 -16.391 -25.328 1 93.25 58 MET B O 1
ATOM 2514 N N . SER B 1 59 ? 0.876 -15.703 -23.25 1 96.19 59 SER B N 1
ATOM 2515 C CA . SER B 1 59 ? -0.16 -16.641 -22.812 1 96.19 59 SER B CA 1
ATOM 2516 C C . SER B 1 59 ? -1.387 -15.898 -22.297 1 96.19 59 SER B C 1
ATOM 2518 O O . SER B 1 59 ? -1.259 -14.883 -21.594 1 96.19 59 SER B O 1
ATOM 2520 N N . SER B 1 60 ? -2.5 -16.297 -22.734 1 97.75 60 SER B N 1
ATOM 2521 C CA . SER B 1 60 ? -3.783 -15.82 -22.219 1 97.75 60 SER B CA 1
ATOM 2522 C C . SER B 1 60 ? -4.617 -16.969 -21.672 1 97.75 60 SER B C 1
ATOM 2524 O O . SER B 1 60 ? -5.012 -17.875 -22.406 1 97.75 60 SER B O 1
ATOM 2526 N N . LEU B 1 61 ? -4.852 -16.969 -20.406 1 97.81 61 LEU B N 1
ATOM 2527 C CA . LEU B 1 61 ? -5.629 -17.984 -19.719 1 97.81 61 LEU B CA 1
ATOM 2528 C C . LEU B 1 61 ? -6.918 -17.406 -19.141 1 97.81 61 LEU B C 1
ATOM 2530 O O . LEU B 1 61 ? -6.887 -16.375 -18.469 1 97.81 61 LEU B O 1
ATOM 2534 N N . GLU B 1 62 ? -8.016 -18 -19.484 1 98.75 62 GLU B N 1
ATOM 2535 C CA . GLU B 1 62 ? -9.297 -17.688 -18.859 1 98.75 62 GLU B CA 1
ATOM 2536 C C . GLU B 1 62 ? -9.766 -18.844 -17.969 1 98.75 62 GLU B C 1
ATOM 2538 O O . GLU B 1 62 ? -9.82 -19.984 -18.422 1 98.75 62 GLU B O 1
ATOM 2543 N N . VAL B 1 63 ? -10.086 -18.531 -16.766 1 98.81 63 VAL B N 1
ATOM 2544 C CA . VAL B 1 63 ? -10.547 -19.516 -15.797 1 98.81 63 VAL B CA 1
ATOM 2545 C C . VAL B 1 63 ? -11.969 -19.188 -15.359 1 98.81 63 VAL B C 1
ATOM 2547 O O . VAL B 1 63 ? -12.25 -18.062 -14.93 1 98.81 63 VAL B O 1
ATOM 2550 N N . VAL B 1 64 ? -12.797 -20.156 -15.484 1 98.88 64 VAL B N 1
ATOM 2551 C CA . VAL B 1 64 ? -14.18 -19.984 -15.047 1 98.88 64 VAL B CA 1
ATOM 2552 C C . VAL B 1 64 ? -14.523 -21.047 -14 1 98.88 64 VAL B C 1
ATOM 2554 O O . VAL B 1 64 ? -14.492 -22.25 -14.289 1 98.88 64 V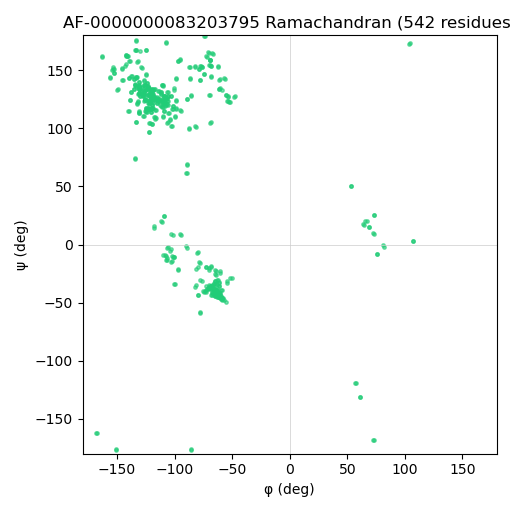AL B O 1
ATOM 2557 N N . ALA B 1 65 ? -14.812 -20.609 -12.82 1 98.88 65 ALA B N 1
ATOM 2558 C CA . ALA B 1 65 ? -15.25 -21.5 -11.75 1 98.88 65 ALA B CA 1
ATOM 2559 C C . ALA B 1 65 ? -16.75 -21.359 -11.492 1 98.88 65 ALA B C 1
ATOM 2561 O O . ALA B 1 65 ? -17.203 -20.328 -10.992 1 98.88 65 ALA B O 1
ATOM 2562 N N . ALA B 1 66 ? -17.484 -22.359 -11.773 1 98.81 66 ALA B N 1
ATOM 2563 C CA . ALA B 1 66 ? -18.922 -22.359 -11.531 1 98.81 66 ALA B CA 1
ATOM 2564 C C . ALA B 1 66 ? -19.219 -22.5 -10.039 1 98.81 66 ALA B C 1
ATOM 2566 O O . ALA B 1 66 ? -18.312 -22.547 -9.211 1 98.81 66 ALA B O 1
ATOM 2567 N N . GLU B 1 67 ? -20.547 -22.484 -9.812 1 98.81 67 GLU B N 1
ATOM 2568 C CA . GLU B 1 67 ? -21 -22.516 -8.422 1 98.81 67 GLU B CA 1
ATOM 2569 C C . GLU B 1 67 ? -20.391 -23.703 -7.672 1 98.81 67 GLU B C 1
ATOM 2571 O O . GLU B 1 67 ? -20.375 -24.828 -8.18 1 98.81 67 GLU B O 1
ATOM 2576 N N . ASP B 1 68 ? -19.766 -23.453 -6.555 1 98.75 68 ASP B N 1
ATOM 2577 C CA . ASP B 1 68 ? -19.266 -24.469 -5.629 1 98.75 68 ASP B CA 1
ATOM 2578 C C . ASP B 1 68 ? -18.031 -25.156 -6.195 1 98.75 68 ASP B C 1
ATOM 2580 O O . ASP B 1 68 ? -17.562 -26.156 -5.645 1 98.75 68 ASP B O 1
ATOM 2584 N N . ALA B 1 69 ? -17.5 -24.625 -7.293 1 98.81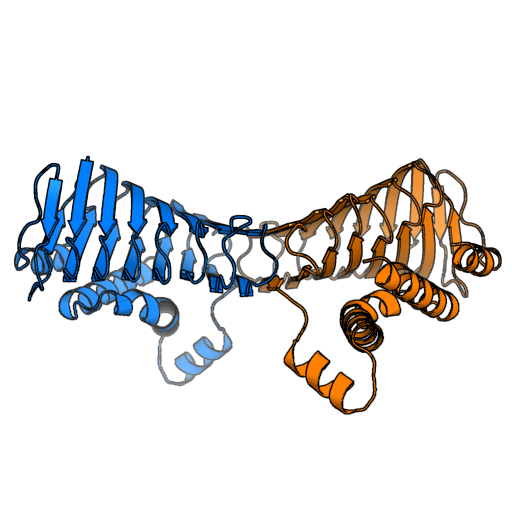 69 ALA B N 1
ATOM 2585 C CA . ALA B 1 69 ? -16.297 -25.219 -7.871 1 98.81 69 ALA B CA 1
ATOM 2586 C C . ALA B 1 69 ? -15.062 -24.891 -7.035 1 98.81 69 ALA B C 1
ATOM 2588 O O . ALA B 1 69 ? -15 -23.844 -6.391 1 98.81 69 ALA B O 1
ATOM 2589 N N . ARG B 1 70 ? -14.117 -25.812 -6.996 1 98.19 70 ARG B N 1
ATOM 2590 C CA . ARG B 1 70 ? -12.844 -25.625 -6.316 1 98.19 70 ARG B CA 1
ATOM 2591 C C . ARG B 1 70 ? -11.672 -25.875 -7.27 1 98.19 70 ARG B C 1
ATOM 2593 O O . ARG B 1 70 ? -11.461 -27 -7.707 1 98.19 70 ARG B O 1
ATOM 2600 N N . LEU B 1 71 ? -10.922 -24.844 -7.543 1 97.12 71 LEU B N 1
ATOM 2601 C CA . LEU B 1 71 ? -9.828 -24.938 -8.508 1 97.12 71 LEU B CA 1
ATOM 2602 C C . LEU B 1 71 ? -8.508 -24.5 -7.879 1 97.12 71 LEU B C 1
ATOM 2604 O O . LEU B 1 71 ? -8.469 -23.516 -7.141 1 97.12 71 LEU B O 1
ATOM 2608 N N . GLU B 1 72 ? -7.496 -25.281 -8.078 1 96.56 72 GLU B N 1
ATOM 2609 C CA . GLU B 1 72 ? -6.121 -24.906 -7.762 1 96.56 72 GLU B CA 1
ATOM 2610 C C . GLU B 1 72 ? -5.27 -24.812 -9.023 1 96.56 72 GLU B C 1
ATOM 2612 O O . GLU B 1 72 ? -5.164 -25.781 -9.781 1 96.56 72 GLU B O 1
ATOM 2617 N N . ILE B 1 73 ? -4.715 -23.672 -9.227 1 96.81 73 ILE B N 1
ATOM 2618 C CA . ILE B 1 73 ? -3.891 -23.453 -10.414 1 96.81 73 ILE B CA 1
ATOM 2619 C C . ILE B 1 73 ? -2.49 -23 -10 1 96.81 73 ILE B C 1
ATOM 2621 O O . ILE B 1 73 ? -2.338 -22.047 -9.242 1 96.81 73 ILE B O 1
ATOM 2625 N N . THR B 1 74 ? -1.545 -23.734 -10.406 1 96.69 74 THR B N 1
ATOM 2626 C CA . THR B 1 74 ? -0.151 -23.344 -10.211 1 96.69 74 THR B CA 1
ATOM 2627 C C . THR B 1 74 ? 0.499 -22.969 -11.539 1 96.69 74 THR B C 1
ATOM 2629 O O . THR B 1 74 ? 0.46 -23.75 -12.5 1 96.69 74 THR B O 1
ATOM 2632 N N . GLU B 1 75 ? 1.032 -21.844 -11.594 1 96.44 75 GLU B N 1
ATOM 2633 C CA . GLU B 1 75 ? 1.71 -21.344 -12.789 1 96.44 75 GLU B CA 1
ATOM 2634 C C . GLU B 1 75 ? 3.203 -21.156 -12.539 1 96.44 75 GLU B C 1
ATOM 2636 O O . GLU B 1 75 ? 3.6 -20.438 -11.625 1 96.44 75 GLU B O 1
ATOM 2641 N N . VAL B 1 76 ? 4.023 -21.797 -13.344 1 95.62 76 VAL B N 1
ATOM 2642 C CA . VAL B 1 76 ? 5.469 -21.75 -13.172 1 95.62 76 VAL B CA 1
ATOM 2643 C C . VAL B 1 76 ? 6.121 -21.141 -14.406 1 95.62 76 VAL B C 1
ATOM 2645 O O . VAL B 1 76 ? 5.883 -21.594 -15.531 1 95.62 76 VAL B O 1
ATOM 2648 N N . PHE B 1 77 ? 6.965 -20.156 -14.195 1 96.31 77 PHE B N 1
ATOM 2649 C CA . PHE B 1 77 ? 7.672 -19.484 -15.281 1 96.31 77 PHE B CA 1
ATOM 2650 C C . PHE B 1 77 ? 9.141 -19.906 -15.305 1 96.31 77 PHE B C 1
ATOM 2652 O O . PHE B 1 77 ? 9.945 -19.406 -14.508 1 96.31 77 PHE B O 1
ATOM 2659 N N . LEU B 1 78 ? 9.484 -20.75 -16.266 1 93.31 78 LEU B N 1
ATOM 2660 C CA . LEU B 1 78 ? 10.852 -21.234 -16.422 1 93.31 78 LEU B CA 1
ATOM 2661 C C . LEU B 1 78 ? 11.562 -20.469 -17.547 1 93.31 78 LEU B C 1
ATOM 2663 O O . LEU B 1 78 ? 12.773 -20.609 -17.703 1 93.31 78 LEU B O 1
ATOM 2667 N N . ALA B 1 79 ? 10.766 -19.703 -18.281 1 94.38 79 ALA B N 1
ATOM 2668 C CA . ALA B 1 79 ? 11.266 -18.844 -19.359 1 94.38 79 ALA B CA 1
ATOM 2669 C C . ALA B 1 79 ? 10.531 -17.516 -19.375 1 94.38 79 ALA B C 1
ATOM 2671 O O . ALA B 1 79 ? 9.484 -17.359 -18.734 1 94.38 79 ALA B O 1
ATOM 2672 N N . GLU B 1 80 ? 11.18 -16.578 -20.062 1 94.25 80 GLU B N 1
ATOM 2673 C CA . GLU B 1 80 ? 10.547 -15.273 -20.188 1 94.25 80 GLU B CA 1
ATOM 2674 C C . GLU B 1 80 ? 9.141 -15.398 -20.781 1 94.25 80 GLU B C 1
ATOM 2676 O O . GLU B 1 80 ? 8.953 -16.078 -21.797 1 94.25 80 GLU B O 1
ATOM 2681 N N . ALA B 1 81 ? 8.211 -14.805 -20.125 1 93.25 81 ALA B N 1
ATOM 2682 C CA . ALA B 1 81 ? 6.836 -14.914 -20.609 1 93.25 81 ALA B CA 1
ATOM 2683 C C . ALA B 1 81 ? 6.004 -13.711 -20.188 1 93.25 81 ALA B C 1
ATOM 2685 O O . ALA B 1 81 ? 6.316 -13.047 -19.203 1 93.25 81 ALA B O 1
ATOM 2686 N N . PHE B 1 82 ? 5.105 -13.398 -21.016 1 96.94 82 PHE B N 1
ATOM 2687 C CA . PHE B 1 82 ? 4.008 -12.492 -20.703 1 96.94 82 PHE B CA 1
ATOM 2688 C C . PHE B 1 82 ? 2.693 -13.258 -20.578 1 96.94 82 PHE B C 1
ATOM 2690 O O . PHE B 1 82 ? 2.283 -13.953 -21.516 1 96.94 82 PHE B O 1
ATOM 2697 N N . ALA B 1 83 ? 2.088 -13.211 -19.453 1 97.75 83 ALA B N 1
ATOM 2698 C CA . ALA B 1 83 ? 0.875 -13.992 -19.234 1 97.75 83 ALA B CA 1
ATOM 2699 C C . ALA B 1 83 ? -0.256 -13.117 -18.703 1 97.75 83 ALA B C 1
ATOM 2701 O O . ALA B 1 83 ? -0.028 -12.227 -17.891 1 97.75 83 ALA B O 1
ATOM 2702 N N . GLU B 1 84 ? -1.397 -13.289 -19.25 1 98.56 84 GLU B N 1
ATOM 2703 C CA . GLU B 1 84 ? -2.643 -12.727 -18.734 1 98.56 84 GLU B CA 1
ATOM 2704 C C . GLU B 1 84 ? -3.586 -13.82 -18.25 1 98.56 84 GLU B C 1
ATOM 2706 O O . GLU B 1 84 ? -3.914 -14.742 -19 1 98.56 84 GLU B O 1
ATOM 2711 N N . VAL B 1 85 ? -4.016 -13.742 -17.047 1 98.62 85 VAL B N 1
ATOM 2712 C CA . VAL B 1 85 ? -4.93 -14.727 -16.469 1 98.62 85 VAL B CA 1
ATOM 2713 C C . VAL B 1 85 ? -6.191 -14.023 -15.977 1 98.62 85 VAL B C 1
ATOM 2715 O O . VAL B 1 85 ? -6.125 -13.156 -15.102 1 98.62 85 VAL B O 1
ATOM 2718 N N . ALA B 1 86 ? -7.289 -14.352 -16.547 1 98.88 86 ALA B N 1
ATOM 2719 C CA . ALA B 1 86 ? -8.586 -13.859 -16.094 1 98.88 86 ALA B CA 1
ATOM 2720 C C . ALA B 1 86 ? -9.375 -14.953 -15.383 1 98.88 86 ALA B C 1
ATOM 2722 O O . ALA B 1 86 ? -9.562 -16.047 -15.922 1 98.88 86 ALA B O 1
ATOM 2723 N N . VAL B 1 87 ? -9.812 -14.672 -14.164 1 98.94 87 VAL B N 1
ATOM 2724 C CA . VAL B 1 87 ? -10.578 -15.633 -13.375 1 98.94 87 VAL B CA 1
ATOM 2725 C C . VAL B 1 87 ? -11.977 -15.078 -13.102 1 98.94 87 VAL B C 1
ATOM 2727 O O . VAL B 1 87 ? -12.125 -13.953 -12.609 1 98.94 87 VAL B O 1
ATOM 2730 N N . LYS B 1 88 ? -12.945 -15.805 -13.438 1 98.94 88 LYS B N 1
ATOM 2731 C CA . LYS B 1 88 ? -14.336 -15.5 -13.094 1 98.94 88 LYS B CA 1
ATOM 2732 C C . LYS B 1 88 ? -14.898 -16.531 -12.117 1 98.94 88 LYS B C 1
ATOM 2734 O O . LYS B 1 88 ? -14.914 -17.719 -12.398 1 98.94 88 LYS B O 1
ATOM 2739 N N . GLN B 1 89 ? -15.383 -16.047 -10.984 1 98.94 89 GLN B N 1
ATOM 2740 C CA . GLN B 1 89 ? -15.805 -16.969 -9.938 1 98.94 89 GLN B CA 1
ATOM 2741 C C . GLN B 1 89 ? -17.281 -16.781 -9.602 1 98.94 89 GLN B C 1
ATOM 2743 O O . GLN B 1 89 ? -17.719 -15.664 -9.297 1 98.94 89 GLN B O 1
ATOM 2748 N N . SER B 1 90 ? -18.047 -17.844 -9.656 1 98.88 90 SER B N 1
ATOM 2749 C CA . SER B 1 90 ? -19.453 -17.875 -9.25 1 98.88 90 SER B CA 1
ATOM 2750 C C . SER B 1 90 ? -19.594 -18.141 -7.754 1 98.88 90 SER B C 1
ATOM 2752 O O . SER B 1 90 ? -18.594 -18.203 -7.035 1 98.88 90 SER B O 1
ATOM 2754 N N . ALA B 1 91 ? -20.844 -18.25 -7.355 1 98.88 91 ALA B N 1
ATOM 2755 C CA . ALA B 1 91 ? -21.156 -18.297 -5.926 1 98.88 91 ALA B CA 1
ATOM 2756 C C . ALA B 1 91 ? -20.469 -19.469 -5.25 1 98.88 91 ALA B C 1
ATOM 2758 O O . ALA B 1 91 ? -20.422 -20.578 -5.801 1 98.88 91 ALA B O 1
ATOM 2759 N N . ARG B 1 92 ? -19.812 -19.297 -4.086 1 98.88 92 ARG B N 1
ATOM 2760 C CA . ARG B 1 92 ? -19.25 -20.297 -3.197 1 98.88 92 ARG B CA 1
ATOM 2761 C C . ARG B 1 92 ? -18.109 -21.047 -3.883 1 98.88 92 ARG B C 1
ATOM 2763 O O . ARG B 1 92 ? -17.781 -22.172 -3.496 1 98.88 92 ARG B O 1
ATOM 2770 N N . SER B 1 93 ? -17.625 -20.469 -4.938 1 98.88 93 SER B N 1
ATOM 2771 C CA . SER B 1 93 ? -16.453 -21.078 -5.57 1 98.88 93 SER B CA 1
ATOM 2772 C C . SER B 1 93 ? -15.164 -20.672 -4.855 1 98.88 93 SER B C 1
ATOM 2774 O O . SER B 1 93 ? -15.125 -19.656 -4.16 1 98.88 93 SER B O 1
ATOM 2776 N N . LEU B 1 94 ? -14.18 -21.531 -4.953 1 98.75 94 LEU B N 1
ATOM 2777 C CA . LEU B 1 94 ? -12.844 -21.281 -4.422 1 98.75 94 LEU B CA 1
ATOM 2778 C C . LEU B 1 94 ? -11.789 -21.469 -5.508 1 98.75 94 LEU B C 1
ATOM 2780 O O . LEU B 1 94 ? -11.734 -22.5 -6.168 1 98.75 94 LEU B O 1
ATOM 2784 N N . CYS B 1 95 ? -11 -20.484 -5.738 1 98.56 95 CYS B N 1
ATOM 2785 C CA . CYS B 1 95 ? -9.875 -20.562 -6.66 1 98.56 95 CYS B CA 1
ATOM 2786 C C . CYS B 1 95 ? -8.578 -20.156 -5.969 1 98.56 95 CYS B C 1
ATOM 2788 O O . CYS B 1 95 ? -8.445 -19.047 -5.465 1 98.56 95 CYS B O 1
ATOM 2790 N N . ARG B 1 96 ? -7.668 -21.062 -5.871 1 97.75 96 ARG B N 1
ATOM 2791 C CA . ARG B 1 96 ? -6.336 -20.812 -5.332 1 97.75 96 ARG B CA 1
ATOM 2792 C C . ARG B 1 96 ? -5.289 -20.797 -6.441 1 97.75 96 ARG B C 1
ATOM 2794 O O . ARG B 1 96 ? -5.141 -21.766 -7.18 1 97.75 96 ARG B O 1
ATOM 2801 N N . LEU B 1 97 ? -4.637 -19.703 -6.547 1 98 97 LEU B N 1
ATOM 2802 C CA . LEU B 1 97 ? -3.582 -19.547 -7.543 1 98 97 LEU B CA 1
ATOM 2803 C C . LEU B 1 97 ? -2.215 -19.453 -6.875 1 98 97 LEU B C 1
ATOM 2805 O O . LEU B 1 97 ? -2.07 -18.812 -5.832 1 98 97 LEU B O 1
ATOM 2809 N N . THR B 1 98 ? -1.263 -20.094 -7.406 1 97.25 98 THR B N 1
ATOM 2810 C CA . THR B 1 98 ? 0.141 -19.953 -7.035 1 97.25 98 THR B CA 1
ATOM 2811 C C . THR B 1 98 ? 0.996 -19.641 -8.258 1 97.25 98 THR B C 1
ATOM 2813 O O . THR B 1 98 ? 0.931 -20.344 -9.266 1 97.25 98 THR B O 1
ATOM 2816 N N . ALA B 1 99 ? 1.738 -18.609 -8.227 1 97.56 99 ALA B N 1
ATOM 2817 C CA . ALA B 1 99 ? 2.625 -18.219 -9.32 1 97.56 99 ALA B CA 1
ATOM 2818 C C . ALA B 1 99 ? 4.082 -18.203 -8.867 1 97.56 99 ALA B C 1
ATOM 2820 O O . ALA B 1 99 ? 4.414 -17.609 -7.84 1 97.56 99 ALA B O 1
ATOM 2821 N N . VAL B 1 100 ? 4.91 -18.844 -9.602 1 96.81 100 VAL B N 1
ATOM 2822 C CA . VAL B 1 100 ? 6.332 -18.859 -9.289 1 96.81 100 VAL B CA 1
ATOM 2823 C C . VAL B 1 100 ? 7.137 -18.438 -10.516 1 96.81 100 VAL B C 1
ATOM 2825 O O . VAL B 1 100 ? 7.199 -19.156 -11.516 1 96.81 100 VAL B O 1
ATOM 2828 N N . GLN B 1 101 ? 7.73 -17.297 -10.461 1 97.31 101 GLN B N 1
ATOM 2829 C CA . GLN B 1 101 ? 8.602 -16.797 -11.516 1 97.31 101 GLN B CA 1
ATOM 2830 C C . GLN B 1 101 ? 10.07 -17.031 -11.18 1 97.31 101 GLN B C 1
ATOM 2832 O O . GLN B 1 101 ? 10.609 -16.422 -10.25 1 97.31 101 GLN B O 1
ATOM 2837 N N . LEU B 1 102 ? 10.711 -17.797 -11.984 1 94.94 102 LEU B N 1
ATOM 2838 C CA . LEU B 1 102 ? 12.109 -18.125 -11.75 1 94.94 102 LEU B CA 1
ATOM 2839 C C . LEU B 1 102 ? 13.016 -17.391 -12.734 1 94.94 102 LEU B C 1
ATOM 2841 O O . LEU B 1 102 ? 14.234 -17.578 -12.719 1 94.94 102 LEU B O 1
ATOM 2845 N N . THR B 1 103 ? 12.445 -16.656 -13.633 1 95.06 103 THR B N 1
ATOM 2846 C CA . THR B 1 103 ? 13.094 -15.773 -14.586 1 95.06 103 THR B CA 1
ATOM 2847 C C . THR B 1 103 ? 12.18 -14.609 -14.953 1 95.06 103 THR B C 1
ATOM 2849 O O . THR B 1 103 ? 11.102 -14.453 -14.375 1 95.06 103 THR B O 1
ATOM 2852 N N . SER B 1 104 ? 12.672 -13.797 -15.883 1 97.06 104 SER B N 1
ATOM 2853 C CA . SER B 1 104 ? 11.883 -12.648 -16.312 1 97.06 104 SER B CA 1
ATOM 2854 C C . SER B 1 104 ? 10.492 -13.07 -16.766 1 97.06 104 SER B C 1
ATOM 2856 O O . SER B 1 104 ? 10.352 -13.914 -17.656 1 97.06 104 SER B O 1
ATOM 2858 N N . ALA B 1 105 ? 9.531 -12.492 -16.141 1 97.62 105 ALA B N 1
ATOM 2859 C CA . ALA B 1 105 ? 8.141 -12.711 -16.547 1 97.62 105 ALA B CA 1
ATOM 2860 C C . ALA B 1 105 ? 7.258 -11.555 -16.109 1 97.62 105 ALA B C 1
ATOM 2862 O O . ALA B 1 105 ? 7.547 -10.875 -15.117 1 97.62 105 ALA B O 1
ATOM 2863 N N . ASN B 1 106 ? 6.32 -11.25 -16.922 1 98.31 106 ASN B N 1
ATOM 2864 C CA . ASN B 1 106 ? 5.258 -10.289 -16.641 1 98.31 106 ASN B CA 1
ATOM 2865 C C . ASN B 1 106 ? 3.885 -10.953 -16.641 1 98.31 106 ASN B C 1
ATOM 2867 O O . ASN B 1 106 ? 3.402 -11.383 -17.688 1 98.31 106 ASN B O 1
ATOM 2871 N N . VAL B 1 107 ? 3.291 -11.062 -15.492 1 98.44 107 VAL B N 1
ATOM 2872 C CA . VAL B 1 107 ? 1.998 -11.742 -15.422 1 98.44 107 VAL B CA 1
ATOM 2873 C C . VAL B 1 107 ? 0.958 -10.805 -14.812 1 98.44 107 VAL B C 1
ATOM 2875 O O . VAL B 1 107 ? 1.25 -10.07 -13.867 1 98.44 107 VAL B O 1
ATOM 2878 N N . SER B 1 108 ? -0.212 -10.773 -15.414 1 98.75 108 SER B N 1
ATOM 2879 C CA . SER B 1 108 ? -1.349 -9.992 -14.938 1 98.75 108 SER B CA 1
ATOM 2880 C C . SER B 1 108 ? -2.535 -10.891 -14.602 1 98.75 108 SER B C 1
ATOM 2882 O O . SER B 1 108 ? -3 -11.656 -15.453 1 98.75 108 SER B O 1
ATOM 2884 N N . TYR B 1 109 ? -2.969 -10.797 -13.352 1 98.81 109 TYR B N 1
ATOM 2885 C CA . TYR B 1 109 ? -4.156 -11.516 -12.906 1 98.81 109 TYR B CA 1
ATOM 2886 C C . TYR B 1 109 ? -5.34 -10.57 -12.742 1 98.81 109 TYR B C 1
ATOM 2888 O O . TYR B 1 109 ? -5.219 -9.516 -12.109 1 98.81 109 TYR B O 1
ATOM 2896 N N . THR B 1 110 ? -6.391 -10.883 -13.328 1 98.94 110 THR B N 1
ATOM 2897 C CA . THR B 1 110 ? -7.664 -10.211 -13.07 1 98.94 110 THR B CA 1
ATOM 2898 C C . THR B 1 110 ? -8.68 -11.195 -12.5 1 98.94 110 THR B C 1
ATOM 2900 O O . THR B 1 110 ? -9.07 -12.156 -13.164 1 98.94 110 THR B O 1
ATOM 2903 N N . ILE B 1 111 ? -9.094 -10.977 -11.297 1 98.94 111 ILE B N 1
ATOM 2904 C CA . ILE B 1 111 ? -10.023 -11.844 -10.586 1 98.94 111 ILE B CA 1
ATOM 2905 C C . ILE B 1 111 ? -11.375 -11.148 -10.43 1 98.94 111 ILE B C 1
ATOM 2907 O O . ILE B 1 111 ? -11.453 -10.055 -9.875 1 98.94 111 ILE B O 1
ATOM 2911 N N . ASP B 1 112 ? -12.336 -11.758 -10.914 1 98.94 112 ASP B N 1
ATOM 2912 C CA . ASP B 1 112 ? -13.695 -11.258 -10.734 1 98.94 112 ASP B CA 1
ATOM 2913 C C . ASP B 1 112 ? -14.492 -12.172 -9.805 1 98.94 112 ASP B C 1
ATOM 2915 O O . ASP B 1 112 ? -14.812 -13.305 -10.172 1 98.94 112 ASP B O 1
ATOM 2919 N N . LEU B 1 113 ? -14.781 -11.68 -8.633 1 98.94 113 LEU B N 1
ATOM 2920 C CA . LEU B 1 113 ? -15.703 -12.359 -7.727 1 98.94 113 LEU B CA 1
ATOM 2921 C C . LEU B 1 113 ? -17.141 -11.945 -8 1 98.94 113 LEU B C 1
ATOM 2923 O O . LEU B 1 113 ? -17.609 -10.938 -7.469 1 98.94 113 LEU B O 1
ATOM 2927 N N . ASP B 1 114 ? -17.828 -12.844 -8.742 1 98.81 114 ASP B N 1
ATOM 2928 C CA . ASP B 1 114 ? -19.125 -12.477 -9.32 1 98.81 114 ASP B CA 1
ATOM 2929 C C . ASP B 1 114 ? -20.266 -13.164 -8.586 1 98.81 114 ASP B C 1
ATOM 2931 O O . ASP B 1 114 ? -21.438 -12.875 -8.836 1 98.81 114 ASP B O 1
ATOM 2935 N N . GLY B 1 115 ? -20 -14.109 -7.75 1 98.75 115 GLY B N 1
ATOM 2936 C CA . GLY B 1 115 ? -21.016 -14.781 -6.941 1 98.75 115 GLY B CA 1
ATOM 2937 C C . GLY B 1 115 ? -20.719 -14.734 -5.453 1 98.75 115 GLY B C 1
ATOM 2938 O O . GLY B 1 115 ? -19.562 -14.805 -5.047 1 98.75 115 GLY B O 1
ATOM 2939 N N . ARG B 1 116 ? -21.797 -14.664 -4.68 1 98.56 116 ARG B N 1
ATOM 2940 C CA . ARG B 1 116 ? -21.656 -14.516 -3.232 1 98.56 116 ARG B CA 1
ATOM 2941 C C . ARG B 1 116 ? -20.828 -15.648 -2.645 1 98.56 116 ARG B C 1
ATOM 2943 O O . ARG B 1 116 ? -20.938 -16.797 -3.084 1 98.56 116 ARG B O 1
ATOM 2950 N N . ASP B 1 117 ? -20.016 -15.336 -1.651 1 98.75 117 ASP B N 1
ATOM 2951 C CA . ASP B 1 117 ? -19.234 -16.281 -0.868 1 98.75 117 ASP B CA 1
ATOM 2952 C C . ASP B 1 117 ? -18.125 -16.906 -1.711 1 98.75 117 ASP B C 1
ATOM 2954 O O . ASP B 1 117 ? -17.609 -17.984 -1.376 1 98.75 117 ASP B O 1
ATOM 2958 N N . ALA B 1 118 ? -17.828 -16.312 -2.877 1 98.88 118 ALA B N 1
ATOM 2959 C CA . ALA B 1 118 ? -16.641 -16.719 -3.613 1 98.88 118 ALA B CA 1
ATOM 2960 C C . ALA B 1 118 ? -15.367 -16.312 -2.873 1 98.88 118 ALA B C 1
ATOM 2962 O O . ALA B 1 118 ? -15.336 -15.289 -2.199 1 98.88 118 ALA B O 1
ATOM 2963 N N . GLU B 1 119 ? -14.367 -17.156 -2.971 1 98.88 119 GLU B N 1
ATOM 2964 C CA . GLU B 1 119 ? -13.086 -16.891 -2.324 1 98.88 119 GLU B CA 1
ATOM 2965 C C . GLU B 1 119 ? -11.93 -17.078 -3.297 1 98.88 119 GLU B C 1
ATOM 2967 O O . GLU B 1 119 ? -11.875 -18.094 -4.012 1 98.88 119 GLU B O 1
ATOM 2972 N N . ASN B 1 120 ? -11.086 -16.125 -3.342 1 98.88 120 ASN B N 1
ATOM 2973 C CA . ASN B 1 120 ? -9.883 -16.219 -4.164 1 98.88 120 ASN B CA 1
ATOM 2974 C C . ASN B 1 120 ? -8.617 -16.031 -3.33 1 98.88 120 ASN B C 1
ATOM 2976 O O . ASN B 1 120 ? -8.555 -15.141 -2.475 1 98.88 120 ASN B O 1
ATOM 2980 N N . MET B 1 121 ? -7.633 -16.859 -3.562 1 98.44 121 MET B N 1
ATOM 2981 C CA . MET B 1 121 ? -6.312 -16.75 -2.951 1 98.44 121 MET B CA 1
ATOM 2982 C C . MET B 1 121 ? -5.219 -16.75 -4.016 1 98.44 121 MET B C 1
ATOM 2984 O O . MET B 1 121 ? -5.227 -17.594 -4.91 1 98.44 121 MET B O 1
ATOM 2988 N N . LEU B 1 122 ? -4.352 -15.828 -3.941 1 98.38 122 LEU B N 1
ATOM 2989 C CA . LEU B 1 122 ? -3.193 -15.812 -4.828 1 98.38 122 LEU B CA 1
ATOM 2990 C C . LEU B 1 122 ? -1.897 -15.742 -4.023 1 98.38 122 LEU B C 1
ATOM 2992 O O . LEU B 1 122 ? -1.695 -14.805 -3.246 1 98.38 122 LEU B O 1
ATOM 2996 N N . GLY B 1 123 ? -1.087 -16.719 -4.133 1 97.88 123 GLY B N 1
ATOM 2997 C CA . GLY B 1 123 ? 0.301 -16.688 -3.703 1 97.88 123 GLY B CA 1
ATOM 2998 C C . GLY B 1 123 ? 1.28 -16.531 -4.852 1 97.88 123 GLY B C 1
ATOM 2999 O O . GLY B 1 123 ? 1.189 -17.266 -5.848 1 97.88 123 GLY B O 1
ATOM 3000 N N . GLY B 1 124 ? 2.117 -15.617 -4.77 1 97.75 124 GLY B N 1
ATOM 3001 C CA . GLY B 1 124 ? 3.096 -15.406 -5.824 1 97.75 124 GLY B CA 1
ATOM 3002 C C . GLY B 1 124 ? 4.504 -15.211 -5.301 1 97.75 124 GLY B C 1
ATOM 3003 O O . GLY B 1 124 ? 4.703 -14.609 -4.242 1 97.75 124 GLY B O 1
ATOM 3004 N N . VAL B 1 125 ? 5.414 -15.758 -6.078 1 97.75 125 VAL B N 1
ATOM 3005 C CA . VAL B 1 125 ? 6.828 -15.547 -5.801 1 97.75 125 VAL B CA 1
ATOM 3006 C C . VAL B 1 125 ? 7.562 -15.188 -7.094 1 97.75 125 VAL B C 1
ATOM 3008 O O . VAL B 1 125 ? 7.332 -15.805 -8.133 1 97.75 125 VAL B O 1
ATOM 3011 N N . PHE B 1 126 ? 8.43 -14.195 -7.012 1 97.75 126 PHE B N 1
ATOM 3012 C CA . PHE B 1 126 ? 9.367 -14 -8.109 1 97.75 126 PHE B CA 1
ATOM 3013 C C . PHE B 1 126 ? 10.797 -13.859 -7.59 1 97.75 126 PHE B C 1
ATOM 3015 O O . PHE B 1 126 ? 11.016 -13.266 -6.535 1 97.75 126 PHE B O 1
ATOM 3022 N N . LEU B 1 127 ? 11.672 -14.484 -8.219 1 96.88 127 LEU B N 1
ATOM 3023 C CA . LEU B 1 127 ? 13.109 -14.391 -8 1 96.88 127 LEU B CA 1
ATOM 3024 C C . LEU B 1 127 ? 13.812 -13.82 -9.227 1 96.88 127 LEU B C 1
ATOM 3026 O O . LEU B 1 127 ? 13.945 -14.508 -10.25 1 96.88 127 LEU B O 1
ATOM 3030 N N . ALA B 1 128 ? 14.281 -12.617 -9.102 1 96.56 128 ALA B N 1
ATOM 3031 C CA . ALA B 1 128 ? 14.922 -11.938 -10.227 1 96.56 128 ALA B CA 1
ATOM 3032 C C . ALA B 1 128 ? 16.422 -11.781 -9.992 1 96.56 128 ALA B C 1
ATOM 3034 O O . ALA B 1 128 ? 16.844 -11.227 -8.969 1 96.56 128 ALA B O 1
ATOM 3035 N N . GLY B 1 129 ? 17.219 -12.289 -10.891 1 94.81 129 GLY B N 1
ATOM 3036 C CA . GLY B 1 129 ? 18.672 -12.156 -10.82 1 94.81 129 GLY B CA 1
ATOM 3037 C C . GLY B 1 129 ? 19.266 -11.539 -12.07 1 94.81 129 GLY B C 1
ATOM 3038 O O . GLY B 1 129 ? 18.609 -11.461 -13.109 1 94.81 129 GLY B O 1
ATOM 3039 N N . GLY B 1 130 ? 20.516 -11.164 -11.969 1 94.75 130 GLY B N 1
ATOM 3040 C CA . GLY B 1 130 ? 21.156 -10.539 -13.117 1 94.75 130 GLY B CA 1
ATOM 3041 C C . GLY B 1 130 ? 20.438 -9.305 -13.609 1 94.75 130 GLY B C 1
ATOM 3042 O O . GLY B 1 130 ? 20.25 -8.344 -12.852 1 94.75 130 GLY B O 1
ATOM 3043 N N . GLU B 1 131 ? 20 -9.375 -14.82 1 95.94 131 GLU B N 1
ATOM 3044 C CA . GLU B 1 131 ? 19.281 -8.25 -15.406 1 95.94 131 GLU B CA 1
ATOM 3045 C C . GLU B 1 131 ? 17.812 -8.578 -15.625 1 95.94 131 GLU B C 1
ATOM 3047 O O . GLU B 1 131 ? 17.141 -7.93 -16.438 1 95.94 131 GLU B O 1
ATOM 3052 N N . GLU B 1 132 ? 17.375 -9.578 -14.922 1 97 132 GLU B N 1
ATOM 3053 C CA . GLU B 1 132 ? 16.016 -10.047 -15.109 1 97 132 GLU B CA 1
ATOM 3054 C C . GLU B 1 132 ? 15 -9.039 -14.586 1 97 132 GLU B C 1
ATOM 3056 O O . GLU B 1 132 ? 15.32 -8.219 -13.719 1 97 132 GLU B O 1
ATOM 3061 N N . HIS B 1 133 ? 13.828 -9.07 -15.117 1 98.19 133 HIS B N 1
ATOM 3062 C CA . HIS B 1 133 ? 12.719 -8.203 -14.742 1 98.19 133 HIS B CA 1
ATOM 3063 C C . HIS B 1 133 ? 11.445 -9.008 -14.508 1 98.19 133 HIS B C 1
ATOM 3065 O O . HIS B 1 133 ? 10.906 -9.617 -15.445 1 98.19 133 HIS B O 1
ATOM 3071 N N . CYS B 1 134 ? 10.969 -9.055 -13.312 1 98.5 134 CYS B N 1
ATOM 3072 C CA . CYS B 1 134 ? 9.75 -9.766 -12.953 1 98.5 134 CYS B CA 1
ATOM 3073 C C . CYS B 1 134 ? 8.648 -8.789 -12.555 1 98.5 134 CYS B C 1
ATOM 3075 O O . CYS B 1 134 ? 8.883 -7.867 -11.773 1 98.5 134 CYS B O 1
ATOM 3077 N N . VAL B 1 135 ? 7.477 -8.969 -13.109 1 98.69 135 VAL B N 1
ATOM 3078 C CA . VAL B 1 135 ? 6.324 -8.117 -12.82 1 98.69 135 VAL B CA 1
ATOM 3079 C C . VAL B 1 135 ? 5.117 -8.984 -12.477 1 98.69 135 VAL B C 1
ATOM 3081 O O . VAL B 1 135 ? 4.816 -9.953 -13.172 1 98.69 135 VAL B O 1
ATOM 3084 N N . VAL B 1 136 ? 4.496 -8.711 -11.352 1 98.69 136 VAL B N 1
ATOM 3085 C CA . VAL B 1 136 ? 3.209 -9.297 -11.008 1 98.69 136 VAL B CA 1
ATOM 3086 C C . VAL B 1 136 ? 2.166 -8.195 -10.844 1 98.69 136 VAL B C 1
ATOM 3088 O O . VAL B 1 136 ? 2.307 -7.32 -9.984 1 98.69 136 VAL B O 1
ATOM 3091 N N . LYS B 1 137 ? 1.169 -8.219 -11.664 1 98.75 137 LYS B N 1
ATOM 3092 C CA . LYS B 1 137 ? 0.014 -7.332 -11.547 1 98.75 137 LYS B CA 1
ATOM 3093 C C . LYS B 1 137 ? -1.232 -8.102 -11.125 1 98.75 137 LYS B C 1
ATOM 3095 O O . LYS B 1 137 ? -1.465 -9.219 -11.594 1 98.75 137 LYS B O 1
ATOM 3100 N N . LEU B 1 138 ? -1.988 -7.551 -10.227 1 98.75 138 LEU B N 1
ATOM 3101 C CA . LEU B 1 138 ? -3.191 -8.195 -9.719 1 98.75 138 LEU B CA 1
ATOM 3102 C C . LEU B 1 138 ? -4.328 -7.188 -9.562 1 98.75 138 LEU B C 1
ATOM 3104 O O . LEU B 1 138 ? -4.133 -6.113 -9 1 98.75 138 LEU B O 1
ATOM 3108 N N . ARG B 1 139 ? -5.375 -7.465 -10.156 1 98.88 139 ARG B N 1
ATOM 3109 C CA . ARG B 1 139 ? -6.621 -6.758 -9.883 1 98.88 139 ARG B CA 1
ATOM 3110 C C . ARG B 1 139 ? -7.695 -7.711 -9.375 1 98.88 139 ARG B C 1
ATOM 3112 O O . ARG B 1 139 ? -8.07 -8.656 -10.07 1 98.88 139 ARG B O 1
ATOM 3119 N N . THR B 1 140 ? -8.164 -7.523 -8.188 1 98.88 140 THR B N 1
ATOM 3120 C CA . THR B 1 140 ? -9.258 -8.312 -7.621 1 98.88 140 THR B CA 1
ATOM 3121 C C . THR B 1 140 ? -10.523 -7.469 -7.477 1 98.88 140 THR B C 1
ATOM 3123 O O . THR B 1 140 ? -10.531 -6.484 -6.738 1 98.88 140 THR B O 1
ATOM 3126 N N . ASN B 1 141 ? -11.492 -7.891 -8.148 1 98.88 141 ASN B N 1
ATOM 3127 C CA . ASN B 1 141 ? -12.766 -7.184 -8.125 1 98.88 141 ASN B CA 1
ATOM 3128 C C . ASN B 1 141 ? -13.797 -7.902 -7.262 1 98.88 141 ASN B C 1
ATOM 3130 O O . ASN B 1 141 ? -14.266 -8.984 -7.621 1 98.88 141 ASN B O 1
ATOM 3134 N N . HIS B 1 142 ? -14.07 -7.312 -6.125 1 98.88 142 HIS B N 1
ATOM 3135 C CA . HIS B 1 142 ? -15.234 -7.734 -5.355 1 98.88 142 HIS B CA 1
ATOM 3136 C C . HIS B 1 142 ? -16.5 -7.082 -5.883 1 98.88 142 HIS B C 1
ATOM 3138 O O . HIS B 1 142 ? -16.828 -5.957 -5.5 1 98.88 142 HIS B O 1
ATOM 3144 N N . ASN B 1 143 ? -17.219 -7.859 -6.621 1 98.75 143 ASN B N 1
ATOM 3145 C CA . ASN B 1 143 ? -18.344 -7.281 -7.348 1 98.75 143 ASN B CA 1
ATOM 3146 C C . ASN B 1 143 ? -19.656 -7.488 -6.598 1 98.75 143 ASN B C 1
ATOM 3148 O O . ASN B 1 143 ? -20.641 -6.809 -6.875 1 98.75 143 ASN B O 1
ATOM 3152 N N . VAL B 1 144 ? -19.719 -8.492 -5.688 1 98.62 144 VAL B N 1
ATOM 3153 C CA . VAL B 1 144 ? -20.922 -8.812 -4.926 1 98.62 144 VAL B CA 1
ATOM 3154 C C . VAL B 1 144 ? -20.562 -9.008 -3.453 1 98.62 144 VAL B C 1
ATOM 3156 O O . VAL B 1 144 ? -19.391 -9.078 -3.1 1 98.62 144 VAL B O 1
ATOM 3159 N N . PRO B 1 145 ? -21.562 -9.047 -2.619 1 98.19 145 PRO B N 1
ATOM 3160 C CA . PRO B 1 145 ? -21.297 -9.125 -1.18 1 98.19 145 PRO B CA 1
ATOM 3161 C C . PRO B 1 145 ? -20.703 -10.469 -0.758 1 98.19 145 PRO B C 1
ATOM 3163 O O . PRO B 1 145 ? -20.828 -11.453 -1.486 1 98.19 145 PRO B O 1
ATOM 3166 N N . ASP B 1 146 ? -20.062 -10.539 0.349 1 98.62 146 ASP B N 1
ATOM 3167 C CA . ASP B 1 146 ? -19.703 -11.711 1.134 1 98.62 146 ASP B CA 1
ATOM 3168 C C . ASP B 1 146 ? -18.578 -12.492 0.458 1 98.62 146 ASP B C 1
ATOM 3170 O O . ASP B 1 146 ? -18.516 -13.719 0.553 1 98.62 146 ASP B O 1
ATOM 3174 N N . CYS B 1 147 ? -17.797 -11.766 -0.336 1 98.81 147 CYS B N 1
ATOM 3175 C CA . CYS B 1 147 ? -16.656 -12.422 -0.96 1 98.81 147 CYS B CA 1
ATOM 3176 C C . CYS B 1 147 ? -15.375 -12.172 -0.166 1 98.81 147 CYS B C 1
ATOM 3178 O O . CYS B 1 147 ? -15.312 -11.242 0.642 1 98.81 147 CYS B O 1
ATOM 3180 N N . ARG B 1 148 ? -14.398 -13.047 -0.34 1 98.81 148 ARG B N 1
ATOM 3181 C CA . ARG B 1 148 ? -13.117 -12.961 0.35 1 98.81 148 ARG B CA 1
ATOM 3182 C C . ARG B 1 148 ? -11.953 -13.102 -0.629 1 98.81 148 ARG B C 1
ATOM 3184 O O . ARG B 1 148 ? -12.016 -13.922 -1.552 1 98.81 148 ARG B O 1
ATOM 3191 N N . SER B 1 149 ? -10.953 -12.336 -0.42 1 98.81 149 SER B N 1
ATOM 3192 C CA . SER B 1 149 ? -9.727 -12.484 -1.194 1 98.81 149 SER B CA 1
ATOM 3193 C C . SER B 1 149 ? -8.492 -12.305 -0.313 1 98.81 149 SER B C 1
ATOM 3195 O O . SER B 1 149 ? -8.5 -11.5 0.617 1 98.81 149 SER B O 1
ATOM 3197 N N . ASN B 1 150 ? -7.457 -13.07 -0.57 1 98.5 150 ASN B N 1
ATOM 3198 C CA . ASN B 1 150 ? -6.16 -13 0.094 1 98.5 150 ASN B CA 1
ATOM 3199 C C . ASN B 1 150 ? -5.016 -13.195 -0.895 1 98.5 150 ASN B C 1
ATOM 3201 O O . ASN B 1 150 ? -4.91 -14.242 -1.535 1 98.5 150 ASN B O 1
ATOM 3205 N N . SER B 1 151 ? -4.219 -12.195 -1.083 1 98.12 151 SER B N 1
ATOM 3206 C CA . SER B 1 151 ? -3.049 -12.289 -1.947 1 98.12 151 SER B CA 1
ATOM 3207 C C . SER B 1 151 ? -1.765 -12.016 -1.17 1 98.12 151 SER B C 1
ATOM 3209 O O . SER B 1 151 ? -1.718 -11.109 -0.338 1 98.12 151 SER B O 1
ATOM 3211 N N . TYR B 1 152 ? -0.822 -12.805 -1.357 1 97.94 152 TYR B N 1
ATOM 3212 C CA . TYR B 1 152 ? 0.483 -12.711 -0.714 1 97.94 152 TYR B CA 1
ATOM 3213 C C . TYR B 1 152 ? 1.605 -12.891 -1.729 1 97.94 152 TYR B C 1
ATOM 3215 O O . TYR B 1 152 ? 1.882 -14.008 -2.17 1 97.94 152 TYR B O 1
ATOM 3223 N N . ILE B 1 153 ? 2.248 -11.805 -2.072 1 98.31 153 ILE B N 1
ATOM 3224 C CA . ILE B 1 153 ? 3.291 -11.82 -3.092 1 98.31 153 ILE B CA 1
ATOM 3225 C C . ILE B 1 153 ? 4.645 -11.539 -2.447 1 98.31 153 ILE B C 1
ATOM 3227 O O . ILE B 1 153 ? 4.793 -10.57 -1.698 1 98.31 153 ILE B O 1
ATOM 3231 N N . LYS B 1 154 ? 5.582 -12.367 -2.736 1 98.06 154 LYS B N 1
ATOM 3232 C CA . LYS B 1 154 ? 6.945 -12.195 -2.242 1 98.06 154 LYS B CA 1
ATOM 3233 C C . LYS B 1 154 ? 7.934 -12.039 -3.395 1 98.06 154 LYS B C 1
ATOM 3235 O O . LYS B 1 154 ? 7.879 -12.789 -4.375 1 98.06 154 LYS B O 1
ATOM 3240 N N . GLY B 1 155 ? 8.789 -11.062 -3.273 1 97.62 155 GLY B N 1
ATOM 3241 C CA . GLY B 1 155 ? 9.789 -10.797 -4.301 1 97.62 155 GLY B CA 1
ATOM 3242 C C . GLY B 1 155 ? 11.211 -10.797 -3.766 1 97.62 155 GLY B C 1
ATOM 3243 O O . GLY B 1 155 ? 11.461 -10.312 -2.66 1 97.62 155 GLY B O 1
ATOM 3244 N N . VAL B 1 156 ? 12.086 -11.367 -4.52 1 97 156 VAL B N 1
ATOM 3245 C CA . VAL B 1 156 ? 13.516 -11.312 -4.254 1 97 156 VAL B CA 1
ATOM 3246 C C . VAL B 1 156 ? 14.258 -10.836 -5.5 1 97 156 VAL B C 1
ATOM 3248 O O . VAL B 1 156 ? 14.023 -11.344 -6.602 1 97 156 VAL B O 1
ATOM 3251 N N . ALA B 1 157 ? 15.094 -9.836 -5.371 1 96.69 157 ALA B N 1
ATOM 3252 C CA . ALA B 1 157 ? 15.859 -9.32 -6.508 1 96.69 157 ALA B CA 1
ATOM 3253 C C . ALA B 1 157 ? 17.328 -9.18 -6.152 1 96.69 157 ALA B C 1
ATOM 3255 O O . ALA B 1 157 ? 17.672 -8.703 -5.066 1 96.69 157 ALA B O 1
ATOM 3256 N N . GLY B 1 158 ? 18.172 -9.648 -7.035 1 94.31 158 GLY B N 1
ATOM 3257 C CA . GLY B 1 158 ? 19.609 -9.516 -6.91 1 94.31 158 GLY B CA 1
ATOM 3258 C C . GLY B 1 158 ? 20.281 -9.055 -8.188 1 94.31 158 GLY B C 1
ATOM 3259 O O . GLY B 1 158 ? 19.625 -8.938 -9.227 1 94.31 158 GLY B O 1
ATOM 3260 N N . GLY B 1 159 ? 21.578 -8.828 -8.109 1 93.88 159 GLY B N 1
ATOM 3261 C CA . GLY B 1 159 ? 22.234 -8.25 -9.273 1 93.88 159 GLY B CA 1
ATOM 3262 C C . GLY B 1 159 ? 21.688 -6.887 -9.648 1 93.88 159 GLY B C 1
ATOM 3263 O O . GLY B 1 159 ? 21.594 -5.996 -8.812 1 93.88 159 GLY B O 1
ATOM 3264 N N . SER B 1 160 ? 21.391 -6.723 -10.891 1 95.44 160 SER B N 1
ATOM 3265 C CA . SER B 1 160 ? 20.766 -5.492 -11.359 1 95.44 160 SER B CA 1
ATOM 3266 C C . SER B 1 160 ? 19.312 -5.73 -11.75 1 95.44 160 SER B C 1
ATOM 3268 O O . SER B 1 160 ? 18.766 -5.016 -12.602 1 95.44 160 SER B O 1
ATOM 3270 N N . ALA B 1 161 ? 18.766 -6.781 -11.141 1 96.69 161 ALA B N 1
ATOM 3271 C CA . ALA B 1 161 ? 17.406 -7.199 -11.508 1 96.69 161 ALA B CA 1
ATOM 3272 C C . ALA B 1 161 ? 16.359 -6.215 -10.992 1 96.69 161 ALA B C 1
ATOM 3274 O O . ALA B 1 161 ? 16.672 -5.387 -10.125 1 96.69 161 ALA B O 1
ATOM 3275 N N . ARG B 1 162 ? 15.258 -6.375 -11.625 1 97.44 162 ARG B N 1
ATOM 3276 C CA . ARG B 1 162 ? 14.125 -5.531 -11.258 1 97.44 162 ARG B CA 1
ATOM 3277 C C . ARG B 1 162 ? 12.891 -6.375 -10.945 1 97.44 162 ARG B C 1
ATOM 3279 O O . ARG B 1 162 ? 12.609 -7.348 -11.641 1 97.44 162 ARG B O 1
ATOM 3286 N N . GLY B 1 163 ? 12.203 -5.996 -9.875 1 98.25 163 GLY B N 1
ATOM 3287 C CA . GLY B 1 163 ? 10.922 -6.59 -9.516 1 98.25 163 GLY B CA 1
ATOM 3288 C C . GLY B 1 163 ? 9.828 -5.562 -9.32 1 98.25 163 GLY B C 1
ATOM 3289 O O . GLY B 1 163 ? 10.07 -4.48 -8.781 1 98.25 163 GLY B O 1
ATOM 3290 N N . GLU B 1 164 ? 8.609 -5.879 -9.766 1 98.38 164 GLU B N 1
ATOM 3291 C CA . GLU B 1 164 ? 7.477 -4.973 -9.625 1 98.38 164 GLU B CA 1
ATOM 3292 C C . GLU B 1 164 ? 6.215 -5.727 -9.211 1 98.38 164 GLU B C 1
ATOM 3294 O O . GLU B 1 164 ? 5.902 -6.781 -9.773 1 98.38 164 GLU B O 1
ATOM 3299 N N . PHE B 1 165 ? 5.551 -5.172 -8.164 1 98.5 165 PHE B N 1
ATOM 3300 C CA . PHE B 1 165 ? 4.207 -5.629 -7.828 1 98.5 165 PHE B CA 1
ATOM 3301 C C . PHE B 1 165 ? 3.215 -4.473 -7.879 1 98.5 165 PHE B C 1
ATOM 3303 O O . PHE B 1 165 ? 3.453 -3.418 -7.289 1 98.5 165 PHE B O 1
ATOM 3310 N N . CYS B 1 166 ? 2.145 -4.668 -8.617 1 97.88 166 CYS B N 1
ATOM 3311 C CA . CYS B 1 166 ? 1.001 -3.764 -8.641 1 97.88 166 CYS B CA 1
ATOM 3312 C C . CYS B 1 166 ? -0.289 -4.504 -8.312 1 97.88 166 CYS B C 1
ATOM 3314 O O . CYS B 1 166 ? -0.722 -5.375 -9.07 1 97.88 166 CYS B O 1
ATOM 3316 N N . GLY B 1 167 ? -0.891 -4.176 -7.207 1 97.94 167 GLY B N 1
ATOM 3317 C CA . GLY B 1 167 ? -2.107 -4.852 -6.781 1 97.94 167 GLY B CA 1
ATOM 3318 C C . GLY B 1 167 ? -3.244 -3.895 -6.473 1 97.94 167 GLY B C 1
ATOM 3319 O O . GLY B 1 167 ? -3.059 -2.918 -5.742 1 97.94 167 GLY B O 1
ATOM 3320 N N . LEU B 1 168 ? -4.379 -4.203 -7.035 1 98.31 168 LEU B N 1
ATOM 3321 C CA . LEU B 1 168 ? -5.566 -3.396 -6.766 1 98.31 168 LEU B CA 1
ATOM 3322 C C . LEU B 1 168 ? -6.711 -4.266 -6.258 1 98.31 168 LEU B C 1
ATOM 3324 O O . LEU B 1 168 ? -7.047 -5.277 -6.879 1 98.31 168 LEU B O 1
ATOM 3328 N N . VAL B 1 169 ? -7.23 -3.906 -5.105 1 98.62 169 VAL B N 1
ATOM 3329 C CA . VAL B 1 169 ? -8.508 -4.453 -4.656 1 98.62 169 VAL B CA 1
ATOM 3330 C C . VAL B 1 169 ? -9.617 -3.434 -4.902 1 98.62 169 VAL B C 1
ATOM 3332 O O . VAL B 1 169 ? -9.562 -2.309 -4.395 1 98.62 169 VAL B O 1
ATOM 3335 N N . TYR B 1 170 ? -10.492 -3.857 -5.684 1 98.62 170 TYR B N 1
ATOM 3336 C CA . TYR B 1 170 ? -11.68 -3.053 -5.957 1 98.62 170 TYR B CA 1
ATOM 3337 C C . TYR B 1 170 ? -12.898 -3.629 -5.258 1 98.62 170 TYR B C 1
ATOM 3339 O O . TYR B 1 170 ? -13.172 -4.828 -5.352 1 98.62 170 TYR B O 1
ATOM 3347 N N . VAL B 1 171 ? -13.672 -2.75 -4.543 1 98.38 171 VAL B N 1
ATOM 3348 C CA . VAL B 1 171 ? -14.906 -3.176 -3.898 1 98.38 171 VAL B CA 1
ATOM 3349 C C . VAL B 1 171 ? -16.078 -2.354 -4.434 1 98.38 171 VAL B C 1
ATOM 3351 O O . VAL B 1 171 ? -16.141 -1.139 -4.23 1 98.38 171 VAL B O 1
ATOM 3354 N N . ALA B 1 172 ? -16.969 -3.02 -5.062 1 97.81 172 ALA B N 1
ATOM 3355 C CA . ALA B 1 172 ? -18.125 -2.373 -5.676 1 97.81 172 ALA B CA 1
ATOM 3356 C C . ALA B 1 172 ? -19.078 -1.832 -4.613 1 97.81 172 ALA B C 1
ATOM 3358 O O . ALA B 1 172 ? -19.047 -2.268 -3.461 1 97.81 172 ALA B O 1
ATOM 3359 N N . PRO B 1 173 ? -19.969 -0.854 -4.879 1 94.56 173 PRO B N 1
ATOM 3360 C CA . PRO B 1 173 ? -20.875 -0.222 -3.914 1 94.56 173 PRO B CA 1
ATOM 3361 C C . PRO B 1 173 ? -21.734 -1.233 -3.156 1 94.56 173 PRO B C 1
ATOM 3363 O O . PRO B 1 173 ? -21.984 -1.062 -1.962 1 94.56 173 PRO B O 1
ATOM 3366 N N . ASP B 1 174 ? -22.125 -2.377 -3.814 1 93.94 174 ASP B N 1
ATOM 3367 C CA . ASP B 1 174 ? -23.031 -3.326 -3.176 1 93.94 174 ASP B CA 1
ATOM 3368 C C . ASP B 1 174 ? -22.266 -4.531 -2.629 1 93.94 174 ASP B C 1
ATOM 3370 O O . ASP B 1 174 ? -22.875 -5.461 -2.094 1 93.94 174 ASP B O 1
ATOM 3374 N N . ALA B 1 175 ? -20.969 -4.441 -2.662 1 97.19 175 ALA B N 1
ATOM 3375 C CA . ALA B 1 175 ? -20.188 -5.602 -2.248 1 97.19 175 ALA B CA 1
ATOM 3376 C C . ALA B 1 175 ? -19.906 -5.566 -0.749 1 97.19 175 ALA B C 1
ATOM 3378 O O . ALA B 1 175 ? -18.75 -5.629 -0.327 1 97.19 175 ALA B O 1
ATOM 3379 N N . GLN B 1 176 ? -20.906 -5.586 0.044 1 96.12 176 GLN B N 1
ATOM 3380 C CA . GLN B 1 176 ? -20.812 -5.539 1.499 1 96.12 176 GLN B CA 1
ATOM 3381 C C . GLN B 1 176 ? -20.203 -6.824 2.051 1 96.12 176 GLN B C 1
ATOM 3383 O O . GLN B 1 176 ? -20.219 -7.859 1.386 1 96.12 176 GLN B O 1
ATOM 3388 N N . HIS B 1 177 ? -19.594 -6.734 3.164 1 96.88 177 HIS B N 1
ATOM 3389 C CA . HIS B 1 177 ? -19 -7.852 3.887 1 96.88 177 HIS B CA 1
ATOM 3390 C C . HIS B 1 177 ? -17.812 -8.422 3.121 1 96.88 177 HIS B C 1
ATOM 3392 O O . HIS B 1 177 ? -17.453 -9.594 3.299 1 96.88 177 HIS B O 1
ATOM 3398 N N . THR B 1 178 ? -17.312 -7.574 2.24 1 97.69 178 THR B N 1
ATOM 3399 C CA . THR B 1 178 ? -16.062 -7.934 1.603 1 97.69 178 THR B CA 1
ATOM 3400 C C . THR B 1 178 ? -14.945 -8.062 2.639 1 97.69 178 THR B C 1
ATOM 3402 O O . THR B 1 178 ? -14.828 -7.227 3.539 1 97.69 178 THR B O 1
ATOM 3405 N N . ASP B 1 179 ? -14.156 -9.086 2.59 1 98.5 179 ASP B N 1
ATOM 3406 C CA . ASP B 1 179 ? -12.922 -9.281 3.34 1 98.5 179 ASP B CA 1
ATOM 3407 C C . ASP B 1 179 ? -11.734 -9.5 2.4 1 98.5 179 ASP B C 1
ATOM 3409 O O . ASP B 1 179 ? -11.617 -10.555 1.774 1 98.5 179 ASP B O 1
ATOM 3413 N N . ALA B 1 180 ? -10.914 -8.484 2.256 1 98.62 180 ALA B N 1
ATOM 3414 C CA . ALA B 1 180 ? -9.82 -8.539 1.295 1 98.62 180 ALA B CA 1
ATOM 3415 C C . ALA B 1 180 ? -8.492 -8.188 1.959 1 98.62 180 ALA B C 1
ATOM 3417 O O . ALA B 1 180 ? -8.391 -7.18 2.662 1 98.62 180 ALA B O 1
ATOM 3418 N N . GLN B 1 181 ? -7.512 -9.008 1.812 1 98.31 181 GLN B N 1
ATOM 3419 C CA . GLN B 1 181 ? -6.156 -8.781 2.303 1 98.31 181 GLN B CA 1
ATOM 3420 C C . GLN B 1 181 ? -5.133 -8.93 1.183 1 98.31 181 GLN B C 1
ATOM 3422 O O . GLN B 1 181 ? -5.219 -9.859 0.378 1 98.31 181 GLN B O 1
ATOM 3427 N N . GLN B 1 182 ? -4.219 -7.973 1.086 1 98.12 182 GLN B N 1
ATOM 3428 C CA . GLN B 1 182 ? -3.137 -7.996 0.107 1 98.12 182 GLN B CA 1
ATOM 3429 C C . GLN B 1 182 ? -1.798 -7.664 0.759 1 98.12 182 GLN B C 1
ATOM 3431 O O . GLN B 1 182 ? -1.658 -6.625 1.407 1 98.12 182 GLN B O 1
ATOM 3436 N N . GLN B 1 183 ? -0.857 -8.586 0.648 1 97.5 183 GLN B N 1
ATOM 3437 C CA . GLN B 1 183 ? 0.468 -8.367 1.222 1 97.5 183 GLN B CA 1
ATOM 3438 C C . GLN B 1 183 ? 1.56 -8.555 0.172 1 97.5 183 GLN B C 1
ATOM 3440 O O . GLN B 1 183 ? 1.483 -9.469 -0.653 1 97.5 183 GLN B O 1
ATOM 3445 N N . ASN B 1 184 ? 2.547 -7.664 0.18 1 98.12 184 ASN B N 1
ATOM 3446 C CA . ASN B 1 184 ? 3.727 -7.742 -0.675 1 98.12 184 ASN B CA 1
ATOM 3447 C C . ASN B 1 184 ? 5.012 -7.555 0.125 1 98.12 184 ASN B C 1
ATOM 3449 O O . ASN B 1 184 ? 5.234 -6.496 0.714 1 98.12 184 ASN B O 1
ATOM 3453 N N . ARG B 1 185 ? 5.82 -8.586 0.187 1 97.62 185 ARG B N 1
ATOM 3454 C CA . ARG B 1 185 ? 7.09 -8.531 0.904 1 97.62 185 ARG B CA 1
ATOM 3455 C C . ARG B 1 185 ? 8.266 -8.75 -0.044 1 97.62 185 ARG B C 1
ATOM 3457 O O . ARG B 1 185 ? 8.258 -9.688 -0.846 1 97.62 185 ARG B O 1
ATOM 3464 N N . ASN B 1 186 ? 9.281 -7.898 0.098 1 97.75 186 ASN B N 1
ATOM 3465 C CA . ASN B 1 186 ? 10.375 -7.934 -0.859 1 97.75 186 ASN B CA 1
ATOM 3466 C C . ASN B 1 186 ? 11.734 -7.867 -0.159 1 97.75 186 ASN B C 1
ATOM 3468 O O . ASN B 1 186 ? 11.891 -7.156 0.833 1 97.75 186 ASN B O 1
ATOM 3472 N N . ILE B 1 187 ? 12.641 -8.594 -0.701 1 96.38 187 ILE B N 1
ATOM 3473 C CA . ILE B 1 187 ? 14.023 -8.586 -0.229 1 96.38 187 ILE B CA 1
ATOM 3474 C C . ILE B 1 187 ? 14.953 -8.18 -1.369 1 96.38 187 ILE B C 1
ATOM 3476 O O . ILE B 1 187 ? 14.867 -8.727 -2.473 1 96.38 187 ILE B O 1
ATOM 3480 N N . LEU B 1 188 ? 15.797 -7.258 -1.087 1 95.75 188 LEU B N 1
ATOM 3481 C CA . LEU B 1 188 ? 16.859 -6.871 -2.012 1 95.75 188 LEU B CA 1
ATOM 3482 C C . LEU B 1 188 ? 18.188 -7.496 -1.602 1 95.75 188 LEU B C 1
ATOM 3484 O O . LEU B 1 188 ? 18.609 -7.387 -0.445 1 95.75 188 LEU B O 1
ATOM 3488 N N . LEU B 1 189 ? 18.875 -8.07 -2.609 1 93.06 189 LEU B N 1
ATOM 3489 C CA . LEU B 1 189 ? 20.094 -8.812 -2.295 1 93.06 189 LEU B CA 1
ATOM 3490 C C . LEU B 1 189 ? 21.344 -8.031 -2.723 1 93.06 189 LEU B C 1
ATOM 3492 O O . LEU B 1 189 ? 22.469 -8.43 -2.424 1 93.06 189 LEU B O 1
ATOM 3496 N N . SER B 1 190 ? 21.125 -7.02 -3.506 1 91.75 190 SER B N 1
ATOM 3497 C CA . SER B 1 190 ? 22.25 -6.242 -4.02 1 91.75 190 SER B CA 1
ATOM 3498 C C . SER B 1 190 ? 21.906 -4.754 -4.059 1 91.75 190 SER B C 1
ATOM 3500 O O . SER B 1 190 ? 20.734 -4.375 -4.086 1 91.75 190 SER B O 1
ATOM 3502 N N . GLU B 1 191 ? 22.938 -3.932 -4.156 1 89.69 191 GLU B N 1
ATOM 3503 C CA . GLU B 1 191 ? 22.781 -2.48 -4.148 1 89.69 191 GLU B CA 1
ATOM 3504 C C . GLU B 1 191 ? 22.172 -1.98 -5.461 1 89.69 191 GLU B C 1
ATOM 3506 O O . GLU B 1 191 ? 21.641 -0.874 -5.52 1 89.69 191 GLU B O 1
ATOM 3511 N N . THR B 1 192 ? 22.281 -2.818 -6.465 1 92.75 192 THR B N 1
ATOM 3512 C CA . THR B 1 192 ? 21.859 -2.348 -7.781 1 92.75 192 THR B CA 1
ATOM 3513 C C . THR B 1 192 ? 20.5 -2.908 -8.156 1 92.75 192 THR B C 1
ATOM 3515 O O . THR B 1 192 ? 19.938 -2.551 -9.188 1 92.75 192 THR B O 1
ATOM 3518 N N . ALA B 1 193 ? 19.984 -3.762 -7.305 1 94.25 193 ALA B N 1
ATOM 3519 C CA . ALA B 1 193 ? 18.656 -4.293 -7.551 1 94.25 193 ALA B CA 1
ATOM 3520 C C . ALA B 1 193 ? 17.578 -3.277 -7.176 1 94.25 193 ALA B C 1
ATOM 3522 O O . ALA B 1 193 ? 17.812 -2.402 -6.336 1 94.25 193 ALA B O 1
ATOM 3523 N N . HIS B 1 194 ? 16.422 -3.436 -7.859 1 94.62 194 HIS B N 1
ATOM 3524 C CA . HIS B 1 194 ? 15.328 -2.482 -7.68 1 94.62 194 HIS B CA 1
ATOM 3525 C C . HIS B 1 194 ? 13.992 -3.197 -7.504 1 94.62 194 HIS B C 1
ATOM 3527 O O . HIS B 1 194 ? 13.688 -4.141 -8.234 1 94.62 194 HIS B O 1
ATOM 3533 N N . ILE B 1 195 ? 13.234 -2.66 -6.531 1 96.75 195 ILE B N 1
ATOM 3534 C CA . ILE B 1 195 ? 11.875 -3.162 -6.359 1 96.75 195 ILE B CA 1
ATOM 3535 C C . ILE B 1 195 ? 10.891 -1.994 -6.316 1 96.75 195 ILE B C 1
ATOM 3537 O O . ILE B 1 195 ? 11.141 -0.989 -5.645 1 96.75 195 ILE B O 1
ATOM 3541 N N . ALA B 1 196 ? 9.812 -2.076 -7.074 1 96.81 196 ALA B N 1
ATOM 3542 C CA . ALA B 1 196 ? 8.68 -1.157 -7.02 1 96.81 196 ALA B CA 1
ATOM 3543 C C . ALA B 1 196 ? 7.402 -1.884 -6.602 1 96.81 196 ALA B C 1
ATOM 3545 O O . ALA B 1 196 ? 7.059 -2.922 -7.168 1 96.81 196 ALA B O 1
ATOM 3546 N N . THR B 1 197 ? 6.719 -1.4 -5.508 1 96.19 197 THR B N 1
ATOM 3547 C CA . THR B 1 197 ? 5.473 -1.987 -5.023 1 96.19 197 THR B CA 1
ATOM 3548 C C . THR B 1 197 ? 4.363 -0.941 -4.984 1 96.19 197 THR B C 1
ATOM 3550 O O . THR B 1 197 ? 4.566 0.17 -4.492 1 96.19 197 THR B O 1
ATOM 3553 N N . GLN B 1 198 ? 3.209 -1.26 -5.578 1 94.62 198 GLN B N 1
ATOM 3554 C CA . GLN B 1 198 ? 2.08 -0.34 -5.66 1 94.62 198 GLN B CA 1
ATOM 3555 C C . GLN B 1 198 ? 0.772 -1.039 -5.301 1 94.62 198 GLN B C 1
ATOM 3557 O O . GLN B 1 198 ? -0.089 -1.239 -6.16 1 94.62 198 GLN B O 1
ATOM 3562 N N . PRO B 1 199 ? 0.562 -1.31 -4.051 1 94.12 199 PRO B N 1
ATOM 3563 C CA . PRO B 1 199 ? -0.753 -1.81 -3.645 1 94.12 199 PRO B CA 1
ATOM 3564 C C . PRO B 1 199 ? -1.801 -0.703 -3.549 1 94.12 199 PRO B C 1
ATOM 3566 O O . PRO B 1 199 ? -1.48 0.425 -3.164 1 94.12 199 PRO B O 1
ATOM 3569 N N . GLN B 1 200 ? -3.002 -1.035 -3.963 1 95.31 200 GLN B N 1
ATOM 3570 C CA . GLN B 1 200 ? -4.066 -0.037 -4.008 1 95.31 200 GLN B CA 1
ATOM 3571 C C . GLN B 1 200 ? -5.379 -0.61 -3.488 1 95.31 200 GLN B C 1
ATOM 3573 O O . GLN B 1 200 ? -5.652 -1.801 -3.654 1 95.31 200 GLN B O 1
ATOM 3578 N N . LEU B 1 201 ? -6.137 0.247 -2.82 1 96.75 201 LEU B N 1
ATOM 3579 C CA . LEU B 1 201 ? -7.512 -0.052 -2.432 1 96.75 201 LEU B CA 1
ATOM 3580 C C . LEU B 1 201 ? -8.477 0.977 -3.012 1 96.75 201 LEU B C 1
ATOM 3582 O O . LEU B 1 201 ? -8.25 2.184 -2.887 1 96.75 201 LEU B O 1
ATOM 3586 N N . GLU B 1 202 ? -9.438 0.558 -3.715 1 96.94 202 GLU B N 1
ATOM 3587 C CA . GLU B 1 202 ? -10.555 1.371 -4.18 1 96.94 202 GLU B CA 1
ATOM 3588 C C . GLU B 1 202 ? -11.883 0.838 -3.65 1 96.94 202 GLU B C 1
ATOM 3590 O O . GLU B 1 202 ? -12.422 -0.138 -4.176 1 96.94 202 GLU B O 1
ATOM 3595 N N . ILE B 1 203 ? -12.492 1.511 -2.6 1 96.62 203 ILE B N 1
ATOM 3596 C CA . ILE B 1 203 ? -13.57 0.927 -1.803 1 96.62 203 ILE B CA 1
ATOM 3597 C C . ILE B 1 203 ? -14.812 1.806 -1.893 1 96.62 203 ILE B C 1
ATOM 3599 O O . ILE B 1 203 ? -14.789 2.977 -1.507 1 96.62 203 ILE B O 1
ATOM 3603 N N . TYR B 1 204 ? -15.93 1.195 -2.354 1 94.69 204 TYR B N 1
ATOM 3604 C CA . TYR B 1 204 ? -17.188 1.931 -2.506 1 94.69 204 TYR B CA 1
ATOM 3605 C C . TYR B 1 204 ? -18.266 1.354 -1.604 1 94.69 204 TYR B C 1
ATOM 3607 O O . TYR B 1 204 ? -19.453 1.546 -1.855 1 94.69 204 TYR B O 1
ATOM 3615 N N . ALA B 1 205 ? -17.891 0.547 -0.662 1 92 205 ALA B N 1
ATOM 3616 C CA . ALA B 1 205 ? -18.797 -0.039 0.323 1 92 205 ALA B CA 1
ATOM 3617 C C . ALA B 1 205 ? -18.281 0.193 1.743 1 92 205 ALA B C 1
ATOM 3619 O O . ALA B 1 205 ? -17.078 0.212 1.979 1 92 205 ALA B O 1
ATOM 3620 N N . ASP B 1 206 ? -19.156 0.253 2.676 1 89.5 206 ASP B N 1
ATOM 3621 C CA . ASP B 1 206 ? -18.719 0.703 3.994 1 89.5 206 ASP B CA 1
ATOM 3622 C C . ASP B 1 206 ? -18.484 -0.482 4.93 1 89.5 206 ASP B C 1
ATOM 3624 O O . ASP B 1 206 ? -17.641 -0.422 5.812 1 89.5 206 ASP B O 1
ATOM 3628 N N . ASP B 1 207 ? -19.344 -1.557 4.734 1 93.38 207 ASP B N 1
ATOM 3629 C CA . ASP B 1 207 ? -19.188 -2.717 5.609 1 93.38 207 ASP B CA 1
ATOM 3630 C C . ASP B 1 207 ? -18.188 -3.709 5.023 1 93.38 207 ASP B C 1
ATOM 3632 O O . ASP B 1 207 ? -18.578 -4.777 4.543 1 93.38 207 ASP B O 1
ATOM 3636 N N . VAL B 1 208 ? -16.953 -3.258 5.031 1 95.5 208 VAL B N 1
ATOM 3637 C CA . VAL B 1 208 ? -15.883 -4.055 4.449 1 95.5 208 VAL B CA 1
ATOM 3638 C C . VAL B 1 208 ? -14.695 -4.109 5.41 1 95.5 208 VAL B C 1
ATOM 3640 O O . VAL B 1 208 ? -14.617 -3.318 6.352 1 95.5 208 VAL B O 1
ATOM 3643 N N . LYS B 1 209 ? -13.852 -5.055 5.332 1 96.44 209 LYS B N 1
ATOM 3644 C CA . LYS B 1 209 ? -12.531 -5.168 5.934 1 96.44 209 LYS B CA 1
ATOM 3645 C C . LYS B 1 209 ? -11.461 -5.379 4.867 1 96.44 209 LYS B C 1
ATOM 3647 O O . LYS B 1 209 ? -11.25 -6.5 4.402 1 96.44 209 LYS B O 1
ATOM 3652 N N . CYS B 1 210 ? -10.836 -4.285 4.504 1 97.69 210 CYS B N 1
ATOM 3653 C CA . CYS B 1 210 ? -9.812 -4.344 3.465 1 97.69 210 CYS B CA 1
ATOM 3654 C C . CYS B 1 210 ? -8.484 -3.812 3.982 1 97.69 210 CYS B C 1
ATOM 3656 O O . CYS B 1 210 ? -8.438 -2.775 4.645 1 97.69 210 CYS B O 1
ATOM 3658 N N . SER B 1 211 ? -7.441 -4.551 3.709 1 97.31 211 SER B N 1
ATOM 3659 C CA . SER B 1 211 ? -6.113 -4.113 4.117 1 97.31 211 SER B CA 1
ATOM 3660 C C . SER B 1 211 ? -5.055 -4.523 3.1 1 97.31 211 SER B C 1
ATOM 3662 O O . SER B 1 211 ? -5.238 -5.5 2.369 1 97.31 211 SER B O 1
ATOM 3664 N N . HIS B 1 212 ? -4.051 -3.754 3.051 1 96 212 HIS B N 1
ATOM 3665 C CA . HIS B 1 212 ? -2.855 -4.168 2.324 1 96 212 HIS B CA 1
ATOM 3666 C C . HIS B 1 212 ? -1.588 -3.725 3.047 1 96 212 HIS B C 1
ATOM 3668 O O . HIS B 1 212 ? -1.638 -2.852 3.916 1 96 212 HIS B O 1
ATOM 3674 N N . GLY B 1 213 ? -0.499 -4.316 2.693 1 96.12 213 GLY B N 1
ATOM 3675 C CA . GLY B 1 213 ? 0.813 -3.99 3.229 1 96.12 213 GLY B CA 1
ATOM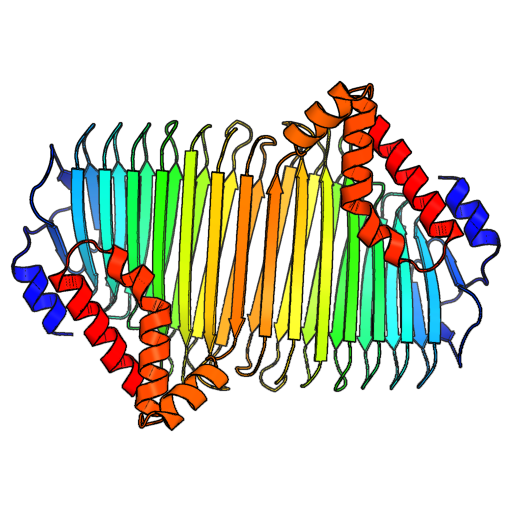 3676 C C . GLY B 1 213 ? 1.945 -4.316 2.273 1 96.12 213 GLY B C 1
ATOM 3677 O O . GLY B 1 213 ? 1.825 -5.223 1.446 1 96.12 213 GLY B O 1
ATOM 3678 N N . ALA B 1 214 ? 2.967 -3.564 2.416 1 96.75 214 ALA B N 1
ATOM 3679 C CA . ALA B 1 214 ? 4.164 -3.83 1.619 1 96.75 214 ALA B CA 1
ATOM 3680 C C . ALA B 1 214 ? 5.43 -3.52 2.41 1 96.75 214 ALA B C 1
ATOM 3682 O O . ALA B 1 214 ? 5.469 -2.557 3.18 1 96.75 214 ALA B O 1
ATOM 3683 N N . THR B 1 215 ? 6.445 -4.348 2.232 1 96.5 215 THR B N 1
ATOM 3684 C CA . THR B 1 215 ? 7.762 -4.109 2.814 1 96.5 215 THR B CA 1
ATOM 3685 C C . THR B 1 215 ? 8.859 -4.324 1.776 1 96.5 215 THR B C 1
ATOM 3687 O O . THR B 1 215 ? 8.711 -5.148 0.872 1 96.5 215 THR B O 1
ATOM 3690 N N . VAL B 1 216 ? 9.875 -3.535 1.857 1 96.44 216 VAL B N 1
ATOM 3691 C CA . VAL B 1 216 ? 11.117 -3.723 1.117 1 96.44 216 VAL B CA 1
ATOM 3692 C C . VAL B 1 216 ? 12.305 -3.605 2.066 1 96.44 216 VAL B C 1
ATOM 3694 O O . VAL B 1 216 ? 12.422 -2.627 2.809 1 96.44 216 VAL B O 1
ATOM 3697 N N . GLY B 1 217 ? 13.18 -4.605 1.994 1 94.06 217 GLY B N 1
ATOM 3698 C CA . GLY B 1 217 ? 14.359 -4.574 2.848 1 94.06 217 GLY B CA 1
ATOM 3699 C C . GLY B 1 217 ? 15.406 -5.602 2.455 1 94.06 217 GLY B C 1
ATOM 3700 O O . GLY B 1 217 ? 15.445 -6.047 1.307 1 94.06 217 GLY B O 1
ATOM 3701 N N . GLN B 1 218 ? 16.266 -5.801 3.473 1 90.88 218 GLN B N 1
ATOM 3702 C CA . GLN B 1 218 ? 17.328 -6.777 3.262 1 90.88 218 GLN B CA 1
ATOM 3703 C C . GLN B 1 218 ? 17.078 -8.047 4.066 1 90.88 218 GLN B C 1
ATOM 3705 O O . GLN B 1 218 ? 16.078 -8.141 4.793 1 90.88 218 GLN B O 1
ATOM 3710 N N . MET B 1 219 ? 17.969 -8.977 3.785 1 88.56 219 MET B N 1
ATOM 3711 C CA . MET B 1 219 ? 17.953 -10.195 4.586 1 88.56 219 MET B CA 1
ATOM 3712 C C . MET B 1 219 ? 18.234 -9.891 6.051 1 88.56 219 MET B C 1
ATOM 3714 O O . MET B 1 219 ? 18.891 -8.891 6.363 1 88.56 219 MET B O 1
ATOM 3718 N N . ASP B 1 220 ? 17.734 -10.727 6.863 1 87.75 220 ASP B N 1
ATOM 3719 C CA . ASP B 1 220 ? 18 -10.594 8.297 1 87.75 220 ASP B CA 1
ATOM 3720 C C . ASP B 1 220 ? 19.469 -10.898 8.609 1 87.75 220 ASP B C 1
ATOM 3722 O O . ASP B 1 220 ? 19.859 -12.055 8.727 1 87.75 220 ASP B O 1
ATOM 3726 N N . SER B 1 221 ? 20.156 -9.844 8.852 1 86.75 221 SER B N 1
ATOM 3727 C CA . SER B 1 221 ? 21.594 -9.969 9.062 1 86.75 221 SER B CA 1
ATOM 3728 C C . SER B 1 221 ? 21.906 -10.719 10.352 1 86.75 221 SER B C 1
ATOM 3730 O O . SER B 1 221 ? 22.875 -11.477 10.422 1 86.75 221 SER B O 1
ATOM 3732 N N . GLU B 1 222 ? 21.062 -10.477 11.32 1 90.06 222 GLU B N 1
ATOM 3733 C CA . GLU B 1 222 ? 21.266 -11.172 12.586 1 90.06 222 GLU B CA 1
ATOM 3734 C C . GLU B 1 222 ? 21.047 -12.672 12.438 1 90.06 222 GLU B C 1
ATOM 3736 O O . GLU B 1 222 ? 21.797 -13.477 12.984 1 90.06 222 GLU B O 1
ATOM 3741 N N . ALA B 1 223 ? 20.016 -12.945 11.703 1 90.25 223 ALA B N 1
ATOM 3742 C CA . ALA B 1 223 ? 19.75 -14.359 11.445 1 90.25 223 ALA B CA 1
ATOM 3743 C C . ALA B 1 223 ? 20.891 -15 10.656 1 90.25 223 ALA B C 1
ATOM 3745 O O . ALA B 1 223 ? 21.312 -16.125 10.961 1 90.25 223 ALA B O 1
ATOM 3746 N N . VAL B 1 224 ? 21.406 -14.305 9.711 1 90.5 224 VAL B N 1
ATOM 3747 C CA . VAL B 1 224 ? 22.516 -14.805 8.898 1 90.5 224 VAL B CA 1
ATOM 3748 C C . VAL B 1 224 ? 23.75 -15 9.773 1 90.5 224 VAL B C 1
ATOM 3750 O O . VAL B 1 224 ? 24.406 -16.031 9.703 1 90.5 224 VAL B O 1
ATOM 3753 N N . LEU B 1 225 ? 23.984 -14.039 10.602 1 92.5 225 LEU B N 1
ATOM 3754 C CA . LEU B 1 225 ? 25.141 -14.125 11.5 1 92.5 225 LEU B CA 1
ATOM 3755 C C . LEU B 1 225 ? 25 -15.32 12.445 1 92.5 225 LEU B C 1
ATOM 3757 O O . LEU B 1 225 ? 25.969 -16.062 12.664 1 92.5 225 LEU B O 1
ATOM 3761 N N . TYR B 1 226 ? 23.828 -15.445 12.906 1 93.94 226 TYR B N 1
ATOM 3762 C CA . TYR B 1 226 ? 23.547 -16.562 13.797 1 93.94 226 TYR B CA 1
ATOM 3763 C C . TYR B 1 226 ? 23.828 -17.891 13.109 1 93.94 226 TYR B C 1
ATOM 3765 O O . TYR B 1 226 ? 24.484 -18.781 13.68 1 93.94 226 TYR B O 1
ATOM 3773 N N . MET B 1 227 ? 23.375 -18.047 11.891 1 93.94 227 MET B N 1
ATOM 3774 C CA . MET B 1 227 ? 23.562 -19.281 11.133 1 93.94 227 MET B CA 1
ATOM 3775 C C . MET B 1 227 ? 25.031 -19.516 10.82 1 93.94 227 MET B C 1
ATOM 3777 O O . MET B 1 227 ? 25.5 -20.656 10.844 1 93.94 227 MET B O 1
ATOM 3781 N N . ARG B 1 228 ? 25.688 -18.438 10.633 1 94 228 ARG B N 1
ATOM 3782 C CA . ARG B 1 228 ? 27.125 -18.562 10.359 1 94 228 ARG B CA 1
ATOM 3783 C C . ARG B 1 228 ? 27.891 -19.016 11.602 1 94 228 ARG B C 1
ATOM 3785 O O . ARG B 1 228 ? 28.812 -19.812 11.508 1 94 228 ARG B O 1
ATOM 3792 N N . GLN B 1 229 ? 27.469 -18.547 12.68 1 95.81 229 GLN B N 1
ATOM 3793 C CA . GLN B 1 229 ? 28.078 -18.953 13.938 1 95.81 229 GLN B CA 1
ATOM 3794 C C . GLN B 1 229 ? 27.844 -20.438 14.203 1 95.81 229 GLN B C 1
ATOM 3796 O O . GLN B 1 229 ? 28.609 -21.062 14.945 1 95.81 229 GLN B O 1
ATOM 3801 N N . ARG B 1 230 ? 26.875 -20.984 13.602 1 94.94 230 ARG B N 1
ATOM 3802 C CA . ARG B 1 230 ? 26.562 -22.391 13.773 1 94.94 230 ARG B CA 1
ATOM 3803 C C . ARG B 1 230 ? 27.188 -23.234 12.672 1 94.94 230 ARG B C 1
ATOM 3805 O O . ARG B 1 230 ? 26.812 -24.391 12.461 1 94.94 230 ARG B O 1
ATOM 3812 N N . GLY B 1 231 ? 28.062 -22.625 11.852 1 95.38 231 GLY B N 1
ATOM 3813 C CA . GLY B 1 231 ? 28.922 -23.406 10.961 1 95.38 231 GLY B CA 1
ATOM 3814 C C . GLY B 1 231 ? 28.5 -23.312 9.508 1 95.38 231 GLY B C 1
ATOM 3815 O O . GLY B 1 231 ? 29.125 -23.906 8.633 1 95.38 231 GLY B O 1
ATOM 3816 N N . LEU B 1 232 ? 27.5 -22.531 9.188 1 95 232 LEU B N 1
ATOM 3817 C CA . LEU B 1 232 ? 27.078 -22.375 7.797 1 95 232 LEU B CA 1
ATOM 3818 C C . LEU B 1 232 ? 27.891 -21.281 7.105 1 95 232 LEU B C 1
ATOM 3820 O O . LEU B 1 232 ? 28.281 -20.297 7.734 1 95 232 LEU B O 1
ATOM 3824 N N . SER B 1 233 ? 28.219 -21.5 5.816 1 93.31 233 SER B N 1
ATOM 3825 C CA . SER B 1 233 ? 28.797 -20.422 5.027 1 93.31 233 SER B CA 1
ATOM 3826 C C . SER B 1 233 ? 27.781 -19.297 4.801 1 93.31 233 SER B C 1
ATOM 3828 O O . SER B 1 233 ? 26.594 -19.469 5.027 1 93.31 233 SER B O 1
ATOM 3830 N N . GLU B 1 234 ? 28.328 -18.141 4.379 1 89 234 GLU B N 1
ATOM 3831 C CA . GLU B 1 234 ? 27.453 -17 4.074 1 89 234 GLU B CA 1
ATOM 3832 C C . GLU B 1 234 ? 26.453 -17.359 2.98 1 89 234 GLU B C 1
ATOM 3834 O O . GLU B 1 234 ? 25.266 -17.047 3.096 1 89 234 GLU B O 1
ATOM 3839 N N . VAL B 1 235 ? 26.969 -18.078 2.074 1 87.12 235 VAL B N 1
ATOM 3840 C CA . VAL B 1 235 ? 26.141 -18.453 0.933 1 87.12 235 VAL B CA 1
ATOM 3841 C C . VAL B 1 235 ? 25.047 -19.406 1.388 1 87.12 235 VAL B C 1
ATOM 3843 O O . VAL B 1 235 ? 23.875 -19.25 1.005 1 87.12 235 VAL B O 1
ATOM 3846 N N . GLN B 1 236 ? 25.391 -20.297 2.166 1 90.12 236 GLN B N 1
ATOM 3847 C CA . GLN B 1 236 ? 24.422 -21.266 2.688 1 90.12 236 GLN B CA 1
ATOM 3848 C C . GLN B 1 236 ? 23.375 -20.578 3.559 1 90.12 236 GLN B C 1
ATOM 3850 O O . GLN B 1 236 ? 22.188 -20.875 3.457 1 90.12 236 GLN B O 1
ATOM 3855 N N . ALA B 1 237 ? 23.828 -19.703 4.395 1 92.06 237 ALA B N 1
ATOM 3856 C CA . ALA B 1 237 ? 22.938 -18.984 5.297 1 92.06 237 ALA B CA 1
ATOM 3857 C C . ALA B 1 237 ? 21.922 -18.141 4.52 1 92.06 237 ALA B C 1
ATOM 3859 O O . ALA B 1 237 ? 20.734 -18.172 4.82 1 92.06 237 ALA B O 1
ATOM 3860 N N . ARG B 1 238 ? 22.391 -17.469 3.564 1 89.81 238 ARG B N 1
ATOM 3861 C CA . ARG B 1 238 ? 21.531 -16.625 2.738 1 89.81 238 ARG B CA 1
ATOM 3862 C C . ARG B 1 238 ? 20.5 -17.469 1.978 1 89.81 238 ARG B C 1
ATOM 3864 O O . ARG B 1 238 ? 19.328 -17.094 1.88 1 89.81 238 ARG B O 1
ATOM 3871 N N . ARG B 1 239 ? 20.969 -18.531 1.498 1 90.5 239 ARG B N 1
ATOM 3872 C CA . ARG B 1 239 ? 20.078 -19.453 0.776 1 90.5 239 ARG B CA 1
ATOM 3873 C C . ARG B 1 239 ? 18.953 -19.938 1.675 1 90.5 239 ARG B C 1
ATOM 3875 O O . ARG B 1 239 ? 17.781 -19.938 1.272 1 90.5 239 ARG B O 1
ATOM 3882 N N . LEU B 1 240 ? 19.266 -20.344 2.842 1 91.56 240 LEU B N 1
ATOM 3883 C CA . LEU B 1 240 ? 18.281 -20.844 3.783 1 91.56 240 LEU B CA 1
ATOM 3884 C C . LEU B 1 240 ? 17.25 -19.766 4.141 1 91.56 240 LEU B C 1
ATOM 3886 O O . LEU B 1 240 ? 16.062 -20.062 4.277 1 91.56 240 LEU B O 1
ATOM 3890 N N . GLN B 1 241 ? 17.766 -18.656 4.316 1 92.06 241 GLN B N 1
ATOM 3891 C CA . GLN B 1 241 ? 16.859 -17.562 4.648 1 92.06 241 GLN B CA 1
ATOM 3892 C C . GLN B 1 241 ? 15.867 -17.297 3.525 1 92.06 241 GLN B C 1
ATOM 3894 O O . GLN B 1 241 ? 14.672 -17.125 3.775 1 92.06 241 GLN B O 1
ATOM 3899 N N . ILE B 1 242 ? 16.328 -17.297 2.352 1 92.69 242 ILE B N 1
ATOM 3900 C CA . ILE B 1 242 ? 15.453 -17.016 1.212 1 92.69 242 ILE B CA 1
ATOM 3901 C C . ILE B 1 242 ? 14.484 -18.188 1.017 1 92.69 242 ILE B C 1
ATOM 3903 O O . ILE B 1 242 ? 13.312 -17.969 0.693 1 92.69 242 ILE B O 1
ATOM 3907 N N . GLU B 1 243 ? 14.922 -19.375 1.205 1 92.44 243 GLU B N 1
ATOM 3908 C CA . GLU B 1 243 ? 14.047 -20.547 1.136 1 92.44 243 GLU B CA 1
ATOM 3909 C C . GLU B 1 243 ? 12.906 -20.438 2.148 1 92.44 243 GLU B C 1
ATOM 3911 O O . GLU B 1 243 ? 11.758 -20.75 1.833 1 92.44 243 GLU B O 1
ATOM 3916 N N . GLY B 1 244 ? 13.312 -20.062 3.34 1 92.38 244 GLY B N 1
ATOM 3917 C CA . GLY B 1 244 ? 12.289 -19.828 4.355 1 92.38 244 GLY B CA 1
ATOM 3918 C C . GLY B 1 244 ? 11.328 -18.719 3.996 1 92.38 244 GLY B C 1
ATOM 3919 O O . GLY B 1 244 ? 10.133 -18.812 4.281 1 92.38 244 GLY B O 1
ATOM 3920 N N . PHE B 1 245 ? 11.906 -17.719 3.344 1 95.44 245 PHE B N 1
ATOM 3921 C CA . PHE B 1 245 ? 11.133 -16.547 2.98 1 95.44 245 PHE B CA 1
ATOM 3922 C C . PHE B 1 245 ? 10.078 -16.891 1.932 1 95.44 245 PHE B C 1
ATOM 3924 O O . PHE B 1 245 ? 8.922 -16.484 2.045 1 95.44 245 PHE B O 1
ATOM 3931 N N . VAL B 1 246 ? 10.422 -17.719 0.93 1 95.19 246 VAL B N 1
ATOM 3932 C CA . VAL B 1 246 ? 9.5 -17.953 -0.182 1 95.19 246 VAL B CA 1
ATOM 3933 C C . VAL B 1 246 ? 8.797 -19.297 -0.009 1 95.19 246 VAL B C 1
ATOM 3935 O O . VAL B 1 246 ? 7.816 -19.578 -0.696 1 95.19 246 VAL B O 1
ATOM 3938 N N . GLY B 1 247 ? 9.188 -20.141 0.889 1 94.06 247 GLY B N 1
ATOM 3939 C CA . GLY B 1 247 ? 8.758 -21.516 1.011 1 94.06 247 GLY B CA 1
ATOM 3940 C C . GLY B 1 247 ? 7.266 -21.656 1.244 1 94.06 247 GLY B C 1
ATOM 3941 O O . GLY B 1 247 ? 6.621 -22.547 0.675 1 94.06 247 GLY B O 1
ATOM 3942 N N . ASP B 1 248 ? 6.723 -20.797 2.098 1 92.88 248 ASP B N 1
ATOM 3943 C CA . ASP B 1 248 ? 5.305 -20.906 2.432 1 92.88 248 ASP B CA 1
ATOM 3944 C C . ASP B 1 248 ? 4.434 -20.688 1.196 1 92.88 248 ASP B C 1
ATOM 3946 O O . ASP B 1 248 ? 3.379 -21.312 1.059 1 92.88 248 ASP B O 1
ATOM 3950 N N . VAL B 1 249 ? 4.863 -19.891 0.253 1 94.44 249 VAL B N 1
ATOM 3951 C CA . VAL B 1 249 ? 4.094 -19.625 -0.959 1 94.44 249 VAL B CA 1
ATOM 3952 C C . VAL B 1 249 ? 4.266 -20.781 -1.938 1 94.44 249 VAL B C 1
ATOM 3954 O O . VAL B 1 249 ? 3.285 -21.312 -2.469 1 94.44 249 VAL B O 1
ATOM 3957 N N . VAL B 1 250 ? 5.469 -21.234 -2.072 1 92.69 250 VAL B N 1
ATOM 3958 C CA . VAL B 1 250 ? 5.77 -22.312 -3.02 1 92.69 250 VAL B CA 1
ATOM 3959 C C . VAL B 1 250 ? 5.059 -23.594 -2.598 1 92.69 250 VAL B C 1
ATOM 3961 O O . VAL B 1 250 ? 4.562 -24.344 -3.443 1 92.69 250 VAL B O 1
ATOM 3964 N N . ARG B 1 251 ? 4.887 -23.766 -1.37 1 89.31 251 ARG B N 1
ATOM 3965 C CA . ARG B 1 251 ? 4.305 -25 -0.863 1 89.31 251 ARG B CA 1
ATOM 3966 C C . ARG B 1 251 ? 2.785 -25 -0.996 1 89.31 251 ARG B C 1
ATOM 3968 O O . ARG B 1 251 ? 2.137 -26.031 -0.859 1 89.31 251 ARG B O 1
ATOM 3975 N N . ARG B 1 252 ? 2.219 -23.922 -1.394 1 86.19 252 ARG B N 1
ATOM 3976 C CA . ARG B 1 252 ? 0.78 -23.844 -1.626 1 86.19 252 ARG B CA 1
ATOM 3977 C C . ARG B 1 252 ? 0.377 -24.641 -2.859 1 86.19 252 ARG B C 1
ATOM 3979 O O . ARG B 1 252 ? -0.804 -24.938 -3.059 1 86.19 252 ARG B O 1
ATOM 3986 N N . CYS B 1 253 ? 1.207 -24.938 -3.793 1 83.56 253 CYS B N 1
ATOM 3987 C CA . CYS B 1 253 ? 0.95 -25.703 -5.012 1 83.56 253 CYS B CA 1
ATOM 3988 C C . CYS B 1 253 ? 0.24 -27.016 -4.703 1 83.56 253 CYS B C 1
ATOM 3990 O O . CYS B 1 253 ? -0.554 -27.5 -5.508 1 83.56 253 CYS B O 1
ATOM 3992 N N . GLY B 1 254 ? 0.36 -27.641 -3.619 1 79.38 254 GLY B N 1
ATOM 3993 C CA . GLY B 1 254 ? -0.366 -28.828 -3.207 1 79.38 254 GLY B CA 1
ATOM 3994 C C . GLY B 1 254 ? 0.125 -30.094 -3.889 1 79.38 254 GLY B C 1
ATOM 3995 O O . GLY B 1 254 ? -0.441 -31.172 -3.693 1 79.38 254 GLY B O 1
ATOM 3996 N N . VAL B 1 255 ? 1.009 -30.031 -4.891 1 87.19 255 VAL B N 1
ATOM 3997 C CA . VAL B 1 255 ? 1.63 -31.172 -5.539 1 87.19 255 VAL B CA 1
ATOM 3998 C C . VAL B 1 255 ? 3.057 -31.344 -5.023 1 87.19 255 VAL B C 1
ATOM 4000 O O . VAL B 1 255 ? 3.982 -30.688 -5.504 1 87.19 255 VAL B O 1
ATOM 4003 N N . GLU B 1 256 ? 3.15 -32.281 -4.176 1 86.88 256 GLU B N 1
ATOM 4004 C CA . GLU B 1 256 ? 4.359 -32.406 -3.361 1 86.88 256 GLU B CA 1
ATOM 4005 C C . GLU B 1 256 ? 5.605 -32.5 -4.234 1 86.88 256 GLU B C 1
ATOM 4007 O O . GLU B 1 256 ? 6.57 -31.766 -4.039 1 86.88 256 GLU B O 1
ATOM 4012 N N . PRO B 1 257 ? 5.547 -33.438 -5.27 1 88.12 257 PRO B N 1
ATOM 4013 C CA . PRO B 1 257 ? 6.75 -33.531 -6.094 1 88.12 257 PRO B CA 1
ATOM 4014 C C . PRO B 1 257 ? 7.074 -32.219 -6.816 1 88.12 257 PRO B C 1
ATOM 4016 O O . PRO B 1 257 ? 8.25 -31.891 -7.012 1 88.12 257 PRO B O 1
ATOM 4019 N N . LEU B 1 258 ? 6.113 -31.531 -7.164 1 90.81 258 LEU B N 1
ATOM 4020 C CA . LEU B 1 258 ? 6.312 -30.25 -7.84 1 90.81 258 LEU B CA 1
ATOM 4021 C C . LEU B 1 258 ? 6.84 -29.188 -6.871 1 90.81 258 LEU B C 1
ATOM 4023 O O . LEU B 1 258 ? 7.742 -28.422 -7.215 1 90.81 258 LEU B O 1
ATOM 4027 N N . CYS B 1 259 ? 6.355 -29.203 -5.672 1 91.25 259 CYS B N 1
ATOM 4028 C CA . CYS B 1 259 ? 6.832 -28.297 -4.641 1 91.25 259 CYS B CA 1
ATOM 4029 C C . CYS B 1 259 ? 8.32 -28.484 -4.395 1 91.25 259 CYS B C 1
ATOM 4031 O O . CYS B 1 259 ? 9.078 -27.5 -4.371 1 91.25 259 CYS B O 1
ATOM 4033 N N . GLU B 1 260 ? 8.695 -29.672 -4.281 1 91.06 260 GLU B N 1
ATOM 4034 C CA . GLU B 1 260 ? 10.094 -29.969 -4.004 1 91.06 260 GLU B CA 1
ATOM 4035 C C . GLU B 1 260 ? 11 -29.531 -5.152 1 91.06 260 GLU B C 1
ATOM 4037 O O . GLU B 1 260 ? 12.07 -28.969 -4.926 1 91.06 260 GLU B O 1
ATOM 4042 N N . THR B 1 261 ? 10.539 -29.812 -6.301 1 90.62 261 THR B N 1
ATOM 4043 C CA . THR B 1 261 ? 11.344 -29.453 -7.461 1 90.62 261 THR B CA 1
ATOM 4044 C C . THR B 1 261 ? 11.406 -27.938 -7.637 1 90.62 261 THR B C 1
ATOM 4046 O O . THR B 1 261 ? 12.445 -27.406 -8.031 1 90.62 261 THR B O 1
ATOM 4049 N N . MET B 1 262 ? 10.336 -27.297 -7.332 1 91.94 262 MET B N 1
ATOM 4050 C CA . MET B 1 262 ? 10.336 -25.828 -7.391 1 91.94 262 MET B CA 1
ATOM 4051 C C . MET B 1 262 ? 11.289 -25.25 -6.352 1 91.94 262 MET B C 1
ATOM 4053 O O . MET B 1 262 ? 12.023 -24.297 -6.641 1 91.94 262 MET B O 1
ATOM 4057 N N . MET B 1 263 ? 11.312 -25.875 -5.227 1 91.5 263 MET B N 1
ATOM 4058 C CA . MET B 1 263 ? 12.219 -25.406 -4.18 1 91.5 263 MET B CA 1
ATOM 4059 C C . MET B 1 263 ? 13.672 -25.625 -4.574 1 91.5 263 MET B C 1
ATOM 4061 O O . MET B 1 263 ? 14.547 -24.828 -4.254 1 91.5 263 MET B O 1
ATOM 4065 N N . GLU B 1 264 ? 13.891 -26.688 -5.262 1 90.75 264 GLU B N 1
ATOM 4066 C CA . GLU B 1 264 ? 15.234 -26.938 -5.789 1 90.75 264 GLU B CA 1
ATOM 4067 C C . GLU B 1 264 ? 15.625 -25.875 -6.812 1 90.75 264 GLU B C 1
ATOM 4069 O O . GLU B 1 264 ? 16.781 -25.438 -6.84 1 90.75 264 GLU B O 1
ATOM 4074 N N . ALA B 1 265 ? 14.703 -25.547 -7.582 1 89.62 265 ALA B N 1
ATOM 4075 C CA . ALA B 1 265 ? 14.953 -24.5 -8.57 1 89.62 265 ALA B CA 1
ATOM 4076 C C . ALA B 1 265 ? 15.234 -23.156 -7.898 1 89.62 265 ALA B C 1
ATOM 4078 O O . ALA B 1 265 ? 16.094 -22.406 -8.352 1 89.62 265 ALA B O 1
ATOM 4079 N N . VAL B 1 266 ? 14.539 -22.906 -6.855 1 90 266 VAL B N 1
ATOM 4080 C CA . VAL B 1 266 ? 14.766 -21.703 -6.066 1 90 266 VAL B CA 1
ATOM 4081 C C . VAL B 1 266 ? 16.188 -21.703 -5.516 1 90 266 VAL B C 1
ATOM 4083 O O . VAL B 1 266 ? 16.906 -20.703 -5.629 1 90 266 VAL B O 1
ATOM 4086 N N . ARG B 1 267 ? 16.594 -22.797 -5.023 1 88.81 267 ARG B N 1
ATOM 4087 C CA . ARG B 1 267 ? 17.938 -22.938 -4.469 1 88.81 267 ARG B CA 1
ATOM 4088 C C . ARG B 1 267 ? 19 -22.703 -5.535 1 88.81 267 ARG B C 1
ATOM 4090 O O . ARG B 1 267 ? 19.984 -22 -5.297 1 88.81 267 ARG B O 1
ATOM 4097 N N . ALA B 1 268 ? 18.781 -23.281 -6.629 1 88.12 268 ALA B N 1
ATOM 4098 C CA . ALA B 1 268 ? 19.734 -23.156 -7.73 1 88.12 268 ALA B CA 1
ATOM 4099 C C . ALA B 1 268 ? 19.844 -21.703 -8.18 1 88.12 268 ALA B C 1
ATOM 4101 O O . ALA B 1 268 ? 20.938 -21.219 -8.484 1 88.12 268 ALA B O 1
ATOM 4102 N N . LYS B 1 269 ? 18.797 -21.078 -8.195 1 88.38 269 LYS B N 1
ATOM 4103 C CA . LYS B 1 269 ? 18.781 -19.672 -8.609 1 88.38 269 LYS B CA 1
ATOM 4104 C C . LYS B 1 269 ? 19.516 -18.797 -7.602 1 88.38 269 LYS B C 1
ATOM 4106 O O . LYS B 1 269 ? 20.234 -17.875 -7.984 1 88.38 269 LYS B O 1
ATOM 4111 N N . MET B 1 270 ? 19.375 -19.109 -6.344 1 86.06 270 MET B N 1
ATOM 4112 C CA . MET B 1 270 ? 19.984 -18.312 -5.277 1 86.06 270 MET B CA 1
ATOM 4113 C C . MET B 1 270 ? 21.5 -18.375 -5.352 1 86.06 270 MET B C 1
ATOM 4115 O O . MET B 1 270 ? 22.188 -17.453 -4.91 1 86.06 270 MET B O 1
ATOM 4119 N N . GLU B 1 271 ? 21.984 -19.375 -5.887 1 82.06 271 GLU B N 1
ATOM 4120 C CA . GLU B 1 271 ? 23.422 -19.516 -6.047 1 82.06 271 GLU B CA 1
ATOM 4121 C C . GLU B 1 271 ? 23.969 -18.516 -7.062 1 82.06 271 GLU B C 1
ATOM 4123 O O . GLU B 1 271 ? 25.156 -18.188 -7.047 1 82.06 271 GLU B O 1
ATOM 4128 N N . LYS B 1 272 ? 23.094 -18.047 -7.832 1 79.56 272 LYS B N 1
ATOM 4129 C CA . LYS B 1 272 ? 23.5 -17.141 -8.898 1 79.56 272 LYS B CA 1
ATOM 4130 C C . LYS B 1 272 ? 23.203 -15.688 -8.539 1 79.56 272 LYS B C 1
ATOM 4132 O O . LYS B 1 272 ? 23.562 -14.773 -9.297 1 79.56 272 LYS B O 1
ATOM 4137 N N . LEU B 1 273 ? 22.359 -15.516 -7.477 1 78.88 273 LEU B N 1
ATOM 4138 C CA . LEU B 1 273 ? 21.906 -14.172 -7.121 1 78.88 273 LEU B CA 1
ATOM 4139 C C . LEU B 1 273 ? 22.938 -13.469 -6.246 1 78.88 273 LEU B C 1
ATOM 4141 O O . LEU B 1 273 ? 23.172 -12.266 -6.387 1 78.88 273 LEU B O 1
#

Radius of gyration: 25.97 Å; Cα contacts (8 Å, |Δi|>4): 1737; chains: 2; bounding box: 55×76×56 Å

Organism: NCBI:txid214856

Secondary structure (DSSP, 8-state):
-HHHHHHHTTSEE--SSEEEE-SB-SS-EEEES-SEEEEEEPTT-EEEEEEEE-SSEEEEEEEEE-TT-EEEEEEEESS-EEEEEEEEE-TT-EEEEEEEESSSEEEEEEEEE-STT-EEEEEEEEEE-TT-EEEEEEEEEE-STT-EEEEEEEEEE-TT-EEEEEEEEEE-TT-TT-EEEEEEEEEE-STT-EEEEEEEEEE--SS-EEEEEEEEE---HHHHHHHHHTT--HHHHHHHHHHHHHHHHHGGG--HHHHHHHHHHHHHHHTT-/-HHHHHHHTTSEE--SSEEEE-SB-SS-EEEES-SEEEEEEPTT-EEEEEEEE-SSEEEEEEEEE-TT-EEEEEEEESS-EEEEEEEEE-TT-EEEEEEEESSSEEEEEEEEE-STT-EEEEEEEEEE-TT-EEEEEEEEEE-STT-EEEEEEEEEE-TT-EEEEEEEEEE-TT-TT-EEEEEEEEEE-STT-EEEEEEEEEE--SS-EEEEEEEEE---HHHHHHHHHTT--HHHHHHHHHHHHHHHHHGGG--HHHHHHHHHHHHHHHTT-